Protein AF-0000000066311438 (afdb_homodimer)

InterPro domains:
  IPR000792 Transcription regulator LuxR, C-terminal [PF00196] (149-203)
  IPR000792 Transcription regulator LuxR, C-terminal [PR00038] (149-163)
  IPR000792 Transcription regulator LuxR, C-terminal [PR00038] (163-179)
  IPR000792 Transcription regulator LuxR, C-terminal [PR00038] (179-191)
  IPR000792 Transcription regulator LuxR, C-terminal [PS50043] (142-207)
  IPR000792 Transcription regulator LuxR, C-terminal [SM00421] (146-203)
  IPR000792 Transcription regulator LuxR, C-terminal [cd06170] (149-205)
  IPR001789 Signal transduction response regulator, receiver domain [PF00072] (4-115)
  IPR001789 Signal transduction response regulator, receiver domain [PS50110] (3-119)
  IPR001789 Signal transduction response regulator, receiver domain [SM00448] (2-115)
  IPR011006 CheY-like superfamily [SSF52172] (1-127)
  IPR016032 Signal transduction response regulator, C-terminal effector [SSF46894] (144-209)
  IPR036388 Winged helix-like DNA-binding domain superfamily [G3DSA:1.10.10.10] (147-210)
  IPR039420 Transcriptional regulatory protein WalR-like [PTHR48111] (1-162)

Structure (mmCIF, N/CA/C/O backbone):
data_AF-0000000066311438-model_v1
#
loop_
_entity.id
_entity.type
_entity.pdbx_description
1 polymer 'Probable transcriptional regulator ycf29'
#
loop_
_atom_site.group_PDB
_atom_site.id
_atom_site.type_symbol
_atom_site.label_atom_id
_atom_site.label_alt_id
_atom_site.label_comp_id
_atom_site.label_asym_id
_atom_site.label_entity_id
_atom_site.label_seq_id
_atom_site.pdbx_PDB_ins_code
_atom_site.Cartn_x
_atom_site.Cartn_y
_atom_site.Cartn_z
_atom_site.occupancy
_atom_site.B_iso_or_equiv
_atom_site.auth_seq_id
_atom_site.auth_comp_id
_atom_site.auth_asym_id
_atom_site.auth_atom_id
_atom_site.pdbx_PDB_model_num
ATOM 1 N N . MET A 1 1 ? 8.82 7.562 -14.906 1 88.88 1 MET A N 1
ATOM 2 C CA . MET A 1 1 ? 9.43 6.379 -15.508 1 88.88 1 MET A CA 1
ATOM 3 C C . MET A 1 1 ? 9.625 5.281 -14.469 1 88.88 1 MET A C 1
ATOM 5 O O . MET A 1 1 ? 10.094 5.551 -13.359 1 88.88 1 MET A O 1
ATOM 9 N N . ILE A 1 2 ? 9.203 4 -14.789 1 96.69 2 ILE A N 1
ATOM 10 C CA . ILE A 1 2 ? 9.273 2.896 -13.836 1 96.69 2 ILE A CA 1
ATOM 11 C C . ILE A 1 2 ? 10.562 2.105 -14.062 1 96.69 2 ILE A C 1
ATOM 13 O O . ILE A 1 2 ? 10.836 1.65 -15.18 1 96.69 2 ILE A O 1
ATOM 17 N N . ASN A 1 3 ? 11.383 1.993 -13.062 1 98.31 3 ASN A N 1
ATOM 18 C CA . ASN A 1 3 ? 12.648 1.271 -13.117 1 98.31 3 ASN A CA 1
ATOM 19 C C . ASN A 1 3 ? 12.539 -0.103 -12.461 1 98.31 3 ASN A C 1
ATOM 21 O O . ASN A 1 3 ? 12.195 -0.208 -11.281 1 98.31 3 ASN A O 1
ATOM 25 N N . ILE A 1 4 ? 12.883 -1.1 -13.266 1 98.81 4 ILE A N 1
ATOM 26 C CA . ILE A 1 4 ? 12.828 -2.471 -12.766 1 98.81 4 ILE A CA 1
ATOM 27 C C . ILE A 1 4 ? 14.242 -3.039 -12.68 1 98.81 4 ILE A C 1
ATOM 29 O O . ILE A 1 4 ? 15.047 -2.891 -13.609 1 98.81 4 ILE A O 1
ATOM 33 N N . LEU A 1 5 ? 14.562 -3.592 -11.547 1 98.81 5 LEU A N 1
ATOM 34 C CA . LEU A 1 5 ? 15.828 -4.293 -11.375 1 98.81 5 LEU A CA 1
ATOM 35 C C . LEU A 1 5 ? 15.641 -5.801 -11.508 1 98.81 5 LEU A C 1
ATOM 37 O O . LEU A 1 5 ? 14.797 -6.387 -10.82 1 98.81 5 LEU A O 1
ATOM 41 N N . ILE A 1 6 ? 16.375 -6.398 -12.406 1 98.69 6 ILE A N 1
ATOM 42 C CA . ILE A 1 6 ? 16.359 -7.848 -12.57 1 98.69 6 ILE A CA 1
ATOM 43 C C . ILE A 1 6 ? 17.625 -8.445 -11.945 1 98.69 6 ILE A C 1
ATOM 45 O O . ILE A 1 6 ? 18.734 -8.125 -12.359 1 98.69 6 ILE A O 1
ATOM 49 N N . LEU A 1 7 ? 17.438 -9.219 -10.938 1 97.94 7 LEU A N 1
ATOM 50 C CA . LEU A 1 7 ? 18.516 -9.961 -10.281 1 97.94 7 LEU A CA 1
ATOM 51 C C . LEU A 1 7 ? 18.438 -11.445 -10.609 1 97.94 7 LEU A C 1
ATOM 53 O O . LEU A 1 7 ? 17.578 -12.156 -10.07 1 97.94 7 LEU A O 1
ATOM 57 N N . ASP A 1 8 ? 19.281 -11.938 -11.469 1 97 8 ASP A N 1
ATOM 58 C CA . ASP A 1 8 ? 19.281 -13.305 -11.969 1 97 8 ASP A CA 1
ATOM 59 C C . ASP A 1 8 ? 20.656 -13.672 -12.531 1 97 8 ASP A C 1
ATOM 61 O O . ASP A 1 8 ? 21.297 -12.875 -13.219 1 97 8 ASP A O 1
ATOM 65 N N . THR A 1 9 ? 21.109 -14.883 -12.25 1 95.31 9 THR A N 1
ATOM 66 C CA . THR A 1 9 ? 22.438 -15.289 -12.727 1 95.31 9 THR A CA 1
ATOM 67 C C . THR A 1 9 ? 22.359 -15.727 -14.188 1 95.31 9 THR A C 1
ATOM 69 O O . THR A 1 9 ? 23.391 -15.797 -14.867 1 95.31 9 THR A O 1
ATOM 72 N N . ASP A 1 10 ? 21.172 -16.062 -14.68 1 95.75 10 ASP A N 1
ATOM 73 C CA . ASP A 1 10 ? 21 -16.578 -16.031 1 95.75 10 ASP A CA 1
ATOM 74 C C . ASP A 1 10 ? 20.922 -15.43 -17.047 1 95.75 10 ASP A C 1
ATOM 76 O O . ASP A 1 10 ? 19.953 -14.68 -17.078 1 95.75 10 ASP A O 1
ATOM 80 N N . ILE A 1 11 ? 21.859 -15.391 -17.891 1 96.69 11 ILE A N 1
ATOM 81 C CA . ILE A 1 11 ? 21.969 -14.297 -18.844 1 96.69 11 ILE A CA 1
ATOM 82 C C . ILE A 1 11 ? 20.812 -14.367 -19.844 1 96.69 11 ILE A C 1
ATOM 84 O O . ILE A 1 11 ? 20.328 -13.336 -20.312 1 96.69 11 ILE A O 1
ATOM 88 N N . GLY A 1 12 ? 20.438 -15.547 -20.219 1 97.25 12 GLY A N 1
ATOM 89 C CA . GLY A 1 12 ? 19.297 -15.703 -21.109 1 97.25 12 GLY A CA 1
ATOM 90 C C . GLY A 1 12 ? 18.016 -15.109 -20.578 1 97.25 12 GLY A C 1
ATOM 91 O O . GLY A 1 12 ? 17.297 -14.406 -21.297 1 97.25 12 GLY A O 1
ATOM 92 N N . ILE A 1 13 ? 17.75 -15.367 -19.297 1 97.12 13 ILE A N 1
ATOM 93 C CA . ILE A 1 13 ? 16.562 -14.852 -18.641 1 97.12 13 ILE A CA 1
ATOM 94 C C . ILE A 1 13 ? 16.641 -13.328 -18.547 1 97.12 13 ILE A C 1
ATOM 96 O O . ILE A 1 13 ? 15.688 -12.625 -18.891 1 97.12 13 ILE A O 1
ATOM 100 N N . ARG A 1 14 ? 17.797 -12.805 -18.094 1 98.06 14 ARG A N 1
ATOM 101 C CA . ARG A 1 14 ? 17.984 -11.367 -17.984 1 98.06 14 ARG A CA 1
ATOM 102 C C . ARG A 1 14 ? 17.766 -10.672 -19.328 1 98.06 14 ARG A C 1
ATOM 104 O O . ARG A 1 14 ? 17.031 -9.688 -19.406 1 98.06 14 ARG A O 1
ATOM 111 N N . ASN A 1 15 ? 18.359 -11.219 -20.344 1 97.69 15 ASN A N 1
ATOM 112 C CA . ASN A 1 15 ? 18.25 -10.625 -21.672 1 97.69 15 ASN A CA 1
ATOM 113 C C . ASN A 1 15 ? 16.828 -10.648 -22.203 1 97.69 15 ASN A C 1
ATOM 115 O O . ASN A 1 15 ? 16.344 -9.648 -22.734 1 97.69 15 ASN A O 1
ATOM 119 N N . SER A 1 16 ? 16.219 -11.789 -22.094 1 97.62 16 SER A N 1
ATOM 120 C CA . SER A 1 16 ? 14.852 -11.938 -22.562 1 97.62 16 SER A CA 1
ATOM 121 C C . SER A 1 16 ? 13.914 -10.969 -21.844 1 97.62 16 SER A C 1
ATOM 123 O O . SER A 1 16 ? 13.117 -10.281 -22.484 1 97.62 16 SER A O 1
ATOM 125 N N . LEU A 1 17 ? 14.016 -10.898 -20.531 1 98.38 17 LEU A N 1
ATOM 126 C CA . LEU A 1 17 ? 13.172 -10.008 -19.75 1 98.38 17 LEU A CA 1
ATOM 127 C C . LEU A 1 17 ? 13.461 -8.547 -20.094 1 98.38 17 LEU A C 1
ATOM 129 O O . LEU A 1 17 ? 12.531 -7.75 -20.25 1 98.38 17 LEU A O 1
ATOM 133 N N . LYS A 1 18 ? 14.734 -8.227 -20.141 1 98.31 18 LYS A N 1
ATOM 134 C CA . LYS A 1 18 ? 15.117 -6.855 -20.484 1 98.31 18 LYS A CA 1
ATOM 135 C C . LYS A 1 18 ? 14.539 -6.434 -21.828 1 98.31 18 LYS A C 1
ATOM 137 O O . LYS A 1 18 ? 13.961 -5.348 -21.938 1 98.31 18 LYS A O 1
ATOM 142 N N . LEU A 1 19 ? 14.719 -7.273 -22.797 1 97.75 19 LEU A N 1
ATOM 143 C CA . LEU A 1 19 ? 14.219 -6.98 -24.141 1 97.75 19 LEU A CA 1
ATOM 144 C C . LEU A 1 19 ? 12.719 -6.723 -24.109 1 97.75 19 LEU A C 1
ATOM 146 O O . LEU A 1 19 ? 12.25 -5.691 -24.609 1 97.75 19 LEU A O 1
ATOM 150 N N . TYR A 1 20 ? 11.961 -7.562 -23.531 1 97.88 20 TYR A N 1
ATOM 151 C CA . TYR A 1 20 ? 10.5 -7.473 -23.531 1 97.88 20 TYR A CA 1
ATOM 152 C C . TYR A 1 20 ? 10.023 -6.285 -22.703 1 97.88 20 TYR A C 1
ATOM 154 O O . TYR A 1 20 ? 9.188 -5.5 -23.156 1 97.88 20 TYR A O 1
ATOM 162 N N . LEU A 1 21 ? 10.539 -6.16 -21.469 1 98.31 21 LEU A N 1
ATOM 163 C CA . LEU A 1 21 ? 10.086 -5.129 -20.531 1 98.31 21 LEU A CA 1
ATOM 164 C C . LEU A 1 21 ? 10.422 -3.738 -21.062 1 98.31 21 LEU A C 1
ATOM 166 O O . LEU A 1 21 ? 9.641 -2.801 -20.906 1 98.31 21 LEU A O 1
ATOM 170 N N . THR A 1 22 ? 11.602 -3.611 -21.672 1 97.81 22 THR A N 1
ATOM 171 C CA . THR A 1 22 ? 11.969 -2.326 -22.25 1 97.81 22 THR A CA 1
ATOM 172 C C . THR A 1 22 ? 11.031 -1.972 -23.406 1 97.81 22 THR A C 1
ATOM 174 O O . THR A 1 22 ? 10.641 -0.812 -23.562 1 97.81 22 THR A O 1
ATOM 177 N N . GLU A 1 23 ? 10.672 -2.9 -24.172 1 97.38 23 GLU A N 1
ATOM 178 C CA . GLU A 1 23 ? 9.789 -2.699 -25.312 1 97.38 23 GLU A CA 1
ATOM 179 C C . GLU A 1 23 ? 8.445 -2.137 -24.875 1 97.38 23 GLU A C 1
ATOM 181 O O . GLU A 1 23 ? 7.828 -1.348 -25.594 1 97.38 23 GLU A O 1
ATOM 186 N N . ILE A 1 24 ? 8.008 -2.564 -23.75 1 95.31 24 ILE A N 1
ATOM 187 C CA . ILE A 1 24 ? 6.676 -2.131 -23.344 1 95.31 24 ILE A CA 1
ATOM 188 C C . ILE A 1 24 ? 6.785 -0.907 -22.438 1 95.31 24 ILE A C 1
ATOM 190 O O . ILE A 1 24 ? 5.801 -0.502 -21.812 1 95.31 24 ILE A O 1
ATOM 194 N N . GLY A 1 25 ? 8 -0.373 -22.234 1 96.44 25 GLY A N 1
ATOM 195 C CA . GLY A 1 25 ? 8.094 0.974 -21.688 1 96.44 25 GLY A CA 1
ATOM 196 C C . GLY A 1 25 ? 8.781 1.025 -20.344 1 96.44 25 GLY A C 1
ATOM 197 O O . GLY A 1 25 ? 8.898 2.096 -19.734 1 96.44 25 GLY A O 1
ATOM 198 N N . PHE A 1 26 ? 9.242 -0.042 -19.781 1 97.81 26 PHE A N 1
ATOM 199 C CA . PHE A 1 26 ? 9.977 -0.036 -18.516 1 97.81 26 PHE A CA 1
ATOM 200 C C . PHE A 1 26 ? 11.461 0.223 -18.75 1 97.81 26 PHE A C 1
ATOM 202 O O . PHE A 1 26 ? 11.977 -0.047 -19.828 1 97.81 26 PHE A O 1
ATOM 209 N N . HIS A 1 27 ? 12.055 0.812 -17.828 1 98.12 27 HIS A N 1
ATOM 210 C CA . HIS A 1 27 ? 13.516 0.815 -17.766 1 98.12 27 HIS A CA 1
ATOM 211 C C . HIS A 1 27 ? 14.031 -0.356 -16.938 1 98.12 27 HIS A C 1
ATOM 213 O O . HIS A 1 27 ? 13.453 -0.689 -15.898 1 98.12 27 HIS A O 1
ATOM 219 N N . VAL A 1 28 ? 15.117 -0.939 -17.453 1 98.5 28 VAL A N 1
ATOM 220 C CA . VAL A 1 28 ? 15.539 -2.176 -16.797 1 98.5 28 VAL A CA 1
ATOM 221 C C . VAL A 1 28 ? 17.016 -2.074 -16.406 1 98.5 28 VAL A C 1
ATOM 223 O O . VAL A 1 28 ? 17.844 -1.644 -17.203 1 98.5 28 VAL A O 1
ATOM 226 N N . GLU A 1 29 ? 17.281 -2.316 -15.148 1 98.44 29 GLU A N 1
ATOM 227 C CA . GLU A 1 29 ? 18.641 -2.574 -14.656 1 98.44 29 GLU A CA 1
ATOM 228 C C . GLU A 1 29 ? 18.859 -4.062 -14.414 1 98.44 29 GLU A C 1
ATOM 230 O O . GLU A 1 29 ? 17.922 -4.781 -14.039 1 98.44 29 GLU A O 1
ATOM 235 N N . GLU A 1 30 ? 20.078 -4.477 -14.672 1 98.25 30 GLU A N 1
ATOM 236 C CA . GLU A 1 30 ? 20.391 -5.895 -14.508 1 98.25 30 GLU A CA 1
ATOM 237 C C . GLU A 1 30 ? 21.484 -6.102 -13.453 1 98.25 30 GLU A C 1
ATOM 239 O O . GLU A 1 30 ? 22.406 -5.285 -13.336 1 98.25 30 GLU A O 1
ATOM 244 N N . SER A 1 31 ? 21.312 -7.145 -12.742 1 97.25 31 SER A N 1
ATOM 245 C CA . SER A 1 31 ? 22.344 -7.586 -11.797 1 97.25 31 SER A CA 1
ATOM 246 C C . SER A 1 31 ? 22.5 -9.102 -11.828 1 97.25 31 SER A C 1
ATOM 248 O O . SER A 1 31 ? 21.516 -9.836 -11.961 1 97.25 31 SER A O 1
ATOM 250 N N . THR A 1 32 ? 23.75 -9.555 -11.609 1 95.25 32 THR A N 1
ATOM 251 C CA . THR A 1 32 ? 24.047 -10.984 -11.641 1 95.25 32 THR A CA 1
ATOM 252 C C . THR A 1 32 ? 24.281 -11.516 -10.227 1 95.25 32 THR A C 1
ATOM 254 O O . THR A 1 32 ? 24.438 -12.719 -10.031 1 95.25 32 THR A O 1
ATOM 257 N N . CYS A 1 33 ? 24.359 -10.547 -9.297 1 94.19 33 CYS A N 1
ATOM 258 C CA . CYS A 1 33 ? 24.594 -10.945 -7.914 1 94.19 33 CYS A CA 1
ATOM 259 C C . CYS A 1 33 ? 24.031 -9.914 -6.945 1 94.19 33 CYS A C 1
ATOM 261 O O . CYS A 1 33 ? 23.688 -8.797 -7.348 1 94.19 33 CYS A O 1
ATOM 263 N N . VAL A 1 34 ? 23.938 -10.305 -5.703 1 95.25 34 VAL A N 1
ATOM 264 C CA . VAL A 1 34 ? 23.281 -9.523 -4.664 1 95.25 34 VAL A CA 1
ATOM 265 C C . VAL A 1 34 ? 24.062 -8.227 -4.434 1 95.25 34 VAL A C 1
ATOM 267 O O . VAL A 1 34 ? 23.453 -7.156 -4.289 1 95.25 34 VAL A O 1
ATOM 270 N N . ASP A 1 35 ? 25.359 -8.305 -4.406 1 94.06 35 ASP A N 1
ATOM 271 C CA . ASP A 1 35 ? 26.172 -7.113 -4.184 1 94.06 35 ASP A CA 1
ATOM 272 C C . ASP A 1 35 ? 25.906 -6.055 -5.254 1 94.06 35 ASP A C 1
ATOM 274 O O . ASP A 1 35 ? 25.766 -4.875 -4.938 1 94.06 35 ASP A O 1
ATOM 278 N N . GLN A 1 36 ? 25.875 -6.469 -6.441 1 95.88 36 GLN A N 1
ATOM 279 C CA . GLN A 1 36 ? 25.594 -5.562 -7.547 1 95.88 36 GLN A CA 1
ATOM 280 C C . GLN A 1 36 ? 24.203 -4.957 -7.41 1 95.88 36 GLN A C 1
ATOM 282 O O . GLN A 1 36 ? 23.984 -3.783 -7.715 1 95.88 36 GLN A O 1
ATOM 287 N N . ALA A 1 37 ? 23.234 -5.762 -7.016 1 97.25 37 ALA A N 1
ATOM 288 C CA . ALA A 1 37 ? 21.875 -5.281 -6.809 1 97.25 37 ALA A CA 1
ATOM 289 C C . ALA A 1 37 ? 21.844 -4.16 -5.777 1 97.25 37 ALA A C 1
ATOM 291 O O . ALA A 1 37 ? 21.188 -3.135 -5.988 1 97.25 37 ALA A O 1
ATOM 292 N N . TRP A 1 38 ? 22.547 -4.387 -4.676 1 96.62 38 TRP A N 1
ATOM 293 C CA . TRP A 1 38 ? 22.609 -3.367 -3.637 1 96.62 38 TRP A CA 1
ATOM 294 C C . TRP A 1 38 ? 23.25 -2.086 -4.168 1 96.62 38 TRP A C 1
ATOM 296 O O . TRP A 1 38 ? 22.781 -0.984 -3.855 1 96.62 38 TRP A O 1
ATOM 306 N N . ASP A 1 39 ? 24.297 -2.227 -4.949 1 97.12 39 ASP A N 1
ATOM 307 C CA . ASP A 1 39 ? 24.953 -1.067 -5.543 1 97.12 39 ASP A CA 1
ATOM 308 C C . ASP A 1 39 ? 23.984 -0.27 -6.414 1 97.12 39 ASP A C 1
ATOM 310 O O . ASP A 1 39 ? 23.953 0.961 -6.355 1 97.12 39 ASP A O 1
ATOM 314 N N . ILE A 1 40 ? 23.219 -0.926 -7.188 1 98 40 ILE A N 1
ATOM 315 C CA . ILE A 1 40 ? 22.25 -0.284 -8.078 1 98 40 ILE A CA 1
ATOM 316 C C . ILE A 1 40 ? 21.188 0.438 -7.254 1 98 40 ILE A C 1
ATOM 318 O O . ILE A 1 40 ? 20.828 1.574 -7.559 1 98 40 ILE A O 1
ATOM 322 N N . LEU A 1 41 ? 20.703 -0.225 -6.172 1 97.12 41 LEU A N 1
ATOM 323 C CA . LEU A 1 41 ? 19.672 0.348 -5.309 1 97.12 41 LEU A CA 1
ATOM 324 C C . LEU A 1 41 ? 20.156 1.652 -4.684 1 97.12 41 LEU A C 1
ATOM 326 O O . LEU A 1 41 ? 19.359 2.58 -4.488 1 97.12 41 LEU A O 1
ATOM 330 N N . LYS A 1 42 ? 21.406 1.726 -4.406 1 94.94 42 LYS A N 1
ATOM 331 C CA . LYS A 1 42 ? 21.984 2.91 -3.779 1 94.94 42 LYS A CA 1
ATOM 332 C C . LYS A 1 42 ? 22.125 4.051 -4.785 1 94.94 42 LYS A C 1
ATOM 334 O O . LYS A 1 42 ? 22.062 5.227 -4.41 1 94.94 42 LYS A O 1
ATOM 339 N N . ARG A 1 43 ? 22.25 3.738 -6.039 1 94.19 43 ARG A N 1
ATOM 340 C CA . ARG A 1 43 ? 22.594 4.738 -7.047 1 94.19 43 ARG A CA 1
ATOM 341 C C . ARG A 1 43 ? 21.359 5.168 -7.828 1 94.19 43 ARG A C 1
ATOM 343 O O . ARG A 1 43 ? 21.344 6.238 -8.445 1 94.19 43 ARG A O 1
ATOM 350 N N . LYS A 1 44 ? 20.406 4.328 -7.895 1 94.44 44 LYS A N 1
ATOM 351 C CA . LYS A 1 44 ? 19.25 4.566 -8.75 1 94.44 44 LYS A CA 1
ATOM 352 C C . LYS A 1 44 ? 17.953 4.215 -8.031 1 94.44 44 LYS A C 1
ATOM 354 O O . LYS A 1 44 ? 17.906 3.238 -7.281 1 94.44 44 LYS A O 1
ATOM 359 N N . LYS A 1 45 ? 16.984 5.008 -8.312 1 96.56 45 LYS A N 1
ATOM 360 C CA . LYS A 1 45 ? 15.664 4.66 -7.781 1 96.56 45 LYS A CA 1
ATOM 361 C C . LYS A 1 45 ? 15.078 3.461 -8.516 1 96.56 45 LYS A C 1
ATOM 363 O O . LYS A 1 45 ? 14.867 3.51 -9.734 1 96.56 45 LYS A O 1
ATOM 368 N N . ILE A 1 46 ? 14.812 2.477 -7.832 1 98.38 46 ILE A N 1
ATOM 369 C CA . ILE A 1 46 ? 14.195 1.262 -8.359 1 98.38 46 ILE A CA 1
ATOM 370 C C . ILE A 1 46 ? 12.758 1.149 -7.859 1 98.38 46 ILE A C 1
ATOM 372 O O . ILE A 1 46 ? 12.492 1.367 -6.676 1 98.38 46 ILE A O 1
ATOM 376 N N . ASP A 1 47 ? 11.875 0.769 -8.773 1 98.12 47 ASP A N 1
ATOM 377 C CA . ASP A 1 47 ? 10.461 0.726 -8.414 1 98.12 47 ASP A CA 1
ATOM 378 C C . ASP A 1 47 ? 10 -0.707 -8.156 1 98.12 47 ASP A C 1
ATOM 380 O O . ASP A 1 47 ? 8.977 -0.929 -7.504 1 98.12 47 ASP A O 1
ATOM 384 N N . LEU A 1 48 ? 10.695 -1.657 -8.688 1 98.75 48 LEU A N 1
ATOM 385 C CA . LEU A 1 48 ? 10.344 -3.066 -8.555 1 98.75 48 LEU A CA 1
ATOM 386 C C . LEU A 1 48 ? 11.547 -3.957 -8.844 1 98.75 48 LEU A C 1
ATOM 388 O O . LEU A 1 48 ? 12.336 -3.658 -9.734 1 98.75 48 LEU A O 1
ATOM 392 N N . ILE A 1 49 ? 11.664 -5.035 -8.102 1 98.75 49 ILE A N 1
ATOM 393 C CA . ILE A 1 49 ? 12.742 -5.992 -8.305 1 98.75 49 ILE A CA 1
ATOM 394 C C . ILE A 1 49 ? 12.172 -7.34 -8.734 1 98.75 49 ILE A C 1
ATOM 396 O O . ILE A 1 49 ? 11.203 -7.824 -8.141 1 98.75 49 ILE A O 1
ATOM 400 N N . ILE A 1 50 ? 12.648 -7.914 -9.789 1 98.75 50 ILE A N 1
ATOM 401 C CA . ILE A 1 50 ? 12.461 -9.312 -10.148 1 98.75 50 ILE A CA 1
ATOM 402 C C . ILE A 1 50 ? 13.695 -10.117 -9.766 1 98.75 50 ILE A C 1
ATOM 404 O O . ILE A 1 50 ? 14.797 -9.852 -10.258 1 98.75 50 ILE A O 1
ATOM 408 N N . CYS A 1 51 ? 13.445 -11.094 -8.938 1 97.88 51 CYS A N 1
ATOM 409 C CA . CYS A 1 51 ? 14.594 -11.719 -8.289 1 97.88 51 CYS A CA 1
ATOM 410 C C . CYS A 1 51 ? 14.492 -13.242 -8.359 1 97.88 51 CYS A C 1
ATOM 412 O O . CYS A 1 51 ? 13.461 -13.812 -8.023 1 97.88 51 CYS A O 1
ATOM 414 N N . ASP A 1 52 ? 15.594 -13.898 -8.773 1 96.88 52 ASP A N 1
ATOM 415 C CA . ASP A 1 52 ? 15.695 -15.352 -8.672 1 96.88 52 ASP A CA 1
ATOM 416 C C . ASP A 1 52 ? 16.078 -15.773 -7.254 1 96.88 52 ASP A C 1
ATOM 418 O O . ASP A 1 52 ? 16.797 -15.062 -6.559 1 96.88 52 ASP A O 1
ATOM 422 N N . ILE A 1 53 ? 15.641 -16.922 -6.895 1 93.5 53 ILE A N 1
ATOM 423 C CA . ILE A 1 53 ? 15.953 -17.469 -5.578 1 93.5 53 ILE A CA 1
ATOM 424 C C . ILE A 1 53 ? 17.312 -18.172 -5.617 1 93.5 53 ILE A C 1
ATOM 426 O O . ILE A 1 53 ? 18.125 -18.016 -4.707 1 93.5 53 ILE A O 1
ATOM 430 N N . ILE A 1 54 ? 17.469 -18.922 -6.652 1 91.25 54 ILE A N 1
ATOM 431 C CA . ILE A 1 54 ? 18.656 -19.766 -6.773 1 91.25 54 ILE A CA 1
ATOM 432 C C . ILE A 1 54 ? 19.828 -18.938 -7.301 1 91.25 54 ILE A C 1
ATOM 434 O O . ILE A 1 54 ? 19.875 -18.609 -8.492 1 91.25 54 ILE A O 1
ATOM 438 N N . MET A 1 55 ? 20.719 -18.562 -6.492 1 88.44 55 MET A N 1
ATOM 439 C CA . MET A 1 55 ? 21.938 -17.828 -6.848 1 88.44 55 MET A CA 1
ATOM 440 C C . MET A 1 55 ? 23.094 -18.234 -5.934 1 88.44 55 MET A C 1
ATOM 442 O O . MET A 1 55 ? 22.859 -18.703 -4.812 1 88.44 55 MET A O 1
ATOM 446 N N . PRO A 1 56 ? 24.281 -18.078 -6.473 1 83.44 56 PRO A N 1
ATOM 447 C CA . PRO A 1 56 ? 25.422 -18.375 -5.621 1 83.44 56 PRO A CA 1
ATOM 448 C C . PRO A 1 56 ? 25.484 -17.484 -4.379 1 83.44 56 PRO A C 1
ATOM 450 O O . PRO A 1 56 ? 25.156 -16.297 -4.445 1 83.44 56 PRO A O 1
ATOM 453 N N . GLY A 1 57 ? 25.891 -18.109 -3.176 1 75.56 57 GLY A N 1
ATOM 454 C CA . GLY A 1 57 ? 25.984 -17.359 -1.934 1 75.56 57 GLY A CA 1
ATOM 455 C C . GLY A 1 57 ? 24.688 -17.359 -1.143 1 75.56 57 GLY A C 1
ATOM 456 O O . GLY A 1 57 ? 24.094 -18.406 -0.918 1 75.56 57 GLY A O 1
ATOM 457 N N . MET A 1 58 ? 24.203 -16.188 -0.531 1 67.5 58 MET A N 1
ATOM 458 C CA . MET A 1 58 ? 23.062 -16.094 0.366 1 67.5 58 MET A CA 1
ATOM 459 C C . MET A 1 58 ? 21.75 -16.219 -0.408 1 67.5 58 MET A C 1
ATOM 461 O O . MET A 1 58 ? 20.719 -16.594 0.159 1 67.5 58 MET A O 1
ATOM 465 N N . GLY A 1 59 ? 21.734 -16.188 -1.715 1 85.44 59 GLY A N 1
ATOM 466 C CA . GLY A 1 59 ? 20.625 -16.438 -2.627 1 85.44 59 GLY A CA 1
ATOM 467 C C . GLY A 1 59 ? 19.531 -15.398 -2.543 1 85.44 59 GLY A C 1
ATOM 468 O O . GLY A 1 59 ? 19.703 -14.359 -1.906 1 85.44 59 GLY A O 1
ATOM 469 N N . GLY A 1 60 ? 18.469 -15.531 -3.246 1 91.31 60 GLY A N 1
ATOM 470 C CA . GLY A 1 60 ? 17.375 -14.578 -3.416 1 91.31 60 GLY A CA 1
ATOM 471 C C . GLY A 1 60 ? 16.562 -14.375 -2.154 1 91.31 60 GLY A C 1
ATOM 472 O O . GLY A 1 60 ? 16.109 -13.266 -1.871 1 91.31 60 GLY A O 1
ATOM 473 N N . PHE A 1 61 ? 16.484 -15.406 -1.266 1 92.75 61 PHE A N 1
ATOM 474 C CA . PHE A 1 61 ? 15.719 -15.305 -0.028 1 92.75 61 PHE A CA 1
ATOM 475 C C . PHE A 1 61 ? 16.422 -14.391 0.966 1 92.75 61 PHE A C 1
ATOM 477 O O . PHE A 1 61 ? 15.789 -13.555 1.61 1 92.75 61 PHE A O 1
ATOM 484 N N . ASN A 1 62 ? 17.688 -14.562 1.091 1 93.62 62 ASN A N 1
ATOM 485 C CA . ASN A 1 62 ? 18.453 -13.711 1.99 1 93.62 62 ASN A CA 1
ATOM 486 C C . ASN A 1 62 ? 18.422 -12.25 1.548 1 93.62 62 ASN A C 1
ATOM 488 O O . ASN A 1 62 ? 18.297 -11.352 2.377 1 93.62 62 ASN A O 1
ATOM 492 N N . PHE A 1 63 ? 18.578 -12.086 0.267 1 96.25 63 PHE A N 1
ATOM 493 C CA . PHE A 1 63 ? 18.484 -10.742 -0.292 1 96.25 63 PHE A CA 1
ATOM 494 C C . PHE A 1 63 ? 17.156 -10.094 0.053 1 96.25 63 PHE A C 1
ATOM 496 O O . PHE A 1 63 ? 17.109 -8.969 0.555 1 96.25 63 PHE A O 1
ATOM 503 N N . LEU A 1 64 ? 16.062 -10.828 -0.182 1 96.75 64 LEU A N 1
ATOM 504 C CA . LEU A 1 64 ? 14.711 -10.352 0.122 1 96.75 64 LEU A CA 1
ATOM 505 C C . LEU A 1 64 ? 14.562 -10.047 1.609 1 96.75 64 LEU A C 1
ATOM 507 O O . LEU A 1 64 ? 14.016 -9.008 1.985 1 96.75 64 LEU A O 1
ATOM 511 N N . HIS A 1 65 ? 15.047 -10.945 2.398 1 95.56 65 HIS A N 1
ATOM 512 C CA . HIS A 1 65 ? 14.992 -10.758 3.846 1 95.56 65 HIS A CA 1
ATOM 513 C C . HIS A 1 65 ? 15.688 -9.469 4.266 1 95.56 65 HIS A C 1
ATOM 515 O O . HIS A 1 65 ? 15.148 -8.695 5.055 1 95.56 65 HIS A O 1
ATOM 521 N N . GLN A 1 66 ? 16.859 -9.211 3.762 1 95.06 66 GLN A N 1
ATOM 522 C CA . GLN A 1 66 ? 17.609 -8 4.066 1 95.06 66 GLN A CA 1
ATOM 523 C C . GLN A 1 66 ? 16.891 -6.754 3.574 1 95.06 66 GLN A C 1
ATOM 525 O O . GLN A 1 66 ? 16.891 -5.723 4.25 1 95.06 66 GLN A O 1
ATOM 530 N N . LEU A 1 67 ? 16.297 -6.848 2.41 1 95.75 67 LEU A N 1
ATOM 531 C CA . LEU A 1 67 ? 15.531 -5.738 1.864 1 95.75 67 LEU A CA 1
ATOM 532 C C . LEU A 1 67 ? 14.414 -5.336 2.816 1 95.75 67 LEU A C 1
ATOM 534 O O . LEU A 1 67 ? 14.195 -4.148 3.064 1 95.75 67 LEU A O 1
ATOM 538 N N . ARG A 1 68 ? 13.719 -6.34 3.393 1 95.5 68 ARG A N 1
ATOM 539 C CA . ARG A 1 68 ? 12.555 -6.105 4.242 1 95.5 68 ARG A CA 1
ATOM 540 C C . ARG A 1 68 ? 12.969 -5.527 5.59 1 95.5 68 ARG A C 1
ATOM 542 O O . ARG A 1 68 ? 12.188 -4.82 6.234 1 95.5 68 ARG A O 1
ATOM 549 N N . LEU A 1 69 ? 14.18 -5.781 5.949 1 92.81 69 LEU A N 1
ATOM 550 C CA . LEU A 1 69 ? 14.695 -5.254 7.207 1 92.81 69 LEU A CA 1
ATOM 551 C C . LEU A 1 69 ? 15.195 -3.826 7.031 1 92.81 69 LEU A C 1
ATOM 553 O O . LEU A 1 69 ? 15.422 -3.115 8.016 1 92.81 69 LEU A O 1
ATOM 557 N N . ASN A 1 70 ? 15.367 -3.434 5.801 1 91.69 70 ASN A N 1
ATOM 558 C CA . ASN A 1 70 ? 15.875 -2.1 5.496 1 91.69 70 ASN A CA 1
ATOM 559 C C . ASN A 1 70 ? 14.75 -1.071 5.434 1 91.69 70 ASN A C 1
ATOM 561 O O . ASN A 1 70 ? 13.828 -1.201 4.625 1 91.69 70 ASN A O 1
ATOM 565 N N . THR A 1 71 ? 14.805 -0.009 6.172 1 85.75 71 THR A N 1
ATOM 566 C CA . THR A 1 71 ? 13.734 0.972 6.309 1 85.75 71 THR A CA 1
ATOM 567 C C . THR A 1 71 ? 13.477 1.685 4.98 1 85.75 71 THR A C 1
ATOM 569 O O . THR A 1 71 ? 12.352 2.076 4.688 1 85.75 71 THR A O 1
ATOM 572 N N . ASP A 1 72 ? 14.523 1.823 4.23 1 88.69 72 ASP A N 1
ATOM 573 C CA . ASP A 1 72 ? 14.398 2.551 2.969 1 88.69 72 ASP A CA 1
ATOM 574 C C . ASP A 1 72 ? 13.742 1.684 1.898 1 88.69 72 ASP A C 1
ATOM 576 O O . ASP A 1 72 ? 13.055 2.197 1.011 1 88.69 72 ASP A O 1
ATOM 580 N N . TYR A 1 73 ? 13.898 0.346 2.041 1 94.75 73 TYR A N 1
ATOM 581 C CA . TYR A 1 73 ? 13.5 -0.511 0.93 1 94.75 73 TYR A CA 1
ATOM 582 C C . TYR A 1 73 ? 12.422 -1.501 1.362 1 94.75 73 TYR A C 1
ATOM 584 O O . TYR A 1 73 ? 11.977 -2.33 0.565 1 94.75 73 TYR A O 1
ATOM 592 N N . CYS A 1 74 ? 11.961 -1.457 2.568 1 93.75 74 CYS A N 1
ATOM 593 C CA . CYS A 1 74 ? 11.094 -2.469 3.156 1 93.75 74 CYS A CA 1
ATOM 594 C C . CYS A 1 74 ? 9.781 -2.576 2.385 1 93.75 74 CYS A C 1
ATOM 596 O O . CYS A 1 74 ? 9.117 -3.615 2.42 1 93.75 74 CYS A O 1
ATOM 598 N N . THR A 1 75 ? 9.391 -1.519 1.645 1 94.75 75 THR A N 1
ATOM 599 C CA . THR A 1 75 ? 8.133 -1.55 0.915 1 94.75 75 THR A CA 1
ATOM 600 C C . THR A 1 75 ? 8.375 -1.757 -0.578 1 94.75 75 THR A C 1
ATOM 602 O O . THR A 1 75 ? 7.426 -1.814 -1.364 1 94.75 75 THR A O 1
ATOM 605 N N . LEU A 1 76 ? 9.656 -1.811 -0.966 1 96.94 76 LEU A N 1
ATOM 606 C CA . LEU A 1 76 ? 9.977 -1.981 -2.379 1 96.94 76 LEU A CA 1
ATOM 607 C C . LEU A 1 76 ? 9.398 -3.285 -2.916 1 96.94 76 LEU A C 1
ATOM 609 O O . LEU A 1 76 ? 9.656 -4.359 -2.367 1 96.94 76 LEU A O 1
ATOM 613 N N . PRO A 1 77 ? 8.562 -3.256 -3.975 1 98.06 77 PRO A N 1
ATOM 614 C CA . PRO A 1 77 ? 7.961 -4.465 -4.543 1 98.06 77 PRO A CA 1
ATOM 615 C C . PRO A 1 77 ? 9 -5.465 -5.039 1 98.06 77 PRO A C 1
ATOM 617 O O . PRO A 1 77 ? 9.961 -5.074 -5.707 1 98.06 77 PRO A O 1
ATOM 620 N N . VAL A 1 78 ? 8.812 -6.715 -4.695 1 98.31 78 VAL A N 1
ATOM 621 C CA . VAL A 1 78 ? 9.719 -7.77 -5.133 1 98.31 78 VAL A CA 1
ATOM 622 C C . VAL A 1 78 ? 8.922 -8.953 -5.668 1 98.31 78 VAL A C 1
ATOM 624 O O . VAL A 1 78 ? 8.023 -9.469 -4.992 1 98.31 78 VAL A O 1
ATOM 627 N N . ILE A 1 79 ? 9.172 -9.367 -6.871 1 98.62 79 ILE A N 1
ATOM 628 C CA . ILE A 1 79 ? 8.633 -10.578 -7.477 1 98.62 79 ILE A CA 1
ATOM 629 C C . ILE A 1 79 ? 9.734 -11.641 -7.574 1 98.62 79 ILE A C 1
ATOM 631 O O . ILE A 1 79 ? 10.789 -11.398 -8.156 1 98.62 79 ILE A O 1
ATOM 635 N N . LEU A 1 80 ? 9.5 -12.773 -6.938 1 98.12 80 LEU A N 1
ATOM 636 C CA . LEU A 1 80 ? 10.422 -13.891 -7.09 1 98.12 80 LEU A CA 1
ATOM 637 C C . LEU A 1 80 ? 10.125 -14.672 -8.367 1 98.12 80 LEU A C 1
ATOM 639 O O . LEU A 1 80 ? 8.977 -15.055 -8.609 1 98.12 80 LEU A O 1
ATOM 643 N N . LEU A 1 81 ? 11.062 -14.812 -9.258 1 98 81 LEU A N 1
ATOM 644 C CA . LEU A 1 81 ? 10.984 -15.578 -10.5 1 98 81 LEU A CA 1
ATOM 645 C C . LEU A 1 81 ? 12.039 -16.672 -10.523 1 98 81 LEU A C 1
ATOM 647 O O . LEU A 1 81 ? 13.234 -16.406 -10.672 1 98 81 LEU A O 1
ATOM 651 N N . THR A 1 82 ? 11.633 -17.969 -10.406 1 96.19 82 THR A N 1
ATOM 652 C CA . THR A 1 82 ? 12.602 -19 -10.102 1 96.19 82 THR A CA 1
ATOM 653 C C . THR A 1 82 ? 12.133 -20.359 -10.625 1 96.19 82 THR A C 1
ATOM 655 O O . THR A 1 82 ? 10.945 -20.531 -10.93 1 96.19 82 THR A O 1
ATOM 658 N N . THR A 1 83 ? 13 -21.312 -10.711 1 95.25 83 THR A N 1
ATOM 659 C CA . THR A 1 83 ? 12.695 -22.672 -11.117 1 95.25 83 THR A CA 1
ATOM 660 C C . THR A 1 83 ? 12.172 -23.484 -9.93 1 95.25 83 THR A C 1
ATOM 662 O O . THR A 1 83 ? 11.641 -24.578 -10.109 1 95.25 83 THR A O 1
ATOM 665 N N . ARG A 1 84 ? 12.344 -22.969 -8.758 1 92.94 84 ARG A N 1
ATOM 666 C CA . ARG A 1 84 ? 11.82 -23.641 -7.57 1 92.94 84 ARG A CA 1
ATOM 667 C C . ARG A 1 84 ? 10.297 -23.531 -7.504 1 92.94 84 ARG A C 1
ATOM 669 O O . ARG A 1 84 ? 9.758 -22.516 -7.055 1 92.94 84 ARG A O 1
ATOM 676 N N . GLY A 1 85 ? 9.688 -24.562 -7.824 1 92.12 85 GLY A N 1
ATOM 677 C CA . GLY A 1 85 ? 8.25 -24.469 -7.984 1 92.12 85 GLY A CA 1
ATOM 678 C C . GLY A 1 85 ? 7.473 -25.188 -6.898 1 92.12 85 GLY A C 1
ATOM 679 O O . GLY A 1 85 ? 6.242 -25.219 -6.922 1 92.12 85 GLY A O 1
ATOM 680 N N . LEU A 1 86 ? 8.172 -25.688 -5.918 1 93.88 86 LEU A N 1
ATOM 681 C CA . LEU A 1 86 ? 7.484 -26.438 -4.871 1 93.88 86 LEU A CA 1
ATOM 682 C C . LEU A 1 86 ? 6.695 -25.5 -3.963 1 93.88 86 LEU A C 1
ATOM 684 O O . LEU A 1 86 ? 7.098 -24.359 -3.736 1 93.88 86 LEU A O 1
ATOM 688 N N . THR A 1 87 ? 5.59 -26.047 -3.432 1 95.69 87 THR A N 1
ATOM 689 C CA . THR A 1 87 ? 4.711 -25.281 -2.547 1 95.69 87 THR A CA 1
ATOM 690 C C . THR A 1 87 ? 5.492 -24.734 -1.355 1 95.69 87 THR A C 1
ATOM 692 O O . THR A 1 87 ? 5.301 -23.594 -0.958 1 95.69 87 THR A O 1
ATOM 695 N N . GLN A 1 88 ? 6.387 -25.531 -0.792 1 96.19 88 GLN A N 1
ATOM 696 C CA . GLN A 1 88 ? 7.164 -25.109 0.369 1 96.19 88 GLN A CA 1
ATOM 697 C C . GLN A 1 88 ? 8.031 -23.906 0.044 1 96.19 88 GLN A C 1
ATOM 699 O O . GLN A 1 88 ? 8.219 -23.016 0.888 1 96.19 88 GLN A O 1
ATOM 704 N N . ASP A 1 89 ? 8.578 -23.859 -1.149 1 95 89 ASP A N 1
ATOM 705 C CA . ASP A 1 89 ? 9.375 -22.719 -1.57 1 95 89 ASP A CA 1
ATOM 706 C C . ASP A 1 89 ? 8.523 -21.453 -1.694 1 95 89 ASP A C 1
ATOM 708 O O . ASP A 1 89 ? 8.938 -20.375 -1.29 1 95 89 ASP A O 1
ATOM 712 N N . ARG A 1 90 ? 7.352 -21.656 -2.291 1 96 90 ARG A N 1
ATOM 713 C CA . ARG A 1 90 ? 6.426 -20.531 -2.402 1 96 90 ARG A CA 1
ATOM 714 C C . ARG A 1 90 ? 6.051 -19.984 -1.026 1 96 90 ARG A C 1
ATOM 716 O O . ARG A 1 90 ? 6.02 -18.781 -0.819 1 96 90 ARG A O 1
ATOM 723 N N . ILE A 1 91 ? 5.797 -20.859 -0.081 1 97.06 91 ILE A N 1
ATOM 724 C CA . ILE A 1 91 ? 5.453 -20.5 1.287 1 97.06 91 ILE A CA 1
ATOM 725 C C . ILE A 1 91 ? 6.582 -19.672 1.902 1 97.06 91 ILE A C 1
ATOM 727 O O . ILE A 1 91 ? 6.344 -18.609 2.477 1 97.06 91 ILE A O 1
ATOM 731 N N . ILE A 1 92 ? 7.793 -20.094 1.716 1 95.81 92 ILE A N 1
ATOM 732 C CA . ILE A 1 92 ? 8.953 -19.391 2.248 1 95.81 92 ILE A CA 1
ATOM 733 C C . ILE A 1 92 ? 9.062 -18.016 1.595 1 95.81 92 ILE A C 1
ATOM 735 O O . ILE A 1 92 ? 9.336 -17.016 2.271 1 95.81 92 ILE A O 1
ATOM 739 N N . GLY A 1 93 ? 8.875 -17.953 0.287 1 96.5 93 GLY A N 1
ATOM 740 C CA . GLY A 1 93 ? 8.938 -16.688 -0.436 1 96.5 93 GLY A CA 1
ATOM 741 C C . GLY A 1 93 ? 7.98 -15.648 0.104 1 96.5 93 GLY A C 1
ATOM 742 O O . GLY A 1 93 ? 8.383 -14.516 0.385 1 96.5 93 GLY A O 1
ATOM 743 N N . TYR A 1 94 ? 6.734 -16.062 0.313 1 96.44 94 TYR A N 1
ATOM 744 C CA . TYR A 1 94 ? 5.727 -15.141 0.817 1 96.44 94 TYR A CA 1
ATOM 745 C C . TYR A 1 94 ? 5.996 -14.773 2.273 1 96.44 94 TYR A C 1
ATOM 747 O O . TYR A 1 94 ? 5.828 -13.625 2.676 1 96.44 94 TYR A O 1
ATOM 755 N N . LYS A 1 95 ? 6.43 -15.703 3.074 1 95.75 95 LYS A N 1
ATOM 756 C CA . LYS A 1 95 ? 6.77 -15.438 4.469 1 95.75 95 LYS A CA 1
ATOM 757 C C . LYS A 1 95 ? 7.918 -14.438 4.574 1 95.75 95 LYS A C 1
ATOM 759 O O . LYS A 1 95 ? 7.961 -13.625 5.5 1 95.75 95 LYS A O 1
ATOM 764 N N . THR A 1 96 ? 8.844 -14.555 3.631 1 94.94 96 THR A N 1
ATOM 765 C CA . THR A 1 96 ? 9.992 -13.656 3.635 1 94.94 96 THR A CA 1
ATOM 766 C C . THR A 1 96 ? 9.586 -12.258 3.191 1 94.94 96 THR A C 1
ATOM 768 O O . THR A 1 96 ? 10.273 -11.281 3.508 1 94.94 96 THR A O 1
ATOM 771 N N . GLY A 1 97 ? 8.508 -12.219 2.381 1 96.12 97 GLY A N 1
ATOM 772 C CA . GLY A 1 97 ? 7.965 -10.891 2.125 1 96.12 97 GLY A CA 1
ATOM 773 C C . GLY A 1 97 ? 7.91 -10.547 0.65 1 96.12 97 GLY A C 1
ATOM 774 O O . GLY A 1 97 ? 7.898 -9.367 0.284 1 96.12 97 GLY A O 1
ATOM 775 N N . CYS A 1 98 ? 7.914 -11.5 -0.234 1 97.5 98 C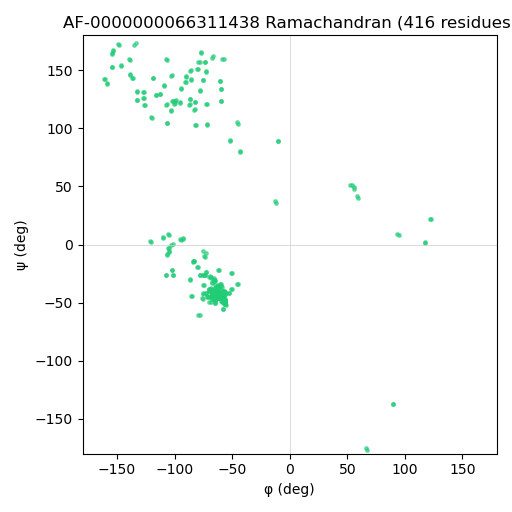YS A N 1
ATOM 776 C CA . CYS A 1 98 ? 7.77 -11.164 -1.646 1 97.5 98 CYS A CA 1
ATOM 777 C C . CYS A 1 98 ? 6.332 -10.766 -1.965 1 97.5 98 CYS A C 1
ATOM 779 O O . CYS A 1 98 ? 5.406 -11.125 -1.238 1 97.5 98 CYS A O 1
ATOM 781 N N . ASP A 1 99 ? 6.168 -10.031 -3.014 1 97.06 99 ASP A N 1
ATOM 782 C CA . ASP A 1 99 ? 4.84 -9.594 -3.436 1 97.06 99 ASP A CA 1
ATOM 783 C C . ASP A 1 99 ? 4.18 -10.641 -4.336 1 97.06 99 ASP A C 1
ATOM 785 O O . ASP A 1 99 ? 2.953 -10.711 -4.414 1 97.06 99 ASP A O 1
ATOM 789 N N . SER A 1 100 ? 4.977 -11.336 -5.035 1 97.69 100 SER A N 1
ATOM 790 C CA . SER A 1 100 ? 4.516 -12.414 -5.895 1 97.69 100 SER A CA 1
ATOM 791 C C . SER A 1 100 ? 5.609 -13.453 -6.109 1 97.69 100 SER A C 1
ATOM 793 O O . SER A 1 100 ? 6.797 -13.156 -5.945 1 97.69 100 SER A O 1
ATOM 795 N N . TYR A 1 101 ? 5.172 -14.617 -6.355 1 97.62 101 TYR A N 1
ATOM 796 C CA . TYR A 1 101 ? 6.039 -15.758 -6.629 1 97.62 101 TYR A CA 1
ATOM 797 C C . TYR A 1 101 ? 5.664 -16.422 -7.945 1 97.62 101 TYR A C 1
ATOM 799 O O . TYR A 1 101 ? 4.535 -16.891 -8.117 1 97.62 101 TYR A O 1
ATOM 807 N N . ILE A 1 102 ? 6.609 -16.469 -8.883 1 97.44 102 ILE A N 1
ATOM 808 C CA . ILE A 1 102 ? 6.352 -17 -10.211 1 97.44 102 ILE A CA 1
ATOM 809 C C . ILE A 1 102 ? 7.387 -18.078 -10.539 1 97.44 102 ILE A C 1
ATOM 811 O O . ILE A 1 102 ? 8.594 -17.844 -10.43 1 97.44 102 ILE A O 1
ATOM 815 N N . SER A 1 103 ? 6.91 -19.203 -11 1 96.19 103 SER A N 1
ATOM 816 C CA . SER A 1 103 ? 7.812 -20.297 -11.352 1 96.19 103 SER A CA 1
ATOM 817 C C . SER A 1 103 ? 8.25 -20.203 -12.812 1 96.19 103 SER A C 1
ATOM 819 O O . SER A 1 103 ? 7.461 -19.812 -13.672 1 96.19 103 SER A O 1
ATOM 821 N N . LYS A 1 104 ? 9.523 -20.594 -13.055 1 95.75 104 LYS A N 1
ATOM 822 C CA . LYS A 1 104 ? 10.023 -20.828 -14.406 1 95.75 104 LYS A CA 1
ATOM 823 C C . LYS A 1 104 ? 9.727 -22.25 -14.867 1 95.75 104 LYS A C 1
ATOM 825 O O . LYS A 1 104 ? 9.867 -23.203 -14.094 1 95.75 104 LYS A O 1
ATOM 830 N N . PRO A 1 105 ? 9.375 -22.516 -16.094 1 96.06 105 PRO A N 1
ATOM 831 C CA . PRO A 1 105 ? 9.094 -21.5 -17.109 1 96.06 105 PRO A CA 1
ATOM 832 C C . PRO A 1 105 ? 7.84 -20.688 -16.797 1 96.06 105 PRO A C 1
ATOM 834 O O . PRO A 1 105 ? 7.035 -21.078 -15.945 1 96.06 105 PRO A O 1
ATOM 837 N N . PHE A 1 106 ? 7.777 -19.562 -17.422 1 95.69 106 PHE A N 1
ATOM 838 C CA . PHE A 1 106 ? 6.672 -18.656 -17.109 1 95.69 106 PHE A CA 1
ATOM 839 C C . PHE A 1 106 ? 6.121 -18.016 -18.375 1 95.69 106 PHE A C 1
ATOM 841 O O . PHE A 1 106 ? 6.746 -18.078 -19.438 1 95.69 106 PHE A O 1
ATOM 848 N N . ASN A 1 107 ? 4.859 -17.531 -18.266 1 96.94 107 ASN A N 1
ATOM 849 C CA . ASN A 1 107 ? 4.227 -16.734 -19.312 1 96.94 107 ASN A CA 1
ATOM 850 C C . ASN A 1 107 ? 4.547 -15.25 -19.172 1 96.94 107 ASN A C 1
ATOM 852 O O . ASN A 1 107 ? 4.219 -14.633 -18.156 1 96.94 107 ASN A O 1
ATOM 856 N N . ILE A 1 108 ? 5.152 -14.703 -20.188 1 97.19 108 ILE A N 1
ATOM 857 C CA . ILE A 1 108 ? 5.664 -13.344 -20.125 1 97.19 108 ILE A CA 1
ATOM 858 C C . ILE A 1 108 ? 4.504 -12.367 -19.938 1 97.19 108 ILE A C 1
ATOM 860 O O . ILE A 1 108 ? 4.641 -11.352 -19.25 1 97.19 108 ILE A O 1
ATOM 864 N N . GLU A 1 109 ? 3.387 -12.594 -20.547 1 97.12 109 GLU A N 1
ATOM 865 C CA . GLU A 1 109 ? 2.223 -11.727 -20.391 1 97.12 109 GLU A CA 1
ATOM 866 C C . GLU A 1 109 ? 1.723 -11.734 -18.953 1 97.12 109 GLU A C 1
ATOM 868 O O . GLU A 1 109 ? 1.348 -10.688 -18.422 1 97.12 109 GLU A O 1
ATOM 873 N N . GLU A 1 110 ? 1.697 -12.906 -18.406 1 97.25 110 GLU A N 1
ATOM 874 C CA . GLU A 1 110 ? 1.284 -13.023 -17.016 1 97.25 110 GLU A CA 1
ATOM 875 C C . GLU A 1 110 ? 2.236 -12.266 -16.094 1 97.25 110 GLU A C 1
ATOM 877 O O . GLU A 1 110 ? 1.797 -11.562 -15.188 1 97.25 110 GLU A O 1
ATOM 882 N N . LEU A 1 111 ? 3.549 -12.445 -16.312 1 98.38 111 LEU A N 1
ATOM 883 C CA . LEU A 1 111 ? 4.531 -11.719 -15.516 1 98.38 111 LEU A CA 1
ATOM 884 C C . LEU A 1 111 ? 4.301 -10.219 -15.609 1 98.38 111 LEU A C 1
ATOM 886 O O . LEU A 1 111 ? 4.324 -9.516 -14.594 1 98.38 111 LEU A O 1
ATOM 890 N N . VAL A 1 112 ? 4.016 -9.742 -16.797 1 98 112 VAL A N 1
ATOM 891 C CA . VAL A 1 112 ? 3.855 -8.312 -17.031 1 98 112 VAL A CA 1
ATOM 892 C C . VAL A 1 112 ? 2.641 -7.793 -16.266 1 98 112 VAL A C 1
ATOM 894 O O . VAL A 1 112 ? 2.709 -6.75 -15.609 1 98 112 VAL A O 1
ATOM 897 N N . VAL A 1 113 ? 1.529 -8.508 -16.328 1 97.69 113 VAL A N 1
ATOM 898 C CA . VAL A 1 113 ? 0.321 -8.039 -15.656 1 97.69 113 VAL A CA 1
ATOM 899 C C . VAL A 1 113 ? 0.52 -8.086 -14.141 1 97.69 113 VAL A C 1
ATOM 901 O O . VAL A 1 113 ? -0.027 -7.254 -13.414 1 97.69 113 VAL A O 1
ATOM 904 N N . ILE A 1 114 ? 1.273 -9.023 -13.648 1 98.25 114 ILE A N 1
ATOM 905 C CA . ILE A 1 114 ? 1.589 -9.102 -12.227 1 98.25 114 ILE A CA 1
ATOM 906 C C . ILE A 1 114 ? 2.449 -7.906 -11.82 1 98.25 114 ILE A C 1
ATOM 908 O O . ILE A 1 114 ? 2.193 -7.262 -10.805 1 98.25 114 ILE A O 1
ATOM 912 N N . ILE A 1 115 ? 3.48 -7.566 -12.648 1 98.38 115 ILE A N 1
ATOM 913 C CA . ILE A 1 115 ? 4.32 -6.398 -12.43 1 98.38 115 ILE A CA 1
ATOM 914 C C . ILE A 1 115 ? 3.453 -5.145 -12.344 1 98.38 115 ILE A C 1
ATOM 916 O O . ILE A 1 115 ? 3.541 -4.383 -11.375 1 98.38 115 ILE A O 1
ATOM 920 N N . GLU A 1 116 ? 2.637 -4.984 -13.312 1 97.44 116 GLU A N 1
ATOM 921 C CA . GLU A 1 116 ? 1.757 -3.822 -13.367 1 97.44 116 GLU A CA 1
ATOM 922 C C . GLU A 1 116 ? 0.815 -3.787 -12.164 1 97.44 116 GLU A C 1
ATOM 924 O O . GLU A 1 116 ? 0.582 -2.727 -11.586 1 97.44 116 GLU A O 1
ATOM 929 N N . GLY A 1 117 ? 0.3 -4.98 -11.867 1 95.94 117 GLY A N 1
ATOM 930 C CA . GLY A 1 117 ? -0.601 -5.074 -10.734 1 95.94 117 GLY A CA 1
ATOM 931 C C . GLY A 1 117 ? 0.039 -4.637 -9.43 1 95.94 117 GLY A C 1
ATOM 932 O O . GLY A 1 117 ? -0.539 -3.844 -8.68 1 95.94 117 GLY A O 1
ATOM 933 N N . VAL A 1 118 ? 1.212 -5.148 -9.172 1 96.69 118 VAL A N 1
ATOM 934 C CA . VAL A 1 118 ? 1.935 -4.848 -7.938 1 96.69 118 VAL A CA 1
ATOM 935 C C . VAL A 1 118 ? 2.244 -3.354 -7.871 1 96.69 118 VAL A C 1
ATOM 937 O O . VAL A 1 118 ? 2.033 -2.713 -6.836 1 96.69 118 VAL A O 1
ATOM 940 N N . LEU A 1 119 ? 2.693 -2.777 -8.961 1 96.25 119 LEU A N 1
ATOM 941 C CA . LEU A 1 119 ? 3.033 -1.359 -9.031 1 96.25 119 LEU A CA 1
ATOM 942 C C . LEU A 1 119 ? 1.791 -0.494 -8.836 1 96.25 119 LEU A C 1
ATOM 944 O O . LEU A 1 119 ? 1.82 0.483 -8.086 1 96.25 119 LEU A O 1
ATOM 948 N N . ASN A 1 120 ? 0.728 -0.866 -9.508 1 93.5 120 ASN A N 1
ATOM 949 C CA . ASN A 1 120 ? -0.516 -0.11 -9.406 1 93.5 120 ASN A CA 1
ATOM 950 C C . ASN A 1 120 ? -1.07 -0.123 -7.984 1 93.5 120 ASN A C 1
ATOM 952 O O . ASN A 1 120 ? -1.548 0.901 -7.492 1 93.5 120 ASN A O 1
ATOM 956 N N . ARG A 1 121 ? -1.037 -1.297 -7.391 1 92.5 121 ARG A N 1
ATOM 957 C CA . ARG A 1 121 ? -1.524 -1.415 -6.02 1 92.5 121 ARG A CA 1
ATOM 958 C C . ARG A 1 121 ? -0.747 -0.499 -5.082 1 92.5 121 ARG A C 1
ATOM 960 O O . ARG A 1 121 ? -1.338 0.185 -4.242 1 92.5 121 ARG A O 1
ATOM 967 N N . HIS A 1 122 ? 0.577 -0.514 -5.203 1 91.31 122 HIS A N 1
ATOM 968 C CA . HIS A 1 122 ? 1.438 0.348 -4.398 1 91.31 122 HIS A CA 1
ATOM 969 C C . HIS A 1 122 ? 1.077 1.817 -4.59 1 91.31 122 HIS A C 1
ATOM 971 O O . HIS A 1 122 ? 0.979 2.568 -3.617 1 91.31 122 HIS A O 1
ATOM 977 N N . THR A 1 123 ? 0.854 2.186 -5.785 1 90.44 123 THR A N 1
ATOM 978 C CA . THR A 1 123 ? 0.53 3.566 -6.129 1 90.44 123 THR A CA 1
ATOM 979 C C . THR A 1 123 ? -0.833 3.957 -5.566 1 90.44 123 THR A C 1
ATOM 981 O O . THR A 1 123 ? -0.984 5.031 -4.984 1 90.44 123 THR A O 1
ATOM 984 N N . LEU A 1 124 ? -1.809 3.123 -5.727 1 89.38 124 LEU A N 1
ATOM 985 C CA . LEU A 1 124 ? -3.17 3.408 -5.281 1 89.38 124 LEU A CA 1
ATOM 986 C C . LEU A 1 124 ? -3.219 3.592 -3.768 1 89.38 124 LEU A C 1
ATOM 988 O O . LEU A 1 124 ? -3.893 4.496 -3.27 1 89.38 124 LEU A O 1
ATOM 992 N N . ILE A 1 125 ? -2.514 2.725 -3.062 1 89.31 125 ILE A N 1
ATOM 993 C CA . ILE A 1 125 ? -2.488 2.807 -1.605 1 89.31 125 ILE A CA 1
ATOM 994 C C . ILE A 1 125 ? -1.864 4.133 -1.175 1 89.31 125 ILE A C 1
ATOM 996 O O . ILE A 1 125 ? -2.389 4.812 -0.29 1 89.31 125 ILE A O 1
ATOM 1000 N N . ARG A 1 126 ? -0.836 4.508 -1.82 1 85.44 126 ARG A N 1
ATOM 1001 C CA . ARG A 1 126 ? -0.165 5.766 -1.523 1 85.44 126 ARG A CA 1
ATOM 1002 C C . ARG A 1 126 ? -1.089 6.953 -1.776 1 85.44 126 ARG A C 1
ATOM 1004 O O . ARG A 1 126 ? -1.204 7.848 -0.936 1 85.44 126 ARG A O 1
ATOM 1011 N N . LEU A 1 127 ? -1.737 6.922 -2.877 1 85.06 127 LEU A N 1
ATOM 1012 C CA . LEU A 1 127 ? -2.607 8.023 -3.268 1 85.06 127 LEU A CA 1
ATOM 1013 C C . LEU A 1 127 ? -3.789 8.148 -2.311 1 85.06 127 LEU A C 1
ATOM 1015 O O . LEU A 1 127 ? -4.176 9.266 -1.938 1 85.06 127 LEU A O 1
ATOM 1019 N N . LYS A 1 128 ? -4.285 7.07 -1.971 1 84 128 LYS A N 1
ATOM 1020 C CA . LYS A 1 128 ? -5.418 7.074 -1.051 1 84 128 LYS A CA 1
ATOM 1021 C C . LYS A 1 128 ? -5.02 7.637 0.311 1 84 128 LYS A C 1
ATOM 1023 O O . LYS A 1 128 ? -5.773 8.398 0.92 1 84 128 LYS A O 1
ATOM 1028 N N . LEU A 1 129 ? -3.902 7.285 0.745 1 80.5 129 LEU A N 1
ATOM 1029 C CA . LEU A 1 129 ? -3.422 7.75 2.041 1 80.5 129 LEU A CA 1
ATOM 1030 C C . LEU A 1 129 ? -3.115 9.242 2.004 1 80.5 129 LEU A C 1
ATOM 1032 O O . LEU A 1 129 ? -3.385 9.961 2.971 1 80.5 129 LEU A O 1
ATOM 1036 N N . GLU A 1 130 ? -2.588 9.641 0.952 1 76.12 130 GLU A N 1
ATOM 1037 C CA . GLU A 1 130 ? -2.297 11.055 0.777 1 76.12 130 GLU A CA 1
ATOM 1038 C C . GLU A 1 130 ? -3.578 11.883 0.75 1 76.12 130 GLU A C 1
ATOM 1040 O O . GLU A 1 130 ? -3.625 12.984 1.303 1 76.12 130 GLU A O 1
ATOM 1045 N N . LYS A 1 131 ? -4.566 11.336 0.083 1 75.12 131 LYS A N 1
ATOM 1046 C CA . LYS A 1 131 ? -5.863 12.008 0.023 1 75.12 131 LYS A CA 1
ATOM 1047 C C . LYS A 1 131 ? -6.516 12.07 1.401 1 75.12 131 LYS A C 1
ATOM 1049 O O . LYS A 1 131 ? -7.09 13.094 1.777 1 75.12 131 LYS A O 1
ATOM 1054 N N . LYS A 1 132 ? -6.434 10.992 2.125 1 73.44 132 LYS A N 1
ATOM 1055 C CA . LYS A 1 132 ? -6.992 10.953 3.475 1 73.44 132 LYS A CA 1
ATOM 1056 C C . LYS A 1 132 ? -6.309 11.969 4.383 1 73.44 132 LYS A C 1
ATOM 1058 O O . LYS A 1 132 ? -6.965 12.617 5.199 1 73.44 132 LYS A O 1
ATOM 1063 N N . GLN A 1 133 ? -5.066 12.023 4.234 1 65 133 GLN A N 1
ATOM 1064 C CA . GLN A 1 133 ? -4.305 12.992 5.016 1 65 133 GLN A CA 1
ATOM 1065 C C . GLN A 1 133 ? -4.695 14.422 4.652 1 65 133 GLN A C 1
ATOM 1067 O O . GLN A 1 133 ? -4.832 15.273 5.527 1 65 133 GLN A O 1
ATOM 1072 N N . LYS A 1 1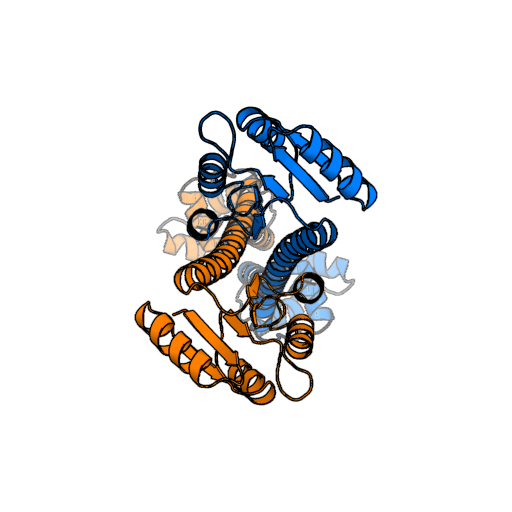34 ? -4.867 14.547 3.359 1 60.47 134 LYS A N 1
ATOM 1073 C CA . LYS A 1 134 ? -5.297 15.867 2.902 1 60.47 134 LYS A CA 1
ATOM 1074 C C . LYS A 1 134 ? -6.703 16.188 3.402 1 60.47 134 LYS A C 1
ATOM 1076 O O . LYS A 1 134 ? -6.969 17.312 3.834 1 60.47 134 LYS A O 1
ATOM 1081 N N . ASN A 1 135 ? -7.582 15.102 3.273 1 58.66 135 ASN A N 1
ATOM 1082 C CA . ASN A 1 135 ? -8.945 15.289 3.75 1 58.66 135 ASN A CA 1
ATOM 1083 C C . ASN A 1 135 ? -8.992 15.5 5.262 1 58.66 135 ASN A C 1
ATOM 1085 O O . ASN A 1 135 ? -9.781 16.312 5.754 1 58.66 135 ASN A O 1
ATOM 1089 N N . SER A 1 136 ? -8.273 14.5 5.891 1 53.91 136 SER A N 1
ATOM 1090 C CA . SER A 1 136 ? -8.188 14.688 7.336 1 53.91 136 SER A CA 1
ATOM 1091 C C . SER A 1 136 ? -7.676 16.078 7.68 1 53.91 136 SER A C 1
ATOM 1093 O O . SER A 1 136 ? -8.172 16.719 8.617 1 53.91 136 SER A O 1
ATOM 1095 N N . PHE A 1 137 ? -6.719 16.328 6.852 1 45.12 137 PHE A N 1
ATOM 1096 C CA . PHE A 1 137 ? -6.242 17.688 7.004 1 45.12 137 PHE A CA 1
ATOM 1097 C C . PHE A 1 137 ? -7.352 18.688 6.695 1 45.12 137 PHE A C 1
ATOM 1099 O O . PHE A 1 137 ? -7.504 19.688 7.398 1 45.12 137 PHE A O 1
ATOM 1106 N N . LEU A 1 138 ? -8.109 18.172 5.699 1 44.53 138 LEU A N 1
ATOM 1107 C CA . LEU A 1 138 ? -9.234 19.031 5.32 1 44.53 138 LEU A CA 1
ATOM 1108 C C . LEU A 1 138 ? -10.352 18.938 6.352 1 44.53 138 LEU A C 1
ATOM 1110 O O . LEU A 1 138 ? -11.031 19.938 6.629 1 44.53 138 LEU A O 1
ATOM 1114 N N . LEU A 1 139 ? -10.703 17.547 6.773 1 43.53 139 LEU A N 1
ATOM 1115 C CA . LEU A 1 139 ? -11.703 17.359 7.812 1 43.53 139 LEU A CA 1
ATOM 1116 C C . LEU A 1 139 ? -11.297 18.078 9.094 1 43.53 139 LEU A C 1
ATOM 1118 O O . LEU A 1 139 ? -12.141 18.672 9.781 1 43.53 139 LEU A O 1
ATOM 1122 N N . ILE A 1 140 ? -10.086 17.672 9.484 1 38.94 140 ILE A N 1
ATOM 1123 C CA . ILE A 1 140 ? -9.625 18.531 10.562 1 38.94 140 ILE A CA 1
ATOM 1124 C C . ILE A 1 140 ? -9.906 20 10.195 1 38.94 140 ILE A C 1
ATOM 1126 O O . ILE A 1 140 ? -10.328 20.781 11.047 1 38.94 140 ILE A O 1
ATOM 1130 N N . LYS A 1 141 ? -9.781 20.156 8.906 1 39.09 141 LYS A N 1
ATOM 1131 C CA . LYS A 1 141 ? -10.242 21.453 8.422 1 39.09 141 LYS A CA 1
ATOM 1132 C C . LYS A 1 141 ? -11.766 21.562 8.508 1 39.09 141 LYS A C 1
ATOM 1134 O O . LYS A 1 141 ? -12.297 22.609 8.859 1 39.09 141 LYS A O 1
ATOM 1139 N N . SER A 1 142 ? -12.422 20.359 8.141 1 37.81 142 SER A N 1
ATOM 1140 C CA . SER A 1 142 ? -13.875 20.406 8.047 1 37.81 142 SER A CA 1
ATOM 1141 C C . SER A 1 142 ? -14.516 20.312 9.43 1 37.81 142 SER A C 1
ATOM 1143 O O . SER A 1 142 ? -15.609 20.844 9.648 1 37.81 142 SER A O 1
ATOM 1145 N N . ASN A 1 143 ? -14.234 19.172 10.117 1 39.66 143 ASN A N 1
ATOM 1146 C CA . ASN A 1 143 ? -14.938 19.219 11.398 1 39.66 143 ASN A CA 1
ATOM 1147 C C . ASN A 1 143 ? -14.68 20.547 12.117 1 39.66 143 ASN A C 1
ATOM 1149 O O . ASN A 1 143 ? -15.008 20.688 13.305 1 39.66 143 ASN A O 1
ATOM 1153 N N . ASN A 1 144 ? -13.641 21.109 11.805 1 40.47 144 ASN A N 1
ATOM 1154 C CA . ASN A 1 144 ? -13.758 22.516 12.18 1 40.47 144 ASN A CA 1
ATOM 1155 C C . ASN A 1 144 ? -15.102 23.094 11.758 1 40.47 144 ASN A C 1
ATOM 1157 O O . ASN A 1 144 ? -15.602 22.797 10.672 1 40.47 144 ASN A O 1
ATOM 1161 N N . LEU A 1 145 ? -16.016 23.328 12.531 1 43 145 LEU A N 1
ATOM 1162 C CA . LEU A 1 145 ? -17.172 24.188 12.438 1 43 145 LEU A CA 1
ATOM 1163 C C . LEU A 1 145 ? -17.078 25.109 11.227 1 43 145 LEU A C 1
ATOM 1165 O O . LEU A 1 145 ? -16.047 25.75 11.008 1 43 145 LEU A O 1
ATOM 1169 N N . LYS A 1 146 ? -17.547 24.719 10.062 1 50.97 146 LYS A N 1
ATOM 1170 C CA . LYS A 1 146 ? -17.891 25.484 8.867 1 50.97 146 LYS A CA 1
ATOM 1171 C C . LYS A 1 146 ? -17.953 26.969 9.164 1 50.97 146 LYS A C 1
ATOM 1173 O O . LYS A 1 146 ? -18.984 27.484 9.602 1 50.97 146 LYS A O 1
ATOM 1178 N N . ILE A 1 147 ? -17.125 27.391 9.938 1 56.66 147 ILE A N 1
ATOM 1179 C CA . ILE A 1 147 ? -17.203 28.844 10.008 1 56.66 147 ILE A CA 1
ATOM 1180 C C . ILE A 1 147 ? -17.359 29.422 8.602 1 56.66 147 ILE A C 1
ATOM 1182 O O . ILE A 1 147 ? -16.516 29.172 7.727 1 56.66 147 ILE A O 1
ATOM 1186 N N . ASN A 1 148 ? -18.516 29.344 8.25 1 70.5 148 ASN A N 1
ATOM 1187 C CA . ASN A 1 148 ? -18.828 30.031 6.996 1 70.5 148 ASN A CA 1
ATOM 1188 C C . ASN A 1 148 ? -18.344 31.484 7.016 1 70.5 148 ASN A C 1
ATOM 1190 O O . ASN A 1 148 ? -18.969 32.344 7.633 1 70.5 148 ASN A O 1
ATOM 1194 N N . PHE A 1 149 ? -17.094 31.484 6.543 1 77.56 149 PHE A N 1
ATOM 1195 C CA . PHE A 1 149 ? -16.656 32.875 6.387 1 77.56 149 PHE A CA 1
ATOM 1196 C C . PHE A 1 149 ? -17.25 33.469 5.121 1 77.56 149 PHE A C 1
ATOM 1198 O O . PHE A 1 149 ? -17.344 32.812 4.094 1 77.56 149 PHE A O 1
ATOM 1205 N N . THR A 1 150 ? -17.812 34.688 5.227 1 84.75 150 THR A N 1
ATOM 1206 C CA . THR A 1 150 ? -18.094 35.406 4.008 1 84.75 150 THR A CA 1
ATOM 1207 C C . THR A 1 150 ? -16.828 35.625 3.184 1 84.75 150 THR A C 1
ATOM 1209 O O . THR A 1 150 ? -15.719 35.5 3.703 1 84.75 150 THR A O 1
ATOM 1212 N N . PRO A 1 151 ? -16.984 35.875 1.928 1 87.19 151 PRO A N 1
ATOM 1213 C CA . PRO A 1 151 ? -15.805 36.125 1.104 1 87.19 151 PRO A CA 1
ATOM 1214 C C . PRO A 1 151 ? -14.867 37.156 1.71 1 87.19 151 PRO A C 1
ATOM 1216 O O . PRO A 1 151 ? -13.648 37 1.684 1 87.19 151 PRO A O 1
ATOM 1219 N N . ARG A 1 152 ? -15.383 38.094 2.264 1 89.88 152 ARG A N 1
ATOM 1220 C CA . ARG A 1 152 ? -14.562 39.156 2.846 1 89.88 152 ARG A CA 1
ATOM 1221 C C . ARG A 1 152 ? -13.867 38.688 4.117 1 89.88 152 ARG A C 1
ATOM 1223 O O . ARG A 1 152 ? -12.695 38.969 4.344 1 89.88 152 ARG A O 1
ATOM 1230 N N . GLU A 1 153 ? -14.594 37.969 4.914 1 91.69 153 GLU A N 1
ATOM 1231 C CA . GLU A 1 153 ? -13.992 37.375 6.109 1 91.69 153 GLU A CA 1
ATOM 1232 C C . GLU A 1 153 ? -12.805 36.5 5.75 1 91.69 153 GLU A C 1
ATOM 1234 O O . GLU A 1 153 ? -11.773 36.531 6.426 1 91.69 153 GLU A O 1
ATOM 1239 N N . GLN A 1 154 ? -13.047 35.812 4.707 1 89.88 154 GLN A N 1
ATOM 1240 C CA . GLN A 1 154 ? -12 34.906 4.238 1 89.88 154 GLN A CA 1
A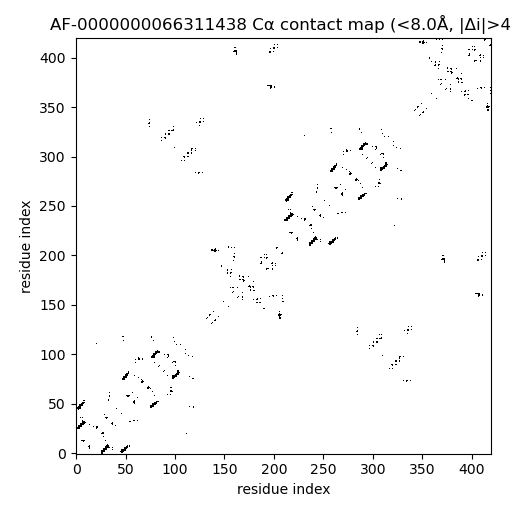TOM 1241 C C . GLN A 1 154 ? -10.766 35.688 3.789 1 89.88 154 GLN A C 1
ATOM 1243 O O . GLN A 1 154 ? -9.641 35.281 4.09 1 89.88 154 GLN A O 1
ATOM 1248 N N . SER A 1 155 ? -11.016 36.719 3.045 1 92.12 155 SER A N 1
ATOM 1249 C CA . SER A 1 155 ? -9.914 37.562 2.582 1 92.12 155 SER A CA 1
ATOM 1250 C C . SER A 1 155 ? -9.117 38.125 3.754 1 92.12 155 SER A C 1
ATOM 1252 O O . SER A 1 155 ? -7.883 38.094 3.734 1 92.12 155 SER A O 1
ATOM 1254 N N . VAL A 1 156 ? -9.805 38.531 4.73 1 94.25 156 VAL A N 1
ATOM 1255 C CA . VAL A 1 156 ? -9.156 39.125 5.902 1 94.25 156 VAL A CA 1
ATOM 1256 C C . VAL A 1 156 ? -8.383 38.031 6.652 1 94.25 156 VAL A C 1
ATOM 1258 O O . VAL A 1 156 ? -7.23 38.25 7.047 1 94.25 156 VAL A O 1
ATOM 1261 N N . LEU A 1 157 ? -9.023 36.906 6.797 1 92.62 157 LEU A N 1
ATOM 1262 C CA . LEU A 1 157 ? -8.391 35.781 7.492 1 92.62 157 LEU A CA 1
ATOM 1263 C C . LEU A 1 157 ? -7.074 35.406 6.824 1 92.62 157 LEU A C 1
ATOM 1265 O O . LEU A 1 157 ? -6.062 35.219 7.5 1 92.62 157 LEU A O 1
ATOM 1269 N N . ASN A 1 158 ? -7.148 35.312 5.492 1 90.38 158 ASN A N 1
ATOM 1270 C CA . ASN A 1 158 ? -5.953 34.938 4.742 1 90.38 158 ASN A CA 1
ATOM 1271 C C . ASN A 1 158 ? -4.797 35.875 5.016 1 90.38 158 ASN A C 1
ATOM 1273 O O . ASN A 1 158 ? -3.654 35.438 5.184 1 90.38 158 ASN A O 1
ATOM 1277 N N . LEU A 1 159 ? -5.133 37.094 5.059 1 91.06 159 LEU A N 1
ATOM 1278 C CA . LEU A 1 159 ? -4.105 38.094 5.238 1 91.06 159 LEU A CA 1
ATOM 1279 C C . LEU A 1 159 ? -3.611 38.125 6.68 1 91.06 159 LEU A C 1
ATOM 1281 O O . LEU A 1 159 ? -2.432 38.375 6.934 1 91.06 159 LEU A O 1
ATOM 1285 N N . VAL A 1 160 ? -4.496 37.875 7.668 1 92.69 160 VAL A N 1
ATOM 1286 C CA . VAL A 1 160 ? -4.098 37.781 9.07 1 92.69 160 VAL A CA 1
ATOM 1287 C C . VAL A 1 160 ? -3.082 36.656 9.234 1 92.69 160 VAL A C 1
ATOM 1289 O O . VAL A 1 160 ? -2.057 36.812 9.898 1 92.69 160 VAL A O 1
ATOM 1292 N N . VAL A 1 161 ? -3.391 35.594 8.625 1 89.5 161 VAL A N 1
ATOM 1293 C CA . VAL A 1 161 ? -2.543 34.406 8.742 1 89.5 161 VAL A CA 1
ATOM 1294 C C . VAL A 1 161 ? -1.182 34.688 8.109 1 89.5 161 VAL A C 1
ATOM 1296 O O . VAL A 1 161 ? -0.165 34.156 8.547 1 89.5 161 VAL A O 1
ATOM 1299 N N . GLU A 1 162 ? -1.196 35.5 7.148 1 86.62 162 GLU A N 1
ATOM 1300 C CA . GLU A 1 162 ? 0.057 35.906 6.508 1 86.62 162 GLU A CA 1
ATOM 1301 C C . GLU A 1 162 ? 0.854 36.844 7.391 1 86.62 162 GLU A C 1
ATOM 1303 O O . GLU A 1 162 ? 1.978 37.25 7.051 1 86.62 162 GLU A O 1
ATOM 1308 N N . GLY A 1 163 ? 0.277 37.281 8.5 1 87.44 163 GLY A N 1
ATOM 1309 C CA . GLY A 1 163 ? 0.99 38.094 9.469 1 87.44 163 GLY A CA 1
ATOM 1310 C C . GLY A 1 163 ? 0.786 39.562 9.266 1 87.44 163 GLY A C 1
ATOM 1311 O O . GLY A 1 163 ? 1.478 40.406 9.875 1 87.44 163 GLY A O 1
ATOM 1312 N N . LEU A 1 164 ? -0.081 39.938 8.406 1 91.12 164 LEU A N 1
ATOM 1313 C CA . LEU A 1 164 ? -0.274 41.375 8.125 1 91.12 164 LEU A CA 1
ATOM 1314 C C . LEU A 1 164 ? -1.036 42.031 9.266 1 91.12 164 LEU A C 1
ATOM 1316 O O . LEU A 1 164 ? -1.973 41.469 9.82 1 91.12 164 LEU A O 1
ATOM 1320 N N . LEU A 1 165 ? -0.646 43.281 9.602 1 92.62 165 LEU A N 1
ATOM 1321 C CA . LEU A 1 165 ? -1.335 44.094 10.586 1 92.62 165 LEU A CA 1
ATOM 1322 C C . LEU A 1 165 ? -2.613 44.688 10 1 92.62 165 LEU A C 1
ATOM 1324 O O . LEU A 1 165 ? -2.768 44.75 8.773 1 92.62 165 LEU A O 1
ATOM 1328 N N . ASN A 1 166 ? -3.479 45.188 10.93 1 93.88 166 ASN A N 1
ATOM 1329 C CA . ASN A 1 166 ? -4.758 45.719 10.477 1 93.88 166 ASN A CA 1
ATOM 1330 C C . ASN A 1 166 ? -4.57 46.844 9.445 1 93.88 166 ASN A C 1
AT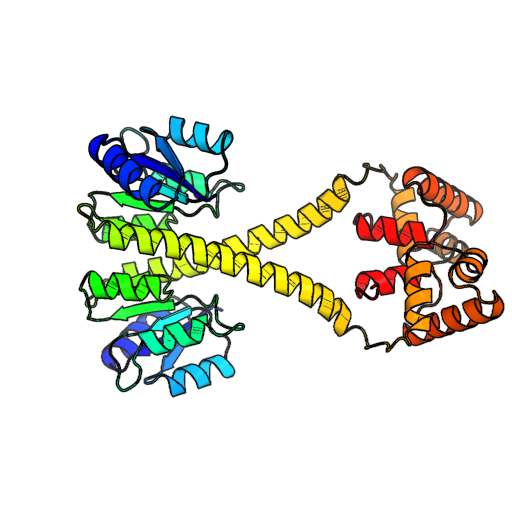OM 1332 O O . ASN A 1 166 ? -5.297 46.906 8.453 1 93.88 166 ASN A O 1
ATOM 1336 N N . LYS A 1 167 ? -3.586 47.656 9.703 1 95.31 167 LYS A N 1
ATOM 1337 C CA . LYS A 1 167 ? -3.326 48.781 8.789 1 95.31 167 LYS A CA 1
ATOM 1338 C C . LYS A 1 167 ? -2.918 48.281 7.41 1 95.31 167 LYS A C 1
ATOM 1340 O O . LYS A 1 167 ? -3.352 48.812 6.395 1 95.31 167 LYS A O 1
ATOM 1345 N N . GLN A 1 168 ? -2.121 47.281 7.312 1 94.94 168 GLN A N 1
ATOM 1346 C CA . GLN A 1 168 ? -1.657 46.688 6.062 1 94.94 168 GLN A CA 1
ATOM 1347 C C . GLN A 1 168 ? -2.793 45.969 5.34 1 94.94 168 GLN A C 1
ATOM 1349 O O . GLN A 1 168 ? -2.906 46.062 4.113 1 94.94 168 GLN A O 1
ATOM 1354 N N . ILE A 1 169 ? -3.584 45.312 6.105 1 95.38 169 ILE A N 1
ATOM 1355 C CA . ILE A 1 169 ? -4.719 44.594 5.539 1 95.38 169 ILE A CA 1
ATOM 1356 C C . ILE A 1 169 ? -5.699 45.594 4.918 1 95.38 169 ILE A C 1
ATOM 1358 O O . ILE A 1 169 ? -6.207 45.375 3.816 1 95.38 169 ILE A O 1
ATOM 1362 N N . ALA A 1 170 ? -5.91 46.719 5.613 1 95.81 170 ALA A N 1
ATOM 1363 C CA . ALA A 1 170 ? -6.781 47.781 5.109 1 95.81 170 ALA A CA 1
ATOM 1364 C C . ALA A 1 170 ? -6.293 48.281 3.756 1 95.81 170 ALA A C 1
ATOM 1366 O O . ALA A 1 170 ? -7.086 48.438 2.822 1 95.81 170 ALA A O 1
ATOM 1367 N N . ALA A 1 171 ? -5.047 48.469 3.66 1 95.12 171 ALA A N 1
ATOM 1368 C CA . ALA A 1 171 ? -4.438 48.969 2.424 1 95.12 171 ALA A CA 1
ATOM 1369 C C . ALA A 1 171 ? -4.57 47.906 1.31 1 95.12 171 ALA A C 1
ATOM 1371 O O . ALA A 1 171 ? -4.902 48.25 0.172 1 95.12 171 ALA A O 1
ATOM 1372 N N . ASN A 1 172 ? -4.336 46.688 1.661 1 92.25 172 ASN A N 1
ATOM 1373 C CA . ASN A 1 172 ? -4.355 45.594 0.695 1 92.25 172 ASN A CA 1
ATOM 1374 C C . ASN A 1 172 ? -5.742 45.375 0.094 1 92.25 172 ASN A C 1
ATOM 1376 O O . ASN A 1 172 ? -5.875 45.094 -1.094 1 92.25 172 ASN A O 1
ATOM 1380 N N . LEU A 1 173 ? -6.703 45.594 0.901 1 93.69 173 LEU A N 1
ATOM 1381 C CA . LEU A 1 173 ? -8.07 45.281 0.475 1 93.69 173 LEU A CA 1
ATOM 1382 C C . LEU A 1 173 ? -8.805 46.562 0.1 1 93.69 173 LEU A C 1
ATOM 1384 O O . LEU A 1 173 ? -9.977 46.531 -0.268 1 93.69 173 LEU A O 1
ATOM 1388 N N . ASN A 1 174 ? -8.102 47.688 0.225 1 94.56 174 ASN A N 1
ATOM 1389 C CA . ASN A 1 174 ? -8.656 49 -0.094 1 94.56 174 ASN A CA 1
ATOM 1390 C C . ASN A 1 174 ? -9.938 49.281 0.694 1 94.56 174 ASN A C 1
ATOM 1392 O O . ASN A 1 174 ? -10.961 49.625 0.117 1 94.56 174 ASN A O 1
ATOM 1396 N N . ILE A 1 175 ? -9.883 49.031 1.993 1 94.81 175 ILE A N 1
ATOM 1397 C CA . ILE A 1 175 ? -10.961 49.344 2.932 1 94.81 175 ILE A CA 1
ATOM 1398 C C . ILE A 1 175 ? -10.391 50.031 4.168 1 94.81 175 ILE A C 1
ATOM 1400 O O . ILE A 1 175 ? -9.18 50.156 4.312 1 94.81 175 ILE A O 1
ATOM 1404 N N . SER A 1 176 ? -11.25 50.5 5.043 1 95.25 176 SER A N 1
ATOM 1405 C CA . SER A 1 176 ? -10.789 51.219 6.234 1 95.25 176 SER A CA 1
ATOM 1406 C C . SER A 1 176 ? -10.312 50.25 7.309 1 95.25 176 SER A C 1
ATOM 1408 O O . SER A 1 176 ? -10.727 49.094 7.336 1 95.25 176 SER A O 1
ATOM 1410 N N . ILE A 1 177 ? -9.484 50.812 8.148 1 96.06 177 ILE A N 1
ATOM 1411 C CA . ILE A 1 177 ? -8.953 50.031 9.266 1 96.06 177 ILE A CA 1
ATOM 1412 C C . ILE A 1 177 ? -10.094 49.594 10.164 1 96.06 177 ILE A C 1
ATOM 1414 O O . ILE A 1 177 ? -10.07 48.469 10.703 1 96.06 177 ILE A O 1
ATOM 1418 N N . ARG A 1 178 ? -11.047 50.438 10.297 1 95.56 178 ARG A N 1
ATOM 1419 C CA . ARG A 1 178 ? -12.203 50.125 11.141 1 95.56 178 ARG A CA 1
ATOM 1420 C C . ARG A 1 178 ? -12.945 48.906 10.641 1 95.56 178 ARG A C 1
ATOM 1422 O O . ARG A 1 178 ? -13.375 48.062 11.438 1 95.56 178 ARG A O 1
ATOM 1429 N N . ILE A 1 179 ? -13.125 48.781 9.406 1 94.88 179 ILE A N 1
ATOM 1430 C CA . ILE A 1 179 ? -13.812 47.656 8.789 1 94.88 179 ILE A CA 1
ATOM 1431 C C . ILE A 1 179 ? -13 46.375 9.016 1 94.88 179 ILE A C 1
ATOM 1433 O O . ILE A 1 179 ? -13.555 45.312 9.328 1 94.88 179 ILE A O 1
ATOM 1437 N N . VAL A 1 180 ? -11.68 46.469 8.82 1 95.81 180 VAL A N 1
ATOM 1438 C CA . VAL A 1 180 ? -10.805 45.312 9.062 1 95.81 180 VAL A CA 1
ATOM 1439 C C . VAL A 1 180 ? -10.984 44.812 10.5 1 95.81 180 VAL A C 1
ATOM 1441 O O . VAL A 1 180 ? -11.109 43.625 10.742 1 95.81 180 VAL A O 1
ATOM 1444 N N . GLU A 1 181 ? -10.945 45.719 11.43 1 96.25 181 GLU A N 1
ATOM 1445 C CA . GLU A 1 181 ? -11.094 45.375 12.844 1 96.25 181 GLU A CA 1
ATOM 1446 C C . GLU A 1 181 ? -12.414 44.656 13.102 1 96.25 181 GLU A C 1
ATOM 1448 O O . GLU A 1 181 ? -12.461 43.719 13.883 1 96.25 181 GLU A O 1
ATOM 1453 N N . LYS A 1 182 ? -13.398 45.094 12.477 1 95.38 182 LYS A N 1
ATOM 1454 C CA . LYS A 1 182 ? -14.695 44.438 12.594 1 95.38 182 LYS A CA 1
ATOM 1455 C C . LYS A 1 182 ? -14.625 43 12.117 1 95.38 182 LYS A C 1
ATOM 1457 O O . LYS A 1 182 ? -15.148 42.094 12.773 1 95.38 182 LYS A O 1
ATOM 1462 N N . TYR A 1 183 ? -14.023 42.812 11.047 1 94.81 183 TYR A N 1
ATOM 1463 C CA . TYR A 1 183 ? -13.922 41.469 10.492 1 94.81 183 TYR A CA 1
ATOM 1464 C C . TYR A 1 183 ? -13.047 40.594 11.367 1 94.81 183 TYR A C 1
ATOM 1466 O O . TYR A 1 183 ? -13.352 39.406 11.562 1 94.81 183 TYR A O 1
ATOM 1474 N N . VAL A 1 184 ? -11.961 41.125 11.812 1 95.25 184 VAL A N 1
ATOM 1475 C CA . VAL A 1 184 ? -11.094 40.375 12.711 1 95.25 184 VAL A CA 1
ATOM 1476 C C . VAL A 1 184 ? -11.883 39.938 13.938 1 95.25 184 VAL A C 1
ATOM 1478 O O . VAL A 1 184 ? -11.781 38.812 14.375 1 95.25 184 VAL A O 1
ATOM 1481 N N . SER A 1 185 ? -12.633 40.812 14.484 1 94.88 185 SER A N 1
ATOM 1482 C CA . SER A 1 185 ? -13.492 40.531 15.625 1 94.88 185 SER A CA 1
ATOM 1483 C C . SER A 1 185 ? -14.461 39.406 15.305 1 94.88 185 SER A C 1
ATOM 1485 O O . SER A 1 185 ? -14.656 38.469 16.125 1 94.88 185 SER A O 1
ATOM 1487 N N . ARG A 1 186 ? -15.062 39.469 14.188 1 93.19 186 ARG A N 1
ATOM 1488 C CA . ARG A 1 186 ? -15.984 38.438 13.758 1 93.19 186 ARG A CA 1
ATOM 1489 C C . ARG A 1 186 ? -15.266 37.094 13.648 1 93.19 186 ARG A C 1
ATOM 1491 O O . ARG A 1 186 ? -15.828 36.031 13.992 1 93.19 186 ARG A O 1
ATOM 1498 N N . LEU A 1 187 ? -14.117 37.188 13.094 1 92.69 187 LEU A N 1
ATOM 1499 C CA . LEU A 1 187 ? -13.312 35.969 12.969 1 92.69 187 LEU A CA 1
ATOM 1500 C C . LEU A 1 187 ? -13.031 35.344 14.336 1 92.69 187 LEU A C 1
ATOM 1502 O O . LEU A 1 187 ? -13.094 34.125 14.5 1 92.69 187 LEU A O 1
ATOM 1506 N N . PHE A 1 188 ? -12.711 36.25 15.336 1 91.69 188 PHE A N 1
ATOM 1507 C CA . PHE A 1 188 ? -12.492 35.781 16.703 1 91.69 188 PHE A CA 1
ATOM 1508 C C . PHE A 1 188 ? -13.727 35.062 17.219 1 91.69 188 PHE A C 1
ATOM 1510 O O . PHE A 1 188 ? -13.617 33.969 17.766 1 91.69 188 PHE A O 1
ATOM 1517 N N . ILE A 1 189 ? -14.781 35.562 16.969 1 90.56 189 ILE A N 1
ATOM 1518 C CA . ILE A 1 189 ? -16.031 35.031 17.469 1 90.56 189 ILE A CA 1
ATOM 1519 C C . ILE A 1 189 ? -16.344 33.719 16.766 1 90.56 189 ILE A C 1
ATOM 1521 O O . ILE A 1 189 ? -16.609 32.688 17.438 1 90.56 189 ILE A O 1
ATOM 1525 N N . LYS A 1 190 ? -16.188 33.688 15.547 1 86.75 190 LYS A N 1
ATOM 1526 C CA . LYS A 1 190 ? -16.547 32.5 14.766 1 86.75 190 LYS A CA 1
ATOM 1527 C C . LYS A 1 190 ? -15.617 31.344 15.07 1 86.75 190 LYS A C 1
ATOM 1529 O O . LYS A 1 190 ? -16.016 30.188 14.992 1 86.75 190 LYS A O 1
ATOM 1534 N N . THR A 1 191 ? -14.492 31.688 15.422 1 87.25 191 THR A N 1
ATOM 1535 C CA . THR A 1 191 ? -13.5 30.641 15.641 1 87.25 191 THR A CA 1
ATOM 1536 C C . THR A 1 191 ? -13.273 30.406 17.125 1 87.25 191 THR A C 1
ATOM 1538 O O . THR A 1 191 ? -12.477 29.562 17.516 1 87.25 191 THR A O 1
ATOM 1541 N N . LYS A 1 192 ? -13.875 31.234 17.984 1 88.12 192 LYS A N 1
ATOM 1542 C CA . LYS A 1 192 ? -13.742 31.172 19.438 1 88.12 192 LYS A CA 1
ATOM 1543 C C . LYS A 1 192 ? -12.281 31.344 19.859 1 88.12 192 LYS A C 1
ATOM 1545 O O . LYS A 1 192 ? -11.773 30.562 20.672 1 88.12 192 LYS A O 1
ATOM 1550 N N . THR A 1 193 ? -11.672 32.219 19.172 1 90.12 193 THR A N 1
ATOM 1551 C CA . THR A 1 193 ? -10.297 32.594 19.516 1 90.12 193 THR A CA 1
ATOM 1552 C C . THR A 1 193 ? -10.242 33.969 20.156 1 90.12 193 THR A C 1
ATOM 1554 O O . THR A 1 193 ? -11.156 34.781 19.984 1 90.12 193 THR A O 1
ATOM 1557 N N . ARG A 1 194 ? -9.188 34.094 20.812 1 88.25 194 ARG A N 1
ATOM 1558 C CA . ARG A 1 194 ? -9.18 35.312 21.641 1 88.25 194 ARG A CA 1
ATOM 1559 C C . ARG A 1 194 ? -8.242 36.375 21.078 1 88.25 194 ARG A C 1
ATOM 1561 O O . ARG A 1 194 ? -8.32 37.531 21.453 1 88.25 194 ARG A O 1
ATOM 1568 N N . ASN A 1 195 ? -7.258 35.938 20.359 1 87.62 195 ASN A N 1
ATOM 1569 C CA . ASN A 1 195 ? -6.246 36.812 19.797 1 87.62 195 ASN A CA 1
ATOM 1570 C C . ASN A 1 195 ? -5.707 36.281 18.469 1 87.62 195 ASN A C 1
ATOM 1572 O O . ASN A 1 195 ? -6.098 35.219 18.016 1 87.62 195 ASN A O 1
ATOM 1576 N N . ARG A 1 196 ? -4.934 37.125 17.859 1 88.19 196 ARG A N 1
ATOM 1577 C CA . ARG A 1 196 ? -4.422 36.812 16.531 1 88.19 196 ARG A CA 1
ATOM 1578 C C . ARG A 1 196 ? -3.627 35.531 16.516 1 88.19 196 ARG A C 1
ATOM 1580 O O . ARG A 1 196 ? -3.709 34.75 15.57 1 88.19 19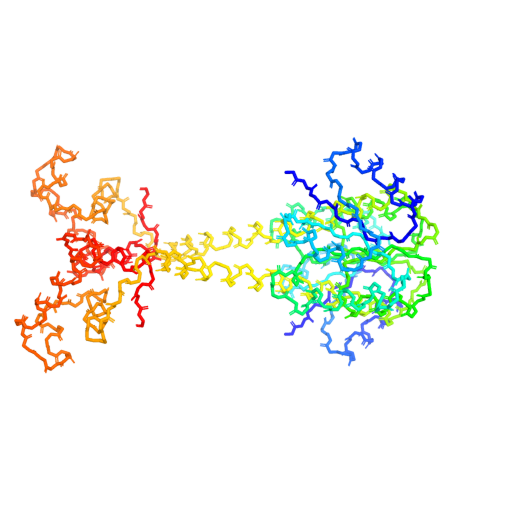6 ARG A O 1
ATOM 1587 N N . ALA A 1 197 ? -2.822 35.344 17.562 1 85.12 197 ALA A N 1
ATOM 1588 C CA . ALA A 1 197 ? -2.02 34.125 17.641 1 85.12 197 ALA A CA 1
ATOM 1589 C C . ALA A 1 197 ? -2.904 32.875 17.641 1 85.12 197 ALA A C 1
ATOM 1591 O O . ALA A 1 197 ? -2.652 31.938 16.891 1 85.12 197 ALA A O 1
ATOM 1592 N N . GLU A 1 198 ? -3.924 32.969 18.438 1 86.88 198 GLU A N 1
ATOM 1593 C CA . GLU A 1 198 ? -4.859 31.828 18.516 1 86.88 198 GLU A CA 1
ATOM 1594 C C . GLU A 1 198 ? -5.602 31.656 17.188 1 86.88 198 GLU A C 1
ATOM 1596 O O . GLU A 1 198 ? -5.871 30.516 16.781 1 86.88 198 GLU A O 1
ATOM 1601 N N . LEU A 1 199 ? -5.938 32.781 16.625 1 88.69 199 LEU A N 1
ATOM 1602 C CA . LEU A 1 199 ? -6.66 32.719 15.352 1 88.69 199 LEU A CA 1
ATOM 1603 C C . LEU A 1 199 ? -5.816 32.062 14.281 1 88.69 199 LEU A C 1
ATOM 1605 O O . LEU A 1 199 ? -6.316 31.203 13.531 1 88.69 199 LEU A O 1
ATOM 1609 N N . VAL A 1 200 ? -4.559 32.438 14.156 1 88.19 200 VAL A N 1
ATOM 1610 C CA . VAL A 1 200 ? -3.658 31.875 13.156 1 88.19 200 VAL A CA 1
ATOM 1611 C C . VAL A 1 200 ? -3.492 30.375 13.406 1 88.19 200 VAL A C 1
ATOM 1613 O O . VAL A 1 200 ? -3.576 29.562 12.477 1 88.19 200 VAL A O 1
ATOM 1616 N N . LYS A 1 201 ? -3.271 30.016 14.656 1 84.75 201 LYS A N 1
ATOM 1617 C CA . LYS A 1 201 ? -3.154 28.609 15.016 1 84.75 201 LYS A CA 1
ATOM 1618 C C . LYS A 1 201 ? -4.395 27.828 14.586 1 84.75 201 LYS A C 1
ATOM 1620 O O . LYS A 1 201 ? -4.285 26.797 13.938 1 84.75 201 LYS A O 1
ATOM 1625 N N . TYR A 1 202 ? -5.492 28.391 14.992 1 82.38 202 TYR A N 1
ATOM 1626 C CA . TYR A 1 202 ? -6.766 27.75 14.672 1 82.38 202 TYR A CA 1
ATOM 1627 C C . TYR A 1 202 ? -6.938 27.594 13.164 1 82.38 202 TYR A C 1
ATOM 1629 O O . TYR A 1 202 ? -7.336 26.531 12.68 1 82.38 202 TYR A O 1
ATOM 1637 N N . ALA A 1 203 ? -6.703 28.703 12.422 1 82.75 203 ALA A N 1
ATOM 1638 C CA . ALA A 1 203 ? -6.875 28.719 10.977 1 82.75 203 ALA A CA 1
ATOM 1639 C C . ALA A 1 203 ? -5.984 27.672 10.312 1 82.75 203 ALA A C 1
ATOM 1641 O O . ALA A 1 203 ? -6.422 26.969 9.391 1 82.75 203 ALA A O 1
ATOM 1642 N N . LEU A 1 204 ? -4.789 27.516 10.781 1 77.25 204 LEU A N 1
ATOM 1643 C CA . LEU A 1 204 ? -3.836 26.578 10.188 1 77.25 204 LEU A CA 1
ATOM 1644 C C . LEU A 1 204 ? -4.184 25.141 10.555 1 77.25 204 LEU A C 1
ATOM 1646 O O . LEU A 1 204 ? -4.113 24.25 9.711 1 77.25 204 LEU A O 1
ATOM 1650 N N . GLU A 1 205 ? -4.539 25 11.789 1 73.31 205 GLU A N 1
ATOM 1651 C CA . GLU A 1 205 ? -4.875 23.656 12.273 1 73.31 205 GLU A CA 1
ATOM 1652 C C . GLU A 1 205 ? -6.133 23.125 11.586 1 73.31 205 GLU A C 1
ATOM 1654 O O . GLU A 1 205 ? -6.285 21.922 11.414 1 73.31 205 GLU A O 1
ATOM 1659 N N . ASN A 1 206 ? -6.91 24.141 11.281 1 74.38 206 ASN A N 1
ATOM 1660 C CA . ASN A 1 206 ? -8.188 23.734 10.711 1 74.38 206 ASN A CA 1
ATOM 1661 C C . ASN A 1 206 ? -8.234 23.984 9.203 1 74.38 206 ASN A C 1
ATOM 1663 O O . ASN A 1 206 ? -9.297 23.922 8.594 1 74.38 206 ASN A O 1
ATOM 1667 N N . ASN A 1 207 ? -7.062 24.344 8.648 1 74.19 207 ASN A N 1
ATOM 1668 C CA . ASN A 1 207 ? -6.887 24.547 7.211 1 74.19 207 ASN A CA 1
ATOM 1669 C C . ASN A 1 207 ? -7.92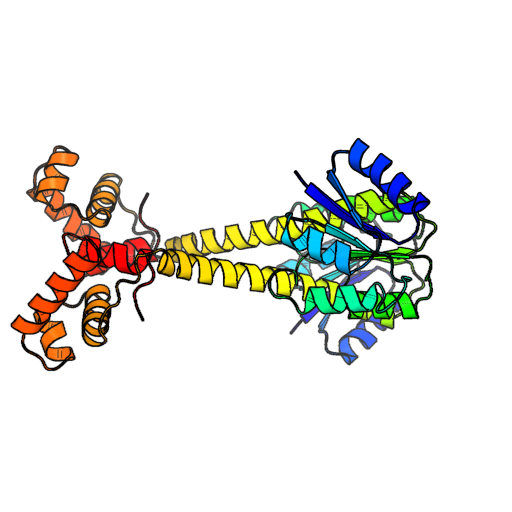2 25.516 6.648 1 74.19 207 ASN A C 1
ATOM 1671 O O . ASN A 1 207 ? -8.586 25.219 5.656 1 74.19 207 ASN A O 1
ATOM 1675 N N . LEU A 1 208 ? -7.992 26.609 7.301 1 74.5 208 LEU A N 1
ATOM 1676 C CA . LEU A 1 208 ? -9.031 27.578 6.961 1 74.5 208 LEU A CA 1
ATOM 1677 C C . LEU A 1 208 ? -8.508 28.594 5.949 1 74.5 208 LEU A C 1
ATOM 1679 O O . LEU A 1 208 ? -9.234 29.516 5.562 1 74.5 208 LEU A O 1
ATOM 1683 N N . ILE A 1 209 ? -7.316 28.406 5.488 1 75 209 ILE A N 1
ATOM 1684 C CA . ILE A 1 209 ? -6.73 29.391 4.582 1 75 209 ILE A CA 1
ATOM 1685 C C . ILE A 1 209 ? -6.977 28.969 3.135 1 75 209 ILE A C 1
ATOM 1687 O O . ILE A 1 209 ? -6.961 27.766 2.822 1 75 209 ILE A O 1
ATOM 1691 N N . THR A 1 210 ? -7.367 29.781 2.307 1 69.25 210 THR A N 1
ATOM 1692 C CA . THR A 1 210 ? -7.594 29.516 0.891 1 69.25 210 THR A CA 1
ATOM 1693 C C . THR A 1 210 ? -6.578 30.266 0.03 1 69.25 210 THR A C 1
ATOM 1695 O O . THR A 1 210 ? -6.039 31.281 0.448 1 69.25 210 THR A O 1
ATOM 1698 N N . MET B 1 1 ? -8.133 -6.297 15.156 1 89.25 1 MET B N 1
ATOM 1699 C CA . MET B 1 1 ? -8.703 -7.551 14.664 1 89.25 1 MET B CA 1
ATOM 1700 C C . MET B 1 1 ? -8.875 -7.508 13.148 1 89.25 1 MET B C 1
ATOM 1702 O O . MET B 1 1 ? -9.359 -6.516 12.602 1 89.25 1 MET B O 1
ATOM 1706 N N . ILE B 1 2 ? -8.406 -8.578 12.406 1 96.69 2 ILE B N 1
ATOM 1707 C CA . ILE B 1 2 ? -8.453 -8.609 10.953 1 96.69 2 ILE B CA 1
ATOM 1708 C C . ILE B 1 2 ? -9.703 -9.352 10.492 1 96.69 2 ILE B C 1
ATOM 1710 O O . ILE B 1 2 ? -9.938 -10.492 10.883 1 96.69 2 ILE B O 1
ATOM 1714 N N . ASN B 1 3 ? -10.539 -8.719 9.719 1 98.31 3 ASN B N 1
ATOM 1715 C CA . ASN B 1 3 ? -11.773 -9.281 9.188 1 98.31 3 ASN B CA 1
ATOM 1716 C C . ASN B 1 3 ? -11.625 -9.695 7.73 1 98.31 3 ASN B C 1
ATOM 1718 O O . ASN B 1 3 ? -11.305 -8.875 6.875 1 98.31 3 ASN B O 1
ATOM 1722 N N . ILE B 1 4 ? -11.914 -10.969 7.516 1 98.81 4 ILE B N 1
ATOM 1723 C CA . ILE B 1 4 ? -11.82 -11.508 6.164 1 98.81 4 ILE B CA 1
ATOM 1724 C C . ILE B 1 4 ? -13.219 -11.867 5.652 1 98.81 4 ILE B C 1
ATOM 1726 O O . ILE B 1 4 ? -14 -12.492 6.367 1 98.81 4 ILE B O 1
ATOM 1730 N N . LEU B 1 5 ? -13.531 -11.406 4.484 1 98.81 5 LEU B N 1
ATOM 1731 C CA . LEU B 1 5 ? -14.773 -11.789 3.82 1 98.81 5 LEU B CA 1
ATOM 1732 C C . LEU B 1 5 ? -14.523 -12.875 2.783 1 98.81 5 LEU B C 1
ATOM 1734 O O . LEU B 1 5 ? -13.672 -12.719 1.905 1 98.81 5 LEU B O 1
ATOM 1738 N N . ILE B 1 6 ? -15.219 -13.977 2.934 1 98.69 6 ILE B N 1
ATOM 1739 C CA . ILE B 1 6 ? -15.156 -15.062 1.96 1 98.69 6 ILE B CA 1
ATOM 1740 C C . ILE B 1 6 ? -16.406 -15.039 1.078 1 98.69 6 ILE B C 1
ATOM 1742 O O . ILE B 1 6 ? -17.516 -15.172 1.572 1 98.69 6 ILE B O 1
ATOM 1746 N N . LEU B 1 7 ? -16.219 -14.789 -0.181 1 98 7 LEU B N 1
ATOM 1747 C CA . LEU B 1 7 ? -17.266 -14.828 -1.185 1 98 7 LEU B CA 1
ATOM 1748 C C . LEU B 1 7 ? -17.125 -16.062 -2.074 1 98 7 LEU B C 1
ATOM 1750 O O . LEU B 1 7 ? -16.266 -16.094 -2.951 1 98 7 LEU B O 1
ATOM 1754 N N . ASP B 1 8 ? -17.938 -17.047 -1.879 1 97.06 8 ASP B N 1
ATOM 1755 C CA . ASP B 1 8 ? -17.891 -18.328 -2.572 1 97.06 8 ASP B CA 1
ATOM 1756 C C . ASP B 1 8 ? -19.234 -19.047 -2.502 1 97.06 8 ASP B C 1
ATOM 1758 O O . ASP B 1 8 ? -19.891 -19.047 -1.455 1 97.06 8 ASP B O 1
ATOM 1762 N N . THR B 1 9 ? -19.656 -19.641 -3.604 1 95.19 9 THR B N 1
ATOM 1763 C CA . THR B 1 9 ? -20.938 -20.328 -3.611 1 95.19 9 THR B CA 1
ATOM 1764 C C . THR B 1 9 ? -20.828 -21.703 -2.973 1 95.19 9 THR B C 1
ATOM 1766 O O . THR B 1 9 ? -21.844 -22.297 -2.58 1 95.19 9 THR B O 1
ATOM 1769 N N . ASP B 1 10 ? -19.641 -22.266 -2.869 1 95.81 10 ASP B N 1
ATOM 1770 C CA . ASP B 1 10 ? -19.422 -23.609 -2.34 1 95.81 10 ASP B CA 1
ATOM 1771 C C . ASP B 1 10 ? -19.391 -23.594 -0.814 1 95.81 10 ASP B C 1
ATOM 1773 O O . ASP B 1 10 ? -18.438 -23.078 -0.216 1 95.81 10 ASP B O 1
ATOM 1777 N N . ILE B 1 11 ? -20.297 -24.234 -0.232 1 96.69 11 ILE B N 1
ATOM 1778 C CA . ILE B 1 11 ? -20.438 -24.234 1.221 1 96.69 11 ILE B CA 1
ATOM 1779 C C . ILE B 1 11 ? -19.25 -24.969 1.852 1 96.69 11 ILE B C 1
ATOM 1781 O O . ILE B 1 11 ? -18.797 -24.625 2.943 1 96.69 11 ILE B O 1
ATOM 1785 N N . GLY B 1 12 ? -18.828 -26.031 1.221 1 97.31 12 GLY B N 1
ATOM 1786 C CA . GLY B 1 12 ? -17.672 -26.766 1.725 1 97.31 12 GLY B CA 1
ATOM 1787 C C . GLY B 1 12 ? -16.422 -25.922 1.826 1 97.31 12 GLY B C 1
ATOM 1788 O O . GLY B 1 12 ? -15.719 -25.969 2.838 1 97.31 12 GLY B O 1
ATOM 1789 N N . ILE B 1 13 ? -16.172 -25.125 0.778 1 97.12 13 ILE B N 1
ATOM 1790 C CA . ILE B 1 13 ? -15.016 -24.25 0.744 1 97.12 13 ILE B CA 1
ATOM 1791 C C . ILE B 1 13 ? -15.156 -23.172 1.822 1 97.12 13 ILE B C 1
ATOM 1793 O O . ILE B 1 13 ? -14.219 -22.922 2.586 1 97.12 13 ILE B O 1
ATOM 1797 N N . ARG B 1 14 ? -16.328 -22.531 1.894 1 98.12 14 ARG B N 1
ATOM 1798 C CA . ARG B 1 14 ? -16.562 -21.5 2.889 1 98.12 14 ARG B CA 1
ATOM 1799 C C . ARG B 1 14 ? -16.359 -22.031 4.301 1 98.12 14 ARG B C 1
ATOM 1801 O O . ARG B 1 14 ? -15.648 -21.422 5.105 1 98.12 14 ARG B O 1
ATOM 1808 N N . ASN B 1 15 ? -16.906 -23.172 4.566 1 97.75 15 ASN B N 1
ATOM 1809 C CA . ASN B 1 15 ? -16.812 -23.766 5.895 1 97.75 15 ASN B CA 1
ATOM 1810 C C . ASN B 1 15 ? -15.375 -24.125 6.25 1 97.75 15 ASN B C 1
ATOM 1812 O O . ASN B 1 15 ? -14.922 -23.844 7.363 1 97.75 15 ASN B O 1
ATOM 1816 N N . SER B 1 16 ? -14.734 -24.781 5.344 1 97.69 16 SER B N 1
ATOM 1817 C CA . SER B 1 16 ? -13.344 -25.188 5.57 1 97.69 16 SER B CA 1
ATOM 1818 C C . SER B 1 16 ? -12.453 -23.984 5.832 1 97.69 16 SER B C 1
ATOM 1820 O O . SER B 1 16 ? -11.672 -23.969 6.781 1 97.69 16 SER B O 1
ATOM 1822 N N . LEU B 1 17 ? -12.57 -22.953 5.008 1 98.38 17 LEU B N 1
ATOM 1823 C CA . LEU B 1 17 ? -11.773 -21.734 5.164 1 98.38 17 LEU B CA 1
ATOM 1824 C C . LEU B 1 17 ? -12.109 -21.031 6.473 1 98.38 17 LEU B C 1
ATOM 1826 O O . LEU B 1 17 ? -11.211 -20.594 7.195 1 98.38 17 LEU B O 1
ATOM 1830 N N . LYS B 1 18 ? -13.406 -20.906 6.727 1 98.31 18 LYS B N 1
ATOM 1831 C CA . LYS B 1 18 ? -13.836 -20.266 7.961 1 98.31 18 LYS B CA 1
ATOM 1832 C C . LYS B 1 18 ? -13.25 -20.969 9.18 1 98.31 18 LYS B C 1
ATOM 1834 O O . LYS B 1 18 ? -12.703 -20.312 10.078 1 98.31 18 LYS B O 1
ATOM 1839 N N . LEU B 1 19 ? -13.383 -22.25 9.219 1 97.81 19 LEU B N 1
ATOM 1840 C CA . LEU B 1 19 ? -12.875 -23.031 10.336 1 97.81 19 LEU B CA 1
ATOM 1841 C C . LEU B 1 19 ? -11.383 -22.797 10.539 1 97.81 19 LEU B C 1
ATOM 1843 O O . LEU B 1 19 ? -10.953 -22.469 11.641 1 97.81 19 LEU B O 1
ATOM 1847 N N . TYR B 1 20 ? -10.602 -22.891 9.516 1 97.94 20 TYR B N 1
ATOM 1848 C CA . TYR B 1 20 ? -9.148 -22.797 9.617 1 97.94 20 TYR B CA 1
ATOM 1849 C C . TYR B 1 20 ? -8.727 -21.375 9.961 1 97.94 20 TYR B C 1
ATOM 1851 O O . TYR B 1 20 ? -7.914 -21.156 10.867 1 97.94 20 TYR B O 1
ATOM 1859 N N . LEU B 1 21 ? -9.266 -20.375 9.219 1 98.38 21 LEU B N 1
ATOM 1860 C CA . LEU B 1 21 ? -8.859 -18.984 9.383 1 98.38 21 LEU B CA 1
ATOM 1861 C C . LEU B 1 21 ? -9.242 -18.453 10.766 1 98.38 21 LEU B C 1
ATOM 1863 O O . LEU B 1 21 ? -8.492 -17.688 11.367 1 98.38 21 LEU B O 1
ATOM 1867 N N . THR B 1 22 ? -10.414 -18.875 11.242 1 97.88 22 THR B N 1
ATOM 1868 C CA . THR B 1 22 ? -10.812 -18.469 12.586 1 97.88 22 THR B CA 1
ATOM 1869 C C . THR B 1 22 ? -9.875 -19.062 13.625 1 97.88 22 THR B C 1
ATOM 1871 O O . THR B 1 22 ? -9.523 -18.391 14.602 1 97.88 22 THR B O 1
ATOM 1874 N N . GLU B 1 23 ? -9.477 -20.234 13.453 1 97.44 23 GLU B N 1
ATOM 1875 C CA . GLU B 1 23 ? -8.578 -20.922 14.375 1 97.44 23 GLU B CA 1
ATOM 1876 C C . GLU B 1 23 ? -7.262 -20.172 14.531 1 97.44 23 GLU B C 1
ATOM 1878 O O . GLU B 1 23 ? -6.664 -20.172 15.609 1 97.44 23 GLU B O 1
ATOM 1883 N N . ILE B 1 24 ? -6.828 -19.609 13.461 1 95.31 24 ILE B N 1
ATOM 1884 C CA . ILE B 1 24 ? -5.516 -18.969 13.539 1 95.31 24 ILE B CA 1
ATOM 1885 C C . ILE B 1 24 ? -5.684 -17.484 13.852 1 95.31 24 ILE B C 1
ATOM 1887 O O . ILE B 1 24 ? -4.727 -16.703 13.758 1 95.31 24 ILE B O 1
ATOM 1891 N N . GLY B 1 25 ? -6.918 -17.016 14.086 1 96.44 25 GLY B N 1
ATOM 1892 C CA . GLY B 1 25 ? -7.07 -15.719 14.734 1 96.44 25 GLY B CA 1
ATOM 1893 C C . GLY B 1 25 ? -7.777 -14.695 13.867 1 96.44 25 GLY B C 1
ATOM 1894 O O . GLY B 1 25 ? -7.945 -13.539 14.266 1 96.44 25 GLY B O 1
ATOM 1895 N N . PHE B 1 26 ? -8.219 -15 12.688 1 97.81 26 PHE B N 1
ATOM 1896 C CA . PHE B 1 26 ? -8.969 -14.078 11.836 1 97.81 26 PHE B CA 1
ATOM 1897 C C . PHE B 1 26 ? -10.461 -14.141 12.164 1 97.81 26 PHE B C 1
ATOM 1899 O O . PHE B 1 26 ? -10.945 -15.148 12.672 1 97.81 26 PHE B O 1
ATOM 1906 N N . HIS B 1 27 ? -11.094 -13.094 11.992 1 98.12 27 HIS B N 1
ATOM 1907 C CA . HIS B 1 27 ? -12.555 -13.094 11.922 1 98.12 27 HIS B CA 1
ATOM 1908 C C . HIS B 1 27 ? -13.039 -13.273 10.492 1 98.12 27 HIS B C 1
ATOM 1910 O O . HIS B 1 27 ? -12.469 -12.688 9.562 1 98.12 27 HIS B O 1
ATOM 1916 N N . VAL B 1 28 ? -14.094 -14.07 10.383 1 98.5 28 VAL B N 1
ATOM 1917 C CA . VAL B 1 28 ? -14.484 -14.422 9.023 1 98.5 28 VAL B CA 1
ATOM 1918 C C . VAL B 1 28 ? -15.961 -14.117 8.812 1 98.5 28 VAL B C 1
ATOM 1920 O O . VAL B 1 28 ? -16.797 -14.453 9.656 1 98.5 28 VAL B O 1
ATOM 1923 N N . GLU B 1 29 ? -16.25 -13.352 7.781 1 98.44 29 GLU B N 1
ATOM 1924 C CA . GLU B 1 29 ? -17.594 -13.203 7.238 1 98.44 29 GLU B CA 1
ATOM 1925 C C . GLU B 1 29 ? -17.766 -14.016 5.957 1 98.44 29 GLU B C 1
ATOM 1927 O O . GLU B 1 29 ? -16.812 -14.18 5.188 1 98.44 29 GLU B O 1
ATOM 1932 N N . GLU B 1 30 ? -18.969 -14.523 5.809 1 98.31 30 GLU B N 1
ATOM 1933 C CA . GLU B 1 30 ? -19.234 -15.352 4.633 1 98.31 30 GLU B CA 1
ATOM 1934 C C . GLU B 1 30 ? -20.328 -14.742 3.762 1 98.31 30 GLU B C 1
ATOM 1936 O O . GLU B 1 30 ? -21.281 -14.156 4.273 1 98.31 30 GLU B O 1
ATOM 1941 N N . SER B 1 31 ? -20.125 -14.898 2.512 1 97.25 31 SER B N 1
ATOM 1942 C CA . SER B 1 31 ? -21.141 -14.523 1.536 1 97.25 31 SER B CA 1
ATOM 1943 C C . SER B 1 31 ? -21.25 -15.555 0.419 1 97.25 31 SER B C 1
ATOM 1945 O O . SER B 1 31 ? -20.234 -16.109 -0.022 1 97.25 31 SER B O 1
ATOM 1947 N N . THR B 1 32 ? -22.5 -15.75 -0.083 1 95.25 32 THR B N 1
ATOM 1948 C CA . THR B 1 32 ? -22.734 -16.719 -1.139 1 95.25 32 THR B CA 1
ATOM 1949 C C . THR B 1 32 ? -22.984 -16.031 -2.475 1 95.25 32 THR B C 1
ATOM 1951 O O . THR B 1 32 ? -23.078 -16.688 -3.514 1 95.25 32 THR B O 1
ATOM 1954 N N . CYS B 1 33 ? -23.109 -14.695 -2.373 1 94.19 33 CYS B N 1
ATOM 1955 C CA . CYS B 1 33 ? -23.344 -13.938 -3.596 1 94.19 33 CYS B CA 1
ATOM 1956 C C . CYS B 1 33 ? -22.828 -12.508 -3.455 1 94.19 33 CYS B C 1
ATOM 1958 O O . CYS B 1 33 ? -22.531 -12.055 -2.35 1 94.19 33 CYS B O 1
ATOM 1960 N N . VAL B 1 34 ? -22.75 -11.836 -4.574 1 95.31 34 VAL B N 1
ATOM 1961 C CA . VAL B 1 34 ? -22.141 -10.508 -4.664 1 95.31 34 VAL B CA 1
ATOM 1962 C C . VAL B 1 34 ? -22.969 -9.508 -3.857 1 95.31 34 VAL B C 1
ATOM 1964 O O . VAL B 1 34 ? -22.406 -8.664 -3.146 1 95.31 34 VAL B O 1
ATOM 1967 N N . ASP B 1 35 ? -24.266 -9.586 -3.961 1 94.06 35 ASP B N 1
ATOM 1968 C CA . ASP B 1 35 ? -25.125 -8.664 -3.234 1 94.06 35 ASP B CA 1
ATOM 1969 C C . ASP B 1 35 ? -24.891 -8.75 -1.729 1 94.06 35 ASP B C 1
ATOM 1971 O O . ASP B 1 35 ? -24.797 -7.73 -1.049 1 94.06 35 ASP B O 1
ATOM 1975 N N . GLN B 1 36 ? -24.812 -9.922 -1.252 1 95.94 36 GLN B N 1
ATOM 1976 C CA . GLN B 1 36 ? -24.531 -10.133 0.165 1 95.94 36 GLN B CA 1
ATOM 1977 C C . GLN B 1 36 ? -23.172 -9.578 0.549 1 95.94 36 GLN B C 1
ATOM 1979 O O . GLN B 1 36 ? -23 -9.016 1.635 1 95.94 36 GLN B O 1
ATOM 1984 N N . ALA B 1 37 ? -22.203 -9.781 -0.289 1 97.31 37 ALA B N 1
ATOM 1985 C CA . ALA B 1 37 ? -20.859 -9.258 -0.046 1 97.31 37 ALA B CA 1
ATOM 1986 C C . ALA B 1 37 ? -20.875 -7.742 0.108 1 97.31 37 ALA B C 1
ATOM 1988 O O . ALA B 1 37 ? -20.266 -7.195 1.024 1 97.31 37 ALA B O 1
ATOM 1989 N N . TRP B 1 38 ? -21.594 -7.09 -0.803 1 96.69 38 TRP B N 1
ATOM 1990 C CA . TRP B 1 38 ? -21.719 -5.641 -0.732 1 96.69 38 TRP B CA 1
ATOM 1991 C C . TRP B 1 38 ? -22.391 -5.211 0.569 1 96.69 38 TRP B C 1
ATOM 1993 O O . TRP B 1 38 ? -21.984 -4.227 1.19 1 96.69 38 TRP B O 1
ATOM 2003 N N . ASP B 1 39 ? -23.406 -5.926 0.958 1 97.19 39 ASP B N 1
ATOM 2004 C CA . ASP B 1 39 ? -24.109 -5.625 2.207 1 97.19 39 ASP B CA 1
ATOM 2005 C C . ASP B 1 39 ? -23.156 -5.715 3.398 1 97.19 39 ASP B C 1
ATOM 2007 O O . ASP B 1 39 ? -23.172 -4.855 4.281 1 97.19 39 ASP B O 1
ATOM 2011 N N . ILE B 1 40 ? -22.344 -6.703 3.432 1 98.06 40 ILE B N 1
ATOM 2012 C CA . ILE B 1 40 ? -21.391 -6.906 4.52 1 98.06 40 ILE B CA 1
ATOM 2013 C C . ILE B 1 40 ? -20.375 -5.77 4.531 1 98.06 40 ILE B C 1
ATOM 2015 O O . ILE B 1 40 ? -20.047 -5.23 5.59 1 98.06 40 ILE B O 1
ATOM 2019 N N . LEU B 1 41 ? -19.875 -5.387 3.33 1 97.19 41 LEU B N 1
ATOM 2020 C CA . LEU B 1 41 ? -18.875 -4.324 3.203 1 97.19 41 LEU B CA 1
ATOM 2021 C C . LEU B 1 41 ? -19.422 -3.01 3.754 1 97.19 41 LEU B C 1
ATOM 2023 O O . LEU B 1 41 ? -18.672 -2.219 4.332 1 97.19 41 LEU B O 1
ATOM 2027 N N . LYS B 1 42 ? -20.688 -2.795 3.598 1 94.94 42 LYS B N 1
ATOM 2028 C CA . LYS B 1 42 ? -21.312 -1.562 4.059 1 94.94 42 LYS B CA 1
ATOM 2029 C C . LYS B 1 42 ? -21.484 -1.561 5.574 1 94.94 42 LYS B C 1
ATOM 2031 O O . LYS B 1 42 ? -21.469 -0.501 6.207 1 94.94 42 LYS B O 1
ATOM 2036 N N . ARG B 1 43 ? -21.578 -2.705 6.164 1 94.19 43 ARG B N 1
ATOM 2037 C CA . ARG B 1 43 ? -21.938 -2.809 7.574 1 94.19 43 ARG B CA 1
ATOM 2038 C C . ARG B 1 43 ? -20.719 -3.059 8.438 1 94.19 43 ARG B C 1
ATOM 2040 O O . ARG B 1 43 ? -20.734 -2.814 9.648 1 94.19 43 ARG B O 1
ATOM 2047 N N . LYS B 1 44 ? -19.734 -3.631 7.871 1 94.38 44 LYS B N 1
ATOM 2048 C CA . LYS B 1 44 ? -18.578 -4.066 8.641 1 94.38 44 LYS B CA 1
ATOM 2049 C C . LYS B 1 44 ? -17.281 -3.717 7.922 1 94.38 44 LYS B C 1
ATOM 2051 O O . LYS B 1 44 ? -17.203 -3.799 6.691 1 94.38 44 LYS B O 1
ATOM 2056 N N . LYS B 1 45 ? -16.328 -3.369 8.719 1 96.56 45 LYS B N 1
ATOM 2057 C CA . LYS B 1 45 ? -15.008 -3.154 8.125 1 96.56 45 LYS B CA 1
ATOM 2058 C C . LYS B 1 45 ? -14.359 -4.48 7.727 1 96.56 45 LYS B C 1
ATOM 2060 O O . LYS B 1 45 ? -14.148 -5.352 8.57 1 96.56 45 LYS B O 1
ATOM 2065 N N . ILE B 1 46 ? -14.07 -4.609 6.535 1 98.38 46 ILE B N 1
ATOM 2066 C CA . ILE B 1 46 ? -13.406 -5.789 5.988 1 98.38 46 ILE B CA 1
ATOM 2067 C C . ILE B 1 46 ? -11.969 -5.434 5.594 1 98.38 46 ILE B C 1
ATOM 2069 O O . ILE B 1 46 ? -11.727 -4.395 4.973 1 98.38 46 ILE B O 1
ATOM 2073 N N . ASP B 1 47 ? -11.062 -6.336 5.941 1 98.12 47 ASP B N 1
ATOM 2074 C CA . ASP B 1 47 ? -9.648 -6.047 5.699 1 98.12 47 ASP B CA 1
ATOM 2075 C C . ASP B 1 47 ? -9.141 -6.789 4.465 1 98.12 47 ASP B C 1
ATOM 2077 O O . ASP B 1 47 ? -8.117 -6.414 3.887 1 98.12 47 ASP B O 1
ATOM 2081 N N . LEU B 1 48 ? -9.797 -7.84 4.09 1 98.75 48 LEU B N 1
ATOM 2082 C CA . LEU B 1 48 ? -9.391 -8.656 2.951 1 98.75 48 LEU B CA 1
ATOM 2083 C C . LEU B 1 48 ? -10.555 -9.516 2.459 1 98.75 48 LEU B C 1
ATOM 2085 O O . LEU B 1 48 ? -11.344 -10.016 3.262 1 98.75 48 LEU B O 1
ATOM 2089 N N . ILE B 1 49 ? -10.641 -9.68 1.155 1 98.75 49 ILE B N 1
ATOM 2090 C CA . ILE B 1 49 ? -11.68 -10.508 0.558 1 98.75 49 ILE B CA 1
ATOM 2091 C C . ILE B 1 49 ? -11.047 -11.703 -0.152 1 98.75 49 ILE B C 1
ATOM 2093 O O . ILE B 1 49 ? -10.07 -11.547 -0.89 1 98.75 49 ILE B O 1
ATOM 2097 N N . ILE B 1 50 ? -11.492 -12.891 0.119 1 98.75 50 ILE B N 1
ATOM 2098 C CA . ILE B 1 50 ? -11.242 -14.086 -0.686 1 98.75 50 ILE B CA 1
ATOM 2099 C C . ILE B 1 50 ? -12.461 -14.383 -1.56 1 98.75 50 ILE B C 1
ATOM 2101 O O . ILE B 1 50 ? -13.555 -14.609 -1.048 1 98.75 50 ILE B O 1
ATOM 2105 N N . CYS B 1 51 ? -12.188 -14.391 -2.85 1 97.88 51 CYS B N 1
ATOM 2106 C CA . CYS B 1 51 ? -13.32 -14.367 -3.764 1 97.88 51 CYS B CA 1
ATOM 2107 C C . CYS B 1 51 ? -13.164 -15.422 -4.852 1 97.88 51 CYS B C 1
ATOM 2109 O O . CYS B 1 51 ? -12.109 -15.516 -5.484 1 97.88 51 CYS B O 1
ATOM 2111 N N . ASP B 1 52 ? -14.219 -16.219 -5.082 1 96.94 52 ASP B N 1
ATOM 2112 C CA . ASP B 1 52 ? -14.266 -17.109 -6.238 1 96.94 52 ASP B CA 1
ATOM 2113 C C . ASP B 1 52 ? -14.656 -16.344 -7.5 1 96.94 52 ASP B C 1
ATOM 2115 O O . ASP B 1 52 ? -15.414 -15.375 -7.438 1 96.94 52 ASP B O 1
ATOM 2119 N N . ILE B 1 53 ? -14.195 -16.812 -8.586 1 93.62 53 ILE B N 1
ATOM 2120 C CA . ILE B 1 53 ? -14.508 -16.203 -9.875 1 93.62 53 ILE B CA 1
ATOM 2121 C C . ILE B 1 53 ? -15.836 -16.766 -10.398 1 93.62 53 ILE B C 1
ATOM 2123 O O . ILE B 1 53 ? -16.672 -16.016 -10.891 1 93.62 53 ILE B O 1
ATOM 2127 N N . ILE B 1 54 ? -15.945 -18.047 -10.273 1 91.38 54 ILE B N 1
ATOM 2128 C CA . ILE B 1 54 ? -17.094 -18.75 -10.836 1 91.38 54 ILE B CA 1
ATOM 2129 C C . ILE B 1 54 ? -18.281 -18.625 -9.883 1 91.38 54 ILE B C 1
ATOM 2131 O O . ILE B 1 54 ? -18.328 -19.297 -8.852 1 91.38 54 ILE B O 1
ATOM 2135 N N . MET B 1 55 ? -19.203 -17.812 -10.156 1 88.44 55 MET B N 1
ATOM 2136 C CA . MET B 1 55 ? -20.438 -17.641 -9.414 1 88.44 55 MET B CA 1
ATOM 2137 C C . MET B 1 55 ? -21.594 -17.266 -10.344 1 88.44 55 MET B C 1
ATOM 2139 O O . MET B 1 55 ? -21.359 -16.75 -11.438 1 88.44 55 MET B O 1
ATOM 2143 N N . PRO B 1 56 ? -22.781 -17.609 -9.883 1 83.56 56 PRO B N 1
ATOM 2144 C CA . PRO B 1 56 ? -23.922 -17.219 -10.695 1 83.56 56 PRO B CA 1
ATOM 2145 C C . PRO B 1 56 ? -24.031 -15.703 -10.867 1 83.56 56 PRO B C 1
ATOM 2147 O O . PRO B 1 56 ? -23.75 -14.953 -9.938 1 83.56 56 PRO B O 1
ATOM 2150 N N . GLY B 1 57 ? -24.422 -15.242 -12.156 1 75.19 57 GLY B N 1
ATOM 2151 C CA . GLY B 1 57 ? -24.562 -13.82 -12.43 1 75.19 57 GLY B CA 1
ATOM 2152 C C . GLY B 1 57 ? -23.281 -13.172 -12.922 1 75.19 57 GLY B C 1
ATOM 2153 O O . GLY B 1 57 ? -22.641 -13.688 -13.836 1 75.19 57 GLY B O 1
ATOM 2154 N N . MET B 1 58 ? -22.844 -11.898 -12.453 1 67.19 58 MET B N 1
ATOM 2155 C CA . MET B 1 58 ? -21.719 -11.125 -12.945 1 67.19 58 MET B CA 1
ATOM 2156 C C . MET B 1 58 ? -20.391 -11.734 -12.492 1 67.19 58 MET B C 1
ATOM 2158 O O . MET B 1 58 ? -19.359 -11.508 -13.109 1 67.19 58 MET B O 1
ATOM 2162 N N . GLY B 1 59 ? -20.391 -12.703 -11.578 1 85.5 59 GLY B N 1
ATOM 2163 C CA . GLY B 1 59 ? -19.266 -13.516 -11.125 1 85.5 59 GLY B CA 1
ATOM 2164 C C . GLY B 1 59 ? -18.219 -12.719 -10.391 1 85.5 59 GLY B C 1
ATOM 2165 O O . GLY B 1 59 ? -18.453 -11.562 -10.016 1 85.5 59 GLY B O 1
ATOM 2166 N N . GLY B 1 60 ? -17.109 -13.281 -10.016 1 91.44 60 GLY B N 1
ATOM 2167 C CA . GLY B 1 60 ? -16.062 -12.734 -9.18 1 91.44 60 GLY B CA 1
ATOM 2168 C C . GLY B 1 60 ? -15.273 -11.625 -9.852 1 91.44 60 GLY B C 1
ATOM 2169 O O . GLY B 1 60 ? -14.867 -10.656 -9.203 1 91.44 60 GLY B O 1
ATOM 2170 N N . PHE B 1 61 ? -15.172 -11.641 -11.203 1 93 61 PHE B N 1
ATOM 2171 C CA . PHE B 1 61 ? -14.438 -10.609 -11.938 1 93 61 PHE B CA 1
ATOM 2172 C C . PHE B 1 61 ? -15.195 -9.289 -11.922 1 93 61 PHE B C 1
ATOM 2174 O O . PHE B 1 61 ? -14.602 -8.227 -11.711 1 93 61 PHE B O 1
ATOM 2181 N N . ASN B 1 62 ? -16.453 -9.352 -12.164 1 93.88 62 ASN B N 1
ATOM 2182 C CA . ASN B 1 62 ? -17.281 -8.141 -12.141 1 93.88 62 ASN B CA 1
ATOM 2183 C C . ASN B 1 62 ? -17.297 -7.508 -10.75 1 93.88 62 ASN B C 1
ATOM 2185 O O . ASN B 1 62 ? -17.203 -6.285 -10.625 1 93.88 62 ASN B O 1
ATOM 2189 N N . PHE B 1 63 ? -17.422 -8.359 -9.773 1 96.25 63 PHE B N 1
ATOM 2190 C CA . PHE B 1 63 ? -17.391 -7.883 -8.398 1 96.25 63 PHE B CA 1
ATOM 2191 C C . PHE B 1 63 ? -16.078 -7.145 -8.125 1 96.25 63 PHE B C 1
ATOM 2193 O O . PHE B 1 63 ? -16.094 -6.023 -7.613 1 96.25 63 PHE B O 1
ATOM 2200 N N . LEU B 1 64 ? -14.945 -7.77 -8.5 1 96.88 64 LEU B N 1
ATOM 2201 C CA . LEU B 1 64 ? -13.625 -7.172 -8.328 1 96.88 64 LEU B CA 1
ATOM 2202 C C . LEU B 1 64 ? -13.523 -5.855 -9.086 1 96.88 64 LEU B C 1
ATOM 2204 O O . LEU B 1 64 ? -13.016 -4.863 -8.547 1 96.88 64 LEU B O 1
ATOM 2208 N N . HIS B 1 65 ? -13.977 -5.871 -10.281 1 95.69 65 HIS B N 1
ATOM 2209 C CA . HIS B 1 65 ? -13.953 -4.664 -11.102 1 95.69 65 HIS B CA 1
ATOM 2210 C C . HIS B 1 65 ? -14.703 -3.521 -10.43 1 95.69 65 HIS B C 1
ATOM 2212 O O . HIS B 1 65 ? -14.203 -2.396 -10.359 1 95.69 65 HIS B O 1
ATOM 2218 N N . GLN B 1 66 ? -15.883 -3.77 -9.922 1 95.19 66 GLN B N 1
ATOM 2219 C CA . GLN B 1 66 ? -16.688 -2.771 -9.234 1 95.19 66 GLN B CA 1
ATOM 2220 C C . GLN B 1 66 ? -16 -2.283 -7.961 1 95.19 66 GLN B C 1
ATOM 2222 O O . GLN B 1 66 ? -16.047 -1.093 -7.641 1 95.19 66 GLN B O 1
ATOM 2227 N N . LEU B 1 67 ? -15.391 -3.197 -7.246 1 95.94 67 LEU B N 1
ATOM 2228 C CA . LEU B 1 67 ? -14.648 -2.84 -6.043 1 95.94 67 LEU B CA 1
ATOM 2229 C C . LEU B 1 67 ? -13.562 -1.819 -6.355 1 95.94 67 LEU B C 1
ATOM 2231 O O . LEU B 1 67 ? -13.398 -0.837 -5.629 1 95.94 67 LEU B O 1
ATOM 2235 N N . ARG B 1 68 ? -12.844 -2.041 -7.48 1 95.69 68 ARG B N 1
ATOM 2236 C CA . ARG B 1 68 ? -11.703 -1.207 -7.848 1 95.69 68 ARG B CA 1
ATOM 2237 C C . ARG B 1 68 ? -12.164 0.168 -8.32 1 95.69 68 ARG B C 1
ATOM 2239 O O . ARG B 1 68 ? -11.422 1.147 -8.211 1 95.69 68 ARG B O 1
ATOM 2246 N N . LEU B 1 69 ? -13.375 0.234 -8.773 1 93.19 69 LEU B N 1
ATOM 2247 C CA . LEU B 1 69 ? -13.93 1.507 -9.219 1 93.19 69 LEU B CA 1
ATOM 2248 C C . LEU B 1 69 ? -14.484 2.303 -8.047 1 93.19 69 LEU B C 1
ATOM 2250 O O . LEU B 1 69 ? -14.75 3.502 -8.172 1 93.19 69 LEU B O 1
ATOM 2254 N N . ASN B 1 70 ? -14.641 1.639 -6.938 1 92 70 ASN B N 1
ATOM 2255 C CA . ASN B 1 70 ? -15.188 2.275 -5.746 1 92 70 ASN B CA 1
ATOM 2256 C C . ASN B 1 70 ? -14.102 2.953 -4.914 1 92 70 ASN B C 1
ATOM 2258 O O . ASN B 1 70 ? -13.164 2.297 -4.465 1 92 70 ASN B O 1
ATOM 2262 N N . THR B 1 71 ? -14.219 4.203 -4.609 1 86.38 71 THR B N 1
ATOM 2263 C CA . THR B 1 71 ? -13.188 4.992 -3.947 1 86.38 71 THR B CA 1
ATOM 2264 C C . THR B 1 71 ? -12.938 4.484 -2.529 1 86.38 71 THR B C 1
ATOM 2266 O O . THR B 1 71 ? -11.82 4.566 -2.021 1 86.38 71 THR B O 1
ATOM 2269 N N . ASP B 1 72 ? -13.969 3.973 -1.949 1 89.06 72 ASP B N 1
ATOM 2270 C CA . ASP B 1 72 ? -13.852 3.516 -0.568 1 89.06 72 ASP B CA 1
ATOM 2271 C C . ASP B 1 72 ? -13.148 2.164 -0.494 1 89.06 72 ASP B C 1
ATOM 2273 O O . ASP B 1 72 ? -12.469 1.866 0.491 1 89.06 72 ASP B O 1
ATOM 2277 N N . TYR B 1 73 ? -13.25 1.381 -1.593 1 94.88 73 TYR B N 1
ATOM 2278 C CA . TYR B 1 73 ? -12.805 -0.003 -1.493 1 94.88 73 TYR B CA 1
ATOM 2279 C C . TYR B 1 73 ? -11.703 -0.293 -2.506 1 94.88 73 TYR B C 1
ATOM 2281 O O . TYR B 1 73 ? -11.211 -1.422 -2.594 1 94.88 73 TYR B O 1
ATOM 2289 N N . CYS B 1 74 ? -11.258 0.665 -3.25 1 93.94 74 CYS B N 1
ATOM 2290 C CA . CYS B 1 74 ? -10.367 0.471 -4.383 1 93.94 74 CYS B CA 1
ATOM 2291 C C . CYS B 1 74 ? -9.039 -0.128 -3.932 1 93.94 74 CYS B C 1
ATOM 2293 O O . CYS B 1 74 ? -8.336 -0.758 -4.723 1 93.94 74 CYS B O 1
ATOM 2295 N N . THR B 1 75 ? -8.672 0.015 -2.654 1 94.81 75 THR B N 1
ATOM 2296 C CA . THR B 1 75 ? -7.398 -0.505 -2.176 1 94.81 75 THR B CA 1
ATOM 2297 C C . THR B 1 75 ? -7.605 -1.767 -1.343 1 94.81 75 THR B C 1
ATOM 2299 O O . THR B 1 75 ? -6.645 -2.361 -0.856 1 94.81 75 THR B O 1
ATOM 2302 N N . LEU B 1 76 ? -8.883 -2.135 -1.144 1 97 76 LEU B N 1
ATOM 2303 C CA . LEU B 1 76 ? -9.172 -3.314 -0.337 1 97 76 LEU B CA 1
ATOM 2304 C C . LEU B 1 76 ? -8.531 -4.559 -0.943 1 97 76 LEU B C 1
ATOM 2306 O O . LEU B 1 76 ? -8.75 -4.867 -2.115 1 97 76 LEU B O 1
ATOM 2310 N N . PRO B 1 77 ? -7.68 -5.301 -0.193 1 98.06 77 PRO B N 1
ATOM 2311 C CA . PRO B 1 77 ? -7.027 -6.504 -0.71 1 98.06 77 PRO B CA 1
ATOM 2312 C C . PRO B 1 77 ? -8.023 -7.578 -1.146 1 98.06 77 PRO B C 1
ATOM 2314 O O . PRO B 1 77 ? -8.992 -7.855 -0.429 1 98.06 77 PRO B O 1
ATOM 2317 N N . VAL B 1 78 ? -7.785 -8.141 -2.311 1 98.38 78 VAL B N 1
ATOM 2318 C CA . VAL B 1 78 ? -8.648 -9.203 -2.822 1 98.38 78 VAL B CA 1
ATOM 2319 C C . VAL B 1 78 ? -7.797 -10.359 -3.338 1 98.38 78 VAL B C 1
ATOM 2321 O O . VAL B 1 78 ? -6.895 -10.156 -4.156 1 98.38 78 VAL B O 1
ATOM 2324 N N . ILE B 1 79 ? -8.016 -11.547 -2.85 1 98.62 79 ILE B N 1
ATOM 2325 C CA . ILE B 1 79 ? -7.426 -12.781 -3.344 1 98.62 79 ILE B CA 1
ATOM 2326 C C . ILE B 1 79 ? -8.484 -13.602 -4.09 1 98.62 79 ILE B C 1
ATOM 2328 O O . ILE B 1 79 ? -9.539 -13.906 -3.535 1 98.62 79 ILE B O 1
ATOM 2332 N N . LEU B 1 80 ? -8.219 -13.859 -5.359 1 98.19 80 LEU B N 1
ATOM 2333 C CA . LEU B 1 80 ? -9.102 -14.75 -6.105 1 98.19 80 LEU B CA 1
ATOM 2334 C C . LEU B 1 80 ? -8.75 -16.219 -5.832 1 98.19 80 LEU B C 1
ATOM 2336 O O . LEU B 1 80 ? -7.586 -16.609 -5.934 1 98.19 80 LEU B O 1
ATOM 2340 N N . LEU B 1 81 ? -9.664 -17 -5.363 1 98 81 LEU B N 1
ATOM 2341 C CA . LEU B 1 81 ? -9.547 -18.438 -5.102 1 98 81 LEU B CA 1
ATOM 2342 C C . LEU B 1 81 ? -10.555 -19.234 -5.93 1 98 81 LEU B C 1
ATOM 2344 O O . LEU B 1 81 ? -11.75 -19.203 -5.641 1 98 81 LEU B O 1
ATOM 2348 N N . THR B 1 82 ? -10.094 -19.984 -6.957 1 96.25 82 THR B N 1
ATOM 2349 C CA . THR B 1 82 ? -11.031 -20.484 -7.953 1 96.25 82 THR B CA 1
ATOM 2350 C C . THR B 1 82 ? -10.492 -21.75 -8.609 1 96.25 82 THR B C 1
ATOM 2352 O O . THR B 1 82 ? -9.305 -22.047 -8.523 1 96.25 82 THR B O 1
ATOM 2355 N N . THR B 1 83 ? -11.328 -22.484 -9.281 1 95.25 83 THR B N 1
ATOM 2356 C CA . THR B 1 83 ? -10.961 -23.672 -10.031 1 95.25 83 THR B CA 1
ATOM 2357 C C . THR B 1 83 ? -10.43 -23.312 -11.414 1 95.25 83 THR B C 1
ATOM 2359 O O . THR B 1 83 ? -9.852 -24.141 -12.102 1 95.25 83 THR B O 1
ATOM 2362 N N . ARG B 1 84 ? -10.648 -22.094 -11.805 1 92.94 84 ARG B N 1
ATOM 2363 C CA . ARG B 1 84 ? -10.133 -21.625 -13.086 1 92.94 84 ARG B CA 1
ATOM 2364 C C . ARG B 1 84 ? -8.617 -21.453 -13.031 1 92.94 84 ARG B C 1
ATOM 2366 O O . ARG B 1 84 ? -8.117 -20.422 -12.578 1 92.94 84 ARG B O 1
ATOM 2373 N N . GLY B 1 85 ? -7.961 -22.359 -13.578 1 92.06 85 GLY B N 1
ATOM 2374 C CA . GLY B 1 85 ? -6.52 -22.359 -13.375 1 92.06 85 GLY B CA 1
ATOM 2375 C C . GLY B 1 85 ? -5.742 -22 -14.625 1 92.06 85 GLY B C 1
ATOM 2376 O O . GLY B 1 85 ? -4.508 -21.984 -14.609 1 92.06 85 GLY B O 1
ATOM 2377 N N . LEU B 1 86 ? -6.426 -21.625 -15.664 1 93.94 86 LEU B N 1
ATOM 2378 C CA . LEU B 1 86 ? -5.734 -21.312 -16.906 1 93.94 86 LEU B CA 1
ATOM 2379 C C . LEU B 1 86 ? -4.992 -19.984 -16.812 1 93.94 86 LEU B C 1
ATOM 2381 O O . LEU B 1 86 ? -5.441 -19.078 -16.109 1 93.94 86 LEU B O 1
ATOM 2385 N N . THR B 1 87 ? -3.883 -19.922 -17.547 1 95.75 87 THR B N 1
ATOM 2386 C CA . THR B 1 87 ? -3.051 -18.719 -17.562 1 95.75 87 THR B CA 1
ATOM 2387 C C . THR B 1 87 ? -3.871 -17.5 -17.953 1 95.75 87 THR B C 1
ATOM 2389 O O . THR B 1 87 ? -3.727 -16.422 -17.344 1 95.75 87 THR B O 1
ATOM 2392 N N . GLN B 1 88 ? -4.742 -17.625 -18.938 1 96.25 88 GLN B N 1
ATOM 2393 C CA . GLN B 1 88 ? -5.555 -16.5 -19.406 1 96.25 88 GLN B CA 1
ATOM 2394 C C . GLN B 1 88 ? -6.461 -15.977 -18.297 1 96.25 88 GLN B C 1
ATOM 2396 O O . GLN B 1 88 ? -6.691 -14.773 -18.203 1 96.25 88 GLN B O 1
ATOM 2401 N N . ASP B 1 89 ? -6.992 -16.859 -17.469 1 95 89 ASP B N 1
ATOM 2402 C CA . ASP B 1 89 ? -7.828 -16.438 -16.359 1 95 89 ASP B CA 1
ATOM 2403 C C . ASP B 1 89 ? -7.012 -15.672 -15.32 1 95 89 ASP B C 1
ATOM 2405 O O . ASP B 1 89 ? -7.48 -14.664 -14.781 1 95 89 ASP B O 1
ATOM 2409 N N . ARG B 1 90 ? -5.824 -16.203 -15.047 1 96 90 ARG B N 1
ATOM 2410 C CA . ARG B 1 90 ? -4.934 -15.508 -14.117 1 96 90 ARG B CA 1
ATOM 2411 C C . ARG B 1 90 ? -4.605 -14.102 -14.625 1 96 90 ARG B C 1
ATOM 2413 O O . ARG B 1 90 ? -4.621 -13.141 -13.859 1 96 90 ARG B O 1
ATOM 2420 N N . ILE B 1 91 ? -4.336 -13.969 -15.906 1 97.12 91 ILE B N 1
ATOM 2421 C CA . ILE B 1 91 ? -4.027 -12.688 -16.531 1 97.12 91 ILE B CA 1
ATOM 2422 C C . ILE B 1 91 ? -5.195 -11.727 -16.344 1 97.12 91 ILE B C 1
ATOM 2424 O O . ILE B 1 91 ? -5.004 -10.578 -15.93 1 97.12 91 ILE B O 1
ATOM 2428 N N . ILE B 1 92 ? -6.387 -12.195 -16.562 1 95.88 92 ILE B N 1
ATOM 2429 C CA . ILE B 1 92 ? -7.582 -11.375 -16.406 1 95.88 92 ILE B CA 1
ATOM 2430 C C . ILE B 1 92 ? -7.73 -10.953 -14.945 1 95.88 92 ILE B C 1
ATOM 2432 O O . ILE B 1 92 ? -8.039 -9.797 -14.656 1 95.88 92 ILE B O 1
ATOM 2436 N N . GLY B 1 93 ? -7.523 -11.867 -14.023 1 96.56 93 GLY B N 1
ATOM 2437 C CA . GLY B 1 93 ? -7.617 -11.578 -12.602 1 96.56 93 GLY B CA 1
ATOM 2438 C C . GLY B 1 93 ? -6.707 -10.445 -12.164 1 96.56 93 GLY B C 1
ATOM 2439 O O . GLY B 1 93 ? -7.156 -9.492 -11.516 1 96.56 93 GLY B O 1
ATOM 2440 N N . TYR B 1 94 ? -5.449 -10.523 -12.586 1 96.5 94 TYR B N 1
ATOM 2441 C CA . TYR B 1 94 ? -4.484 -9.492 -12.219 1 96.5 94 TYR B CA 1
ATOM 2442 C C . TYR B 1 94 ? -4.793 -8.172 -12.922 1 96.5 94 TYR B C 1
ATOM 2444 O O . TYR B 1 94 ? -4.672 -7.102 -12.328 1 96.5 94 TYR B O 1
ATOM 2452 N N . LYS B 1 95 ? -5.203 -8.211 -14.156 1 95.81 95 LYS B N 1
ATOM 2453 C CA . LYS B 1 95 ? -5.574 -7.004 -14.883 1 95.81 95 LYS B CA 1
ATOM 2454 C C . LYS B 1 95 ? -6.762 -6.305 -14.227 1 95.81 95 LYS B C 1
ATOM 2456 O O . LYS B 1 95 ? -6.852 -5.078 -14.242 1 95.81 95 LYS B O 1
ATOM 2461 N N . THR B 1 96 ? -7.664 -7.121 -13.703 1 95.06 96 THR B N 1
ATOM 2462 C CA . THR B 1 96 ? -8.852 -6.57 -13.055 1 95.06 96 THR B CA 1
ATOM 2463 C C . THR B 1 96 ? -8.492 -5.957 -11.703 1 95.06 96 THR B C 1
ATOM 2465 O O . THR B 1 96 ? -9.219 -5.102 -11.195 1 95.06 96 THR B O 1
ATOM 2468 N N . GLY B 1 97 ? -7.391 -6.488 -11.125 1 96.12 97 GLY B N 1
ATOM 2469 C CA . GLY B 1 97 ? -6.891 -5.781 -9.953 1 96.12 97 GLY B CA 1
ATOM 2470 C C . GLY B 1 97 ? -6.828 -6.652 -8.711 1 96.12 97 GLY B C 1
ATOM 2471 O O . GLY B 1 97 ? -6.859 -6.145 -7.59 1 96.12 97 GLY B O 1
ATOM 2472 N N . CYS B 1 98 ? -6.781 -7.949 -8.836 1 97.5 98 CYS B N 1
ATOM 2473 C CA . CYS B 1 98 ? -6.625 -8.773 -7.645 1 97.5 98 CYS B CA 1
ATOM 2474 C C . CYS B 1 98 ? -5.203 -8.695 -7.105 1 97.5 98 CYS B C 1
ATOM 2476 O O . CYS B 1 98 ? -4.273 -8.352 -7.844 1 97.5 98 CYS B O 1
ATOM 2478 N N . ASP B 1 99 ? -5.047 -8.984 -5.859 1 97.12 99 ASP B N 1
ATOM 2479 C CA . ASP B 1 99 ? -3.729 -8.961 -5.23 1 97.12 99 ASP B CA 1
ATOM 2480 C C . ASP B 1 99 ? -3.018 -10.305 -5.402 1 97.12 99 ASP B C 1
ATOM 2482 O O . ASP B 1 99 ? -1.787 -10.367 -5.383 1 97.12 99 ASP B O 1
ATOM 2486 N N . SER B 1 100 ? -3.779 -11.312 -5.477 1 97.69 100 SER B N 1
ATOM 2487 C CA . SER B 1 100 ? -3.262 -12.664 -5.707 1 97.69 100 SER B CA 1
ATOM 2488 C C . SER B 1 100 ? -4.312 -13.555 -6.355 1 97.69 100 SER B C 1
ATOM 2490 O O . SER B 1 100 ? -5.512 -13.281 -6.262 1 97.69 100 SER B O 1
ATOM 2492 N N . TYR B 1 101 ? -3.828 -14.5 -7.051 1 97.62 101 TYR B N 1
ATOM 2493 C CA . TYR B 1 101 ? -4.648 -15.492 -7.738 1 97.62 101 TYR B CA 1
ATOM 2494 C C . TYR B 1 101 ? -4.227 -16.906 -7.352 1 97.62 101 TYR B C 1
ATOM 2496 O O . TYR B 1 101 ? -3.078 -17.297 -7.57 1 97.62 101 TYR B O 1
ATOM 2504 N N . ILE B 1 102 ? -5.16 -17.672 -6.777 1 97.44 102 ILE B N 1
ATOM 2505 C CA . ILE B 1 102 ? -4.859 -19 -6.293 1 97.44 102 ILE B CA 1
ATOM 2506 C C . ILE B 1 102 ? -5.852 -20 -6.891 1 97.44 102 ILE B C 1
ATOM 2508 O O . ILE B 1 102 ? -7.066 -19.812 -6.805 1 97.44 102 ILE B O 1
ATOM 2512 N N . SER B 1 103 ? -5.32 -21.078 -7.422 1 96.25 103 SER B N 1
ATOM 2513 C CA . SER B 1 103 ? -6.176 -22.094 -8.023 1 96.25 103 SER B CA 1
ATOM 2514 C C . SER B 1 103 ? -6.59 -23.141 -6.992 1 96.25 103 SER B C 1
ATOM 2516 O O . SER B 1 103 ? -5.805 -23.5 -6.105 1 96.25 103 SER B O 1
ATOM 2518 N N . LYS B 1 104 ? -7.844 -23.641 -7.137 1 95.81 104 LYS B N 1
ATOM 2519 C CA . LYS B 1 104 ? -8.312 -24.828 -6.422 1 95.81 104 LYS B CA 1
ATOM 2520 C C . LYS B 1 104 ? -7.953 -26.094 -7.176 1 95.81 104 LYS B C 1
ATOM 2522 O O . LYS B 1 104 ? -8.07 -26.156 -8.398 1 95.81 104 LYS B O 1
ATOM 2527 N N . PRO B 1 105 ? -7.578 -27.172 -6.539 1 96.12 105 PRO B N 1
ATOM 2528 C CA . PRO B 1 105 ? -7.32 -27.234 -5.102 1 96.12 105 PRO B CA 1
ATOM 2529 C C . PRO B 1 105 ? -6.105 -26.422 -4.68 1 96.12 105 PRO B C 1
ATOM 2531 O O . PRO B 1 105 ? -5.301 -26.016 -5.523 1 96.12 105 PRO B O 1
ATOM 2534 N N . PHE B 1 106 ? -6.066 -26.156 -3.42 1 95.75 106 PHE B N 1
ATOM 2535 C CA . PHE B 1 106 ? -5.004 -25.281 -2.934 1 95.75 106 PHE B CA 1
ATOM 2536 C C . PHE B 1 106 ? -4.457 -25.781 -1.604 1 95.75 106 PHE B C 1
ATOM 2538 O O . PHE B 1 106 ? -5.062 -26.641 -0.963 1 95.75 106 PHE B O 1
ATOM 2545 N N . ASN B 1 107 ? -3.209 -25.312 -1.306 1 96.94 107 ASN B N 1
ATOM 2546 C CA . ASN B 1 107 ? -2.592 -25.547 -0.006 1 96.94 107 ASN B CA 1
ATOM 2547 C C . ASN B 1 107 ? -2.967 -24.469 1.002 1 96.94 107 ASN B C 1
ATOM 2549 O O . ASN B 1 107 ? -2.678 -23.297 0.79 1 96.94 107 ASN B O 1
ATOM 2553 N N . ILE B 1 108 ? -3.578 -24.891 2.068 1 97.19 108 ILE B N 1
ATOM 2554 C CA . ILE B 1 108 ? -4.141 -23.953 3.035 1 97.19 108 ILE B CA 1
ATOM 2555 C C . ILE B 1 108 ? -3.023 -23.125 3.664 1 97.19 108 ILE B C 1
ATOM 2557 O O . ILE B 1 108 ? -3.207 -21.953 3.951 1 97.19 108 ILE B O 1
ATOM 2561 N N . GLU B 1 109 ? -1.887 -23.688 3.914 1 97.12 109 GLU B N 1
ATOM 2562 C CA . GLU B 1 109 ? -0.759 -22.953 4.477 1 97.12 109 GLU B CA 1
ATOM 2563 C C . GLU B 1 109 ? -0.283 -21.859 3.521 1 97.12 109 GLU B C 1
ATOM 2565 O O . GLU B 1 109 ? 0.045 -20.75 3.951 1 97.12 109 GLU B O 1
ATOM 2570 N N . GLU B 1 110 ? -0.227 -22.234 2.287 1 97.31 110 GLU B N 1
ATOM 2571 C CA . GLU B 1 110 ? 0.167 -21.266 1.278 1 97.31 110 GLU B CA 1
ATOM 2572 C C . GLU B 1 110 ? -0.826 -20.109 1.214 1 97.31 110 GLU B C 1
ATOM 2574 O O . GLU B 1 110 ? -0.427 -18.938 1.14 1 97.31 110 GLU B O 1
ATOM 2579 N N . LEU B 1 111 ? -2.121 -20.438 1.206 1 98.38 111 LEU B N 1
ATOM 2580 C CA . LEU B 1 111 ? -3.141 -19.391 1.202 1 98.38 111 LEU B CA 1
ATOM 2581 C C . LEU B 1 111 ? -2.963 -18.453 2.391 1 98.38 111 LEU B C 1
ATOM 2583 O O . LEU B 1 111 ? -3.031 -17.234 2.236 1 98.38 111 LEU B O 1
ATOM 2587 N N . VAL B 1 112 ? -2.672 -19.016 3.533 1 98.06 112 VAL B N 1
ATOM 2588 C CA . VAL B 1 112 ? -2.562 -18.234 4.762 1 98.06 112 VAL B CA 1
ATOM 2589 C C . VAL B 1 112 ? -1.38 -17.266 4.66 1 98.06 112 VAL B C 1
ATOM 2591 O O . VAL B 1 112 ? -1.497 -16.094 5.004 1 98.06 112 VAL B O 1
ATOM 2594 N N . VAL B 1 113 ? -0.242 -17.75 4.18 1 97.75 113 VAL B N 1
ATOM 2595 C CA . VAL B 1 113 ? 0.936 -16.891 4.105 1 97.75 113 VAL B CA 1
ATOM 2596 C C . VAL B 1 113 ? 0.711 -15.797 3.064 1 97.75 113 VAL B C 1
ATOM 2598 O O . VAL B 1 113 ? 1.215 -14.68 3.209 1 97.75 113 VAL B O 1
ATOM 2601 N N . ILE B 1 114 ? -0.017 -16.078 2.031 1 98.25 114 ILE B N 1
ATOM 2602 C CA . ILE B 1 114 ? -0.355 -15.078 1.023 1 98.25 114 ILE B CA 1
ATOM 2603 C C . ILE B 1 114 ? -1.267 -14.016 1.636 1 98.25 114 ILE B C 1
ATOM 2605 O O . ILE B 1 114 ? -1.052 -12.82 1.44 1 98.25 114 ILE B O 1
ATOM 2609 N N . ILE B 1 115 ? -2.293 -14.453 2.428 1 98.38 115 ILE B N 1
ATOM 2610 C CA . ILE B 1 115 ? -3.18 -13.539 3.141 1 98.38 115 ILE B CA 1
ATOM 2611 C C . ILE B 1 115 ? -2.357 -12.609 4.035 1 98.38 115 ILE B C 1
ATOM 2613 O O . ILE B 1 115 ? -2.49 -11.391 3.963 1 98.38 115 ILE B O 1
ATOM 2617 N N . GLU B 1 116 ? -1.529 -13.203 4.809 1 97.38 116 GLU B N 1
ATOM 2618 C CA . GLU B 1 116 ? -0.691 -12.438 5.727 1 97.38 116 GLU B CA 1
ATOM 2619 C C . GLU B 1 116 ? 0.228 -11.484 4.969 1 97.38 116 GLU B C 1
ATOM 2621 O O . GLU B 1 116 ? 0.412 -10.336 5.383 1 97.38 116 GLU B O 1
ATOM 2626 N N . GLY B 1 117 ? 0.783 -12.031 3.893 1 96 117 GLY B N 1
ATOM 2627 C CA . GLY B 1 117 ? 1.665 -11.203 3.082 1 96 117 GLY B CA 1
ATOM 2628 C C . GLY B 1 117 ? 0.987 -9.961 2.535 1 96 117 GLY B C 1
ATOM 2629 O O . GLY B 1 117 ? 1.521 -8.859 2.645 1 96 117 GLY B O 1
ATOM 2630 N N . VAL B 1 118 ? -0.173 -10.148 1.959 1 96.69 118 VAL B N 1
ATOM 2631 C CA . VAL B 1 118 ? -0.928 -9.055 1.358 1 96.69 118 VAL B CA 1
ATOM 2632 C C . VAL B 1 118 ? -1.292 -8.031 2.43 1 96.69 118 VAL B C 1
ATOM 2634 O O . VAL B 1 118 ? -1.122 -6.824 2.227 1 96.69 118 VAL B O 1
ATOM 2637 N N . LEU B 1 119 ? -1.74 -8.484 3.576 1 96.25 119 LEU B N 1
ATOM 2638 C CA . LEU B 1 119 ? -2.127 -7.605 4.68 1 96.25 119 LEU B CA 1
ATOM 2639 C C . LEU B 1 119 ? -0.921 -6.848 5.219 1 96.25 119 LEU B C 1
ATOM 2641 O O . LEU B 1 119 ? -0.998 -5.641 5.457 1 96.25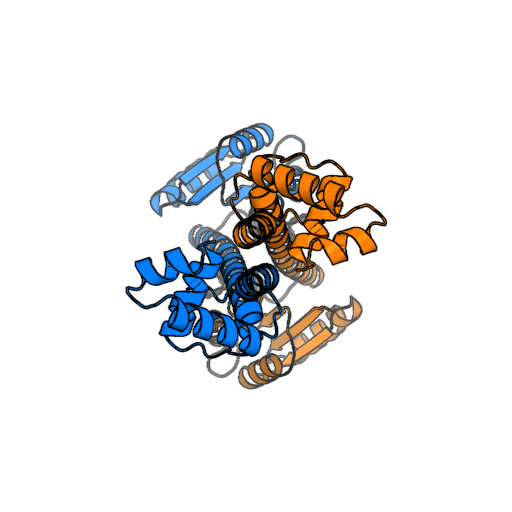 119 LEU B O 1
ATOM 2645 N N . ASN B 1 120 ? 0.165 -7.555 5.395 1 93.56 120 ASN B N 1
ATOM 2646 C CA . ASN B 1 120 ? 1.38 -6.934 5.914 1 93.56 120 ASN B CA 1
ATOM 2647 C C . ASN B 1 120 ? 1.906 -5.855 4.977 1 93.56 120 ASN B C 1
ATOM 2649 O O . ASN B 1 120 ? 2.35 -4.797 5.426 1 93.56 120 ASN B O 1
ATOM 2653 N N . ARG B 1 121 ? 1.888 -6.176 3.701 1 92.56 121 ARG B N 1
ATOM 2654 C CA . ARG B 1 121 ? 2.352 -5.207 2.713 1 92.56 121 ARG B CA 1
ATOM 2655 C C . ARG B 1 121 ? 1.535 -3.92 2.781 1 92.56 121 ARG B C 1
ATOM 2657 O O . ARG B 1 121 ? 2.092 -2.822 2.746 1 92.56 121 ARG B O 1
ATOM 2664 N N . HIS B 1 122 ? 0.219 -4.047 2.852 1 91.19 122 HIS B N 1
ATOM 2665 C CA . HIS B 1 122 ? -0.673 -2.9 2.975 1 91.19 122 HIS B CA 1
ATOM 2666 C C . HIS B 1 122 ? -0.34 -2.076 4.215 1 91.19 122 HIS B C 1
ATOM 2668 O O . HIS B 1 122 ? -0.28 -0.846 4.148 1 91.19 122 HIS B O 1
ATOM 2674 N N . THR B 1 123 ? -0.1 -2.744 5.262 1 90.44 123 THR B N 1
ATOM 2675 C CA . THR B 1 123 ? 0.202 -2.094 6.531 1 90.44 123 THR B CA 1
ATOM 2676 C C . THR B 1 123 ? 1.542 -1.365 6.465 1 90.44 123 THR B C 1
ATOM 2678 O O . THR B 1 123 ? 1.655 -0.219 6.902 1 90.44 123 THR B O 1
ATOM 2681 N N . LEU B 1 124 ? 2.539 -1.999 5.926 1 89.31 124 LEU B N 1
ATOM 2682 C CA . LEU B 1 124 ? 3.879 -1.428 5.848 1 89.31 124 LEU B CA 1
ATOM 2683 C C . LEU B 1 124 ? 3.881 -0.158 5.004 1 89.31 124 LEU B C 1
ATOM 2685 O O . LEU B 1 124 ? 4.523 0.831 5.363 1 89.31 124 LEU B O 1
ATOM 2689 N N . ILE B 1 125 ? 3.17 -0.201 3.885 1 89.44 125 ILE B N 1
ATOM 2690 C CA . ILE B 1 125 ? 3.096 0.959 3.004 1 89.44 125 ILE B CA 1
ATOM 2691 C C . ILE B 1 125 ? 2.434 2.123 3.738 1 89.44 125 ILE B C 1
ATOM 2693 O O . ILE B 1 125 ? 2.912 3.258 3.672 1 89.44 125 ILE B O 1
ATOM 2697 N N . ARG B 1 126 ? 1.422 1.834 4.465 1 85.31 126 ARG B N 1
ATOM 2698 C CA . ARG B 1 126 ? 0.72 2.85 5.242 1 85.31 126 ARG B CA 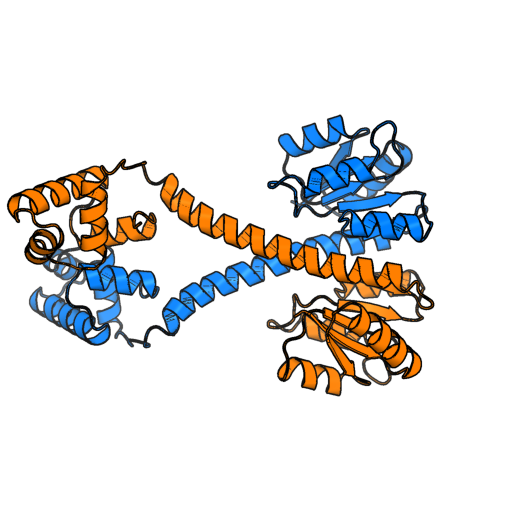1
ATOM 2699 C C . ARG B 1 126 ? 1.635 3.459 6.301 1 85.31 126 ARG B C 1
ATOM 2701 O O . ARG B 1 126 ? 1.708 4.684 6.434 1 85.31 126 ARG B O 1
ATOM 2708 N N . LEU B 1 127 ? 2.318 2.623 6.984 1 85 127 LEU B N 1
ATOM 2709 C CA . LEU B 1 127 ? 3.184 3.072 8.07 1 85 127 LEU B CA 1
ATOM 2710 C C . LEU B 1 127 ? 4.332 3.92 7.531 1 85 127 LEU B C 1
ATOM 2712 O O . LEU B 1 127 ? 4.695 4.934 8.133 1 85 127 LEU B O 1
ATOM 2716 N N . LYS B 1 128 ? 4.832 3.502 6.477 1 83.94 128 LYS B N 1
ATOM 2717 C CA . LYS B 1 128 ? 5.938 4.246 5.875 1 83.94 128 LYS B CA 1
ATOM 2718 C C . LYS B 1 128 ? 5.484 5.637 5.43 1 83.94 128 LYS B C 1
ATOM 2720 O O . LYS B 1 128 ? 6.211 6.613 5.605 1 83.94 128 LYS B O 1
ATOM 2725 N N . LEU B 1 129 ? 4.363 5.711 4.898 1 80.75 129 LEU B N 1
ATOM 2726 C CA . LEU B 1 129 ? 3.834 6.988 4.438 1 80.75 129 LEU B CA 1
ATOM 2727 C C . LEU B 1 129 ? 3.523 7.906 5.613 1 80.75 129 LEU B C 1
ATOM 2729 O O . LEU B 1 129 ? 3.76 9.117 5.539 1 80.75 129 LEU B O 1
ATOM 2733 N N . GLU B 1 130 ? 3.008 7.344 6.59 1 75.94 130 GLU B N 1
ATOM 2734 C CA . GLU B 1 130 ? 2.715 8.117 7.793 1 75.94 130 GLU B CA 1
ATOM 2735 C C . GLU B 1 130 ? 3.99 8.672 8.422 1 75.94 130 GLU B C 1
ATOM 2737 O O . GLU B 1 130 ? 4.008 9.805 8.906 1 75.94 130 GLU B O 1
ATOM 2742 N N . LYS B 1 131 ? 5.004 7.828 8.406 1 74.88 131 LYS B N 1
ATOM 2743 C CA . LYS B 1 131 ? 6.293 8.258 8.945 1 74.88 131 LYS B CA 1
ATOM 2744 C C . LYS B 1 131 ? 6.902 9.367 8.094 1 74.88 131 LYS B C 1
ATOM 2746 O O . LYS B 1 131 ? 7.449 10.336 8.625 1 74.88 131 LYS B O 1
ATOM 2751 N N . LYS B 1 132 ? 6.805 9.211 6.801 1 73.62 132 LYS B N 1
ATOM 2752 C CA . LYS B 1 132 ? 7.316 10.227 5.891 1 73.62 132 LYS B CA 1
ATOM 2753 C C . LYS B 1 132 ? 6.594 11.555 6.09 1 73.62 132 LYS B C 1
ATOM 2755 O O . LYS B 1 132 ? 7.215 12.625 6.055 1 73.62 132 LYS B O 1
ATOM 2760 N N . GLN B 1 133 ? 5.355 11.445 6.238 1 64.88 133 GLN B N 1
ATOM 2761 C CA . GLN B 1 133 ? 4.559 12.648 6.484 1 64.88 133 GLN B CA 1
ATOM 2762 C C . GLN B 1 133 ? 4.949 13.305 7.805 1 64.88 133 GLN B C 1
ATOM 2764 O O . GLN B 1 133 ? 5.051 14.531 7.887 1 64.88 133 GLN B O 1
ATOM 2769 N N . LYS B 1 134 ? 5.152 12.414 8.727 1 60.72 134 LYS B N 1
ATOM 2770 C CA . LYS B 1 134 ? 5.578 12.93 10.031 1 60.72 134 LYS B CA 1
ATOM 2771 C C . LYS B 1 134 ? 6.965 13.562 9.938 1 60.72 134 LYS B C 1
ATOM 2773 O O . LYS B 1 134 ? 7.203 14.625 10.516 1 60.72 134 LYS B O 1
ATOM 2778 N N . ASN B 1 135 ? 7.863 12.789 9.188 1 59 135 ASN B N 1
ATOM 2779 C CA . ASN B 1 135 ? 9.211 13.32 9.008 1 59 135 ASN B CA 1
ATOM 2780 C C . ASN B 1 135 ? 9.203 14.609 8.195 1 59 135 ASN B C 1
ATOM 2782 O O . ASN B 1 135 ? 9.961 15.531 8.484 1 59 135 ASN B O 1
ATOM 2786 N N . SER B 1 136 ? 8.484 14.43 7.047 1 54.28 136 SER B N 1
ATOM 2787 C CA . SER B 1 136 ? 8.344 15.648 6.254 1 54.28 136 SER B CA 1
ATOM 2788 C C . SER B 1 136 ? 7.805 16.797 7.098 1 54.28 136 SER B C 1
ATOM 2790 O O . SER B 1 136 ? 8.258 17.938 6.969 1 54.28 136 SER B O 1
ATOM 2792 N N . PHE B 1 137 ? 6.883 16.281 7.82 1 45.56 137 PHE B N 1
ATOM 2793 C CA . PHE B 1 137 ? 6.375 17.266 8.773 1 45.56 137 PHE B CA 1
ATOM 2794 C C . PHE B 1 137 ? 7.48 17.719 9.719 1 45.56 137 PHE B C 1
ATOM 2796 O O . PHE B 1 137 ? 7.594 18.906 10.023 1 45.56 137 PHE B O 1
ATOM 2803 N N . LEU B 1 138 ? 8.281 16.672 9.977 1 44.62 138 LEU B N 1
ATOM 2804 C CA . LEU B 1 138 ? 9.398 16.969 10.859 1 44.62 138 LEU B CA 1
ATOM 2805 C C . LEU B 1 138 ? 10.484 17.75 10.117 1 44.62 138 LEU B C 1
ATOM 2807 O O . LEU B 1 138 ? 11.133 18.625 10.688 1 44.62 138 LEU B O 1
ATOM 2811 N N . LEU B 1 139 ? 10.82 17.188 8.812 1 44.28 139 LEU B N 1
ATOM 2812 C CA . LEU B 1 139 ? 11.789 17.906 7.988 1 44.28 139 LEU B CA 1
ATOM 2813 C C . LEU B 1 139 ? 11.328 19.328 7.715 1 44.28 139 LEU B C 1
ATOM 2815 O O . LEU B 1 139 ? 12.133 20.266 7.711 1 44.28 139 LEU B O 1
ATOM 2819 N N . ILE B 1 140 ? 10.117 19.312 7.156 1 39 140 ILE B N 1
ATOM 2820 C CA . ILE B 1 140 ? 9.602 20.672 7.117 1 39 140 ILE B CA 1
ATOM 2821 C C . ILE B 1 140 ? 9.844 21.344 8.461 1 39 140 ILE B C 1
ATOM 2823 O O . ILE B 1 140 ? 10.219 22.531 8.516 1 39 140 ILE B O 1
ATOM 2827 N N . LYS B 1 141 ? 9.75 20.484 9.43 1 39.47 141 LYS B N 1
ATOM 2828 C CA . LYS B 1 141 ? 10.188 20.969 10.734 1 39.47 141 LYS B CA 1
ATOM 2829 C C . LYS B 1 141 ? 11.703 21.188 10.758 1 39.47 141 LYS B C 1
ATOM 2831 O O . LYS B 1 141 ? 12.188 22.156 11.336 1 39.47 141 LYS B O 1
ATOM 2836 N N . SER B 1 142 ? 12.414 20.156 10.086 1 38 142 SER B N 1
ATOM 2837 C CA . SER B 1 142 ? 13.867 20.188 10.18 1 38 142 SER B CA 1
ATOM 2838 C C . SER B 1 142 ? 14.453 21.234 9.219 1 38 142 SER B C 1
ATOM 2840 O O . SER B 1 142 ? 15.516 21.797 9.484 1 38 142 SER B O 1
ATOM 2842 N N . ASN B 1 143 ? 14.172 21.016 7.906 1 39.69 143 ASN B N 1
ATOM 2843 C CA . ASN B 1 143 ? 14.805 22.078 7.133 1 39.69 143 ASN B CA 1
ATOM 2844 C C . ASN B 1 143 ? 14.445 23.453 7.676 1 39.69 143 ASN B C 1
ATOM 2846 O O . ASN B 1 143 ? 14.711 24.469 7.027 1 39.69 143 ASN B O 1
ATOM 2850 N N . ASN B 1 144 ? 13.391 23.516 8.297 1 40.84 144 ASN B N 1
ATOM 2851 C CA . ASN B 1 144 ? 13.391 24.703 9.133 1 40.84 144 ASN B CA 1
ATOM 2852 C C . ASN B 1 144 ? 14.719 24.875 9.875 1 40.84 144 ASN B C 1
ATOM 2854 O O . ASN B 1 144 ? 15.281 23.891 10.359 1 40.84 144 ASN B O 1
ATOM 2858 N N . LEU B 1 145 ? 15.578 25.672 9.555 1 43 145 LEU B N 1
ATOM 2859 C CA . LEU B 1 145 ? 16.672 26.25 10.305 1 43 145 LEU B CA 1
ATOM 2860 C C . LEU B 1 145 ? 16.562 25.938 11.789 1 43 145 LEU B C 1
ATOM 2862 O O . LEU B 1 145 ? 15.492 26.125 12.383 1 43 145 LEU B O 1
ATOM 2866 N N . LYS B 1 146 ? 17.094 24.859 12.289 1 51.03 146 LYS B N 1
ATOM 2867 C CA . LYS B 1 146 ? 17.438 24.453 13.648 1 51.03 146 LYS B CA 1
ATOM 2868 C C . LYS B 1 146 ? 17.359 25.641 14.602 1 51.03 146 LYS B C 1
ATOM 2870 O O . LYS B 1 146 ? 18.344 26.391 14.75 1 51.03 146 LYS B O 1
ATOM 2875 N N . ILE B 1 147 ? 16.484 26.438 14.383 1 56.69 147 ILE B N 1
ATOM 2876 C CA . ILE B 1 147 ? 16.453 27.438 15.453 1 56.69 147 ILE B CA 1
ATOM 2877 C C . ILE B 1 147 ? 16.609 26.75 16.797 1 56.69 147 ILE B C 1
ATOM 2879 O O . ILE B 1 147 ? 15.812 25.875 17.156 1 56.69 147 ILE B O 1
ATOM 2883 N N . ASN B 1 148 ? 17.781 26.484 17.016 1 70.31 148 ASN B N 1
ATOM 2884 C CA . ASN B 1 148 ? 18.078 25.984 18.359 1 70.31 148 ASN B CA 1
ATOM 2885 C C . ASN B 1 148 ? 17.516 26.906 19.438 1 70.31 148 ASN B C 1
ATOM 2887 O O . ASN B 1 148 ? 18.078 27.969 19.703 1 70.31 148 ASN B O 1
ATOM 2891 N N . PHE B 1 149 ? 16.266 26.484 19.703 1 77.69 149 PHE B N 1
ATOM 2892 C CA . PHE B 1 149 ? 15.766 27.234 20.844 1 77.69 149 PHE B CA 1
ATOM 2893 C C . PHE B 1 149 ? 16.344 26.703 22.141 1 77.69 149 PHE B C 1
ATOM 2895 O O . PHE B 1 149 ? 16.516 25.484 22.297 1 77.69 149 PHE B O 1
ATOM 2902 N N . THR B 1 150 ? 16.844 27.578 23.016 1 84.81 150 THR B N 1
ATOM 2903 C CA . THR B 1 150 ? 17.109 27.141 24.375 1 84.81 150 THR B CA 1
ATOM 2904 C C . THR B 1 150 ? 15.859 26.578 25.031 1 84.81 150 THR B C 1
ATOM 2906 O O . THR B 1 150 ? 14.742 26.844 24.578 1 84.81 150 THR B O 1
ATOM 2909 N N . PRO B 1 151 ? 16.047 25.797 26.047 1 87.31 151 PRO B N 1
ATOM 2910 C CA . PRO B 1 151 ? 14.867 25.266 26.734 1 87.31 151 PRO B CA 1
ATOM 2911 C C . PRO B 1 151 ? 13.859 26.359 27.109 1 87.31 151 PRO B C 1
ATOM 2913 O O . PRO B 1 151 ? 12.656 26.156 26.969 1 87.31 151 PRO B O 1
ATOM 2916 N N . ARG B 1 152 ? 14.32 27.406 27.484 1 89.94 152 ARG B N 1
ATOM 2917 C CA . ARG B 1 152 ? 13.422 28.484 27.891 1 89.94 152 ARG B CA 1
ATOM 2918 C C . ARG B 1 152 ? 12.727 29.109 26.688 1 89.94 152 ARG B C 1
ATOM 2920 O O . ARG B 1 152 ? 11.531 29.406 26.734 1 89.94 152 ARG B O 1
ATOM 2927 N N . GLU B 1 153 ? 13.477 29.297 25.656 1 91.75 153 GLU B N 1
ATOM 2928 C CA . GLU B 1 153 ? 12.867 29.797 24.422 1 91.75 153 GLU B CA 1
ATOM 2929 C C . GLU B 1 153 ? 11.742 28.891 23.953 1 91.75 153 GLU B C 1
ATOM 2931 O O . GLU B 1 153 ? 10.695 29.359 23.516 1 91.75 153 GLU B O 1
ATOM 2936 N N . GLN B 1 154 ? 12.055 27.672 24.109 1 89.81 154 GLN B N 1
ATOM 2937 C CA . GLN B 1 154 ? 11.07 26.672 23.703 1 89.81 154 GLN B CA 1
ATOM 2938 C C . GLN B 1 154 ? 9.805 26.766 24.547 1 89.81 154 GLN B C 1
ATOM 2940 O O . GLN B 1 154 ? 8.688 26.672 24.031 1 89.81 154 GLN B O 1
ATOM 2945 N N . SER B 1 155 ? 10.016 26.875 25.828 1 92.19 155 SER B N 1
ATOM 2946 C CA . SER B 1 155 ? 8.883 27 26.734 1 92.19 155 SER B CA 1
ATOM 2947 C C . SER B 1 155 ? 8.023 28.203 26.375 1 92.19 155 SER B C 1
ATOM 2949 O O . SER B 1 155 ? 6.793 28.125 26.359 1 92.19 155 SER B O 1
ATOM 2951 N N . VAL B 1 156 ? 8.656 29.25 26.078 1 94.31 156 VAL B N 1
ATOM 2952 C CA . VAL B 1 156 ? 7.953 30.484 25.75 1 94.31 156 VAL B CA 1
ATOM 2953 C C . VAL B 1 156 ? 7.219 30.312 24.422 1 94.31 156 VAL B C 1
ATOM 2955 O O . VAL B 1 156 ? 6.051 30.688 24.297 1 94.31 156 VAL B O 1
ATOM 2958 N N . LEU B 1 157 ? 7.926 29.75 23.484 1 92.62 157 LEU B N 1
ATOM 2959 C CA . LEU B 1 157 ? 7.336 29.516 22.172 1 92.62 157 LEU B CA 1
ATOM 2960 C C . LEU B 1 157 ? 6.059 28.688 22.281 1 92.62 157 LEU B C 1
ATOM 2962 O O . LEU B 1 157 ? 5.043 29.031 21.672 1 92.62 157 LEU B O 1
ATOM 2966 N N . ASN B 1 158 ? 6.168 27.609 23.062 1 90.31 158 ASN B N 1
ATOM 2967 C CA . ASN B 1 158 ? 5.012 26.734 23.234 1 90.31 158 ASN B CA 1
ATOM 2968 C C . ASN B 1 158 ? 3.801 27.5 23.75 1 90.31 158 ASN B C 1
ATOM 2970 O O . ASN B 1 158 ? 2.68 27.281 23.281 1 90.31 158 ASN B O 1
ATOM 2974 N N . LEU B 1 159 ? 4.062 28.328 24.656 1 91 159 LEU B N 1
ATOM 2975 C CA . LEU B 1 159 ? 2.977 29.062 25.281 1 91 159 LEU B CA 1
ATOM 2976 C C . LEU B 1 159 ? 2.447 30.156 24.359 1 91 159 LEU B C 1
ATOM 2978 O O . LEU B 1 159 ? 1.25 30.438 24.359 1 91 159 LEU B O 1
ATOM 2982 N N . VAL B 1 160 ? 3.32 30.797 23.547 1 92.75 160 VAL B N 1
ATOM 2983 C CA . VAL B 1 160 ? 2.896 31.766 22.547 1 92.75 160 VAL B CA 1
ATOM 2984 C C . VAL B 1 160 ? 1.938 31.109 21.562 1 92.75 160 VAL B C 1
ATOM 2986 O O . VAL B 1 160 ? 0.888 31.672 21.234 1 92.75 160 VAL B O 1
ATOM 2989 N N . VAL B 1 161 ? 2.328 29.984 21.156 1 89.56 161 VAL B N 1
ATOM 2990 C CA . VAL B 1 161 ? 1.541 29.266 20.156 1 89.56 161 VAL B CA 1
ATOM 2991 C C . VAL B 1 161 ? 0.184 28.875 20.75 1 89.56 161 VAL B C 1
ATOM 2993 O O . VAL B 1 161 ? -0.813 28.812 20.016 1 89.56 161 VAL B O 1
ATOM 2996 N N . GLU B 1 162 ? 0.171 28.688 22 1 86.44 162 GLU B N 1
ATOM 2997 C CA . GLU B 1 162 ? -1.084 28.391 22.672 1 86.44 162 GLU B CA 1
ATOM 2998 C C . GLU B 1 162 ? -1.953 29.625 22.812 1 86.44 162 GLU B C 1
ATOM 3000 O O . GLU B 1 162 ? -3.088 29.562 23.281 1 86.44 162 GLU B O 1
ATOM 3005 N N . GLY B 1 163 ? -1.424 30.766 22.422 1 87.38 163 GLY B N 1
ATOM 3006 C CA . GLY B 1 163 ? -2.205 32 22.391 1 87.38 163 GLY B CA 1
ATOM 3007 C C . GLY B 1 163 ? -2.072 32.812 23.672 1 87.38 163 GLY B C 1
ATOM 3008 O O . GLY B 1 163 ? -2.822 33.781 23.875 1 87.38 163 GLY B O 1
ATOM 3009 N N . LEU B 1 164 ? -1.207 32.469 24.531 1 91.06 164 LEU B N 1
ATOM 3010 C CA . LEU B 1 164 ? -1.082 33.188 25.797 1 91.06 164 LEU B CA 1
ATOM 3011 C C . LEU B 1 164 ? -0.386 34.531 25.578 1 91.06 164 LEU B C 1
ATOM 3013 O O . LEU B 1 164 ? 0.565 34.625 24.812 1 91.06 164 LEU B O 1
ATOM 3017 N N . LEU B 1 165 ? -0.844 35.562 26.297 1 92.62 165 LEU B N 1
ATOM 3018 C CA . LEU B 1 165 ? -0.225 36.875 26.297 1 92.62 165 LEU B CA 1
ATOM 3019 C C . LEU B 1 165 ? 1.035 36.875 27.156 1 92.62 165 LEU B C 1
ATOM 3021 O O . LEU B 1 165 ? 1.217 36 28 1 92.62 165 LEU B O 1
ATOM 3025 N N . ASN B 1 166 ? 1.844 37.969 26.969 1 93.88 166 ASN B N 1
ATOM 3026 C CA . ASN B 1 166 ? 3.105 38.031 27.688 1 93.88 166 ASN B CA 1
ATOM 3027 C C . ASN B 1 166 ? 2.883 37.938 29.203 1 93.88 166 ASN B C 1
ATOM 3029 O O . ASN B 1 166 ? 3.633 37.281 29.906 1 93.88 166 ASN B O 1
ATOM 3033 N N . LYS B 1 167 ? 1.861 38.625 29.641 1 95.38 167 LYS B N 1
ATOM 3034 C CA . LYS B 1 167 ? 1.567 38.625 31.062 1 95.38 167 LYS B CA 1
ATOM 3035 C C . LYS B 1 167 ? 1.219 37.25 31.578 1 95.38 167 LYS B C 1
ATOM 3037 O O . LYS B 1 167 ? 1.648 36.844 32.656 1 95.38 167 LYS B O 1
ATOM 3042 N N . GLN B 1 168 ? 0.477 36.469 30.859 1 94.94 168 GLN B N 1
ATOM 3043 C CA . GLN B 1 168 ? 0.073 35.125 31.203 1 94.94 168 GLN B CA 1
ATOM 3044 C C . GLN B 1 168 ? 1.262 34.156 31.156 1 94.94 168 GLN B C 1
ATOM 3046 O O . GLN B 1 168 ? 1.397 33.312 32.031 1 94.94 168 GLN B O 1
ATOM 3051 N N . ILE B 1 169 ? 2.064 34.375 30.203 1 95.31 169 ILE B N 1
ATOM 3052 C CA . ILE B 1 169 ? 3.248 33.531 30.047 1 95.31 169 ILE B CA 1
ATOM 3053 C C . ILE B 1 169 ? 4.191 33.75 31.219 1 95.31 169 ILE B C 1
ATOM 3055 O O . ILE B 1 169 ? 4.738 32.812 31.781 1 95.31 169 ILE B O 1
ATOM 3059 N N . ALA B 1 170 ? 4.32 35.031 31.641 1 95.88 170 ALA B N 1
ATOM 3060 C CA . ALA B 1 170 ? 5.145 35.375 32.781 1 95.88 170 ALA B CA 1
ATOM 3061 C C . ALA B 1 170 ? 4.664 34.656 34.031 1 95.88 170 ALA B C 1
ATOM 3063 O O . ALA B 1 170 ? 5.469 34.062 34.781 1 95.88 170 ALA B O 1
ATOM 3064 N N . ALA B 1 171 ? 3.414 34.625 34.219 1 95.12 171 ALA B N 1
ATOM 3065 C CA . ALA B 1 171 ? 2.811 33.969 35.375 1 95.12 171 ALA B CA 1
ATOM 3066 C C . ALA B 1 171 ? 3.025 32.438 35.312 1 95.12 171 ALA B C 1
ATOM 3068 O O . ALA B 1 171 ? 3.363 31.828 36.312 1 95.12 171 ALA B O 1
ATOM 3069 N N . ASN B 1 172 ? 2.848 31.906 34.125 1 92.19 172 ASN B N 1
ATOM 3070 C CA . ASN B 1 172 ? 2.947 30.469 33.906 1 92.19 172 ASN B CA 1
ATOM 3071 C C . ASN B 1 172 ? 4.359 29.953 34.188 1 92.19 172 ASN B C 1
ATOM 3073 O O . ASN B 1 172 ? 4.531 28.859 34.719 1 92.19 172 ASN B O 1
ATOM 3077 N N . LEU B 1 173 ? 5.285 30.75 33.844 1 93.75 173 LEU B N 1
ATOM 3078 C CA . LEU B 1 173 ? 6.672 30.312 33.938 1 93.75 173 LEU B CA 1
ATOM 3079 C C . LEU B 1 173 ? 7.348 30.891 35.188 1 93.75 173 LEU B C 1
ATOM 3081 O O . LEU B 1 173 ? 8.531 30.641 35.406 1 93.75 173 LEU B O 1
ATOM 3085 N N . ASN B 1 174 ? 6.582 31.656 35.938 1 94.5 174 ASN B N 1
ATOM 3086 C CA . ASN B 1 174 ? 7.074 32.281 37.156 1 94.5 174 ASN B CA 1
ATOM 3087 C C . ASN B 1 174 ? 8.32 33.125 36.875 1 94.5 174 ASN B C 1
ATOM 3089 O O . ASN B 1 174 ? 9.336 32.969 37.562 1 94.5 174 ASN B O 1
ATOM 3093 N N . ILE B 1 175 ? 8.234 33.969 35.875 1 94.81 175 ILE B N 1
ATOM 3094 C CA . ILE B 1 175 ? 9.273 34.938 35.5 1 94.81 175 ILE B CA 1
ATOM 3095 C C . ILE B 1 175 ? 8.641 36.281 35.219 1 94.81 175 ILE B C 1
ATOM 3097 O O . ILE B 1 175 ? 7.414 36.406 35.188 1 94.81 175 ILE B O 1
ATOM 3101 N N . SER B 1 176 ? 9.445 37.312 35.031 1 95.25 176 SER B N 1
ATOM 3102 C CA . SER B 1 176 ? 8.93 38.656 34.781 1 95.25 176 SER B CA 1
ATOM 3103 C C . SER B 1 176 ? 8.469 38.812 33.344 1 95.25 176 SER B C 1
ATOM 3105 O O . SER B 1 176 ? 8.953 38.125 32.469 1 95.25 176 SER B O 1
ATOM 3107 N N . ILE B 1 177 ? 7.598 39.781 33.219 1 96 177 ILE B N 1
ATOM 3108 C CA . ILE B 1 177 ? 7.082 40.094 31.875 1 96 177 ILE B CA 1
ATOM 3109 C C . ILE B 1 177 ? 8.227 40.562 30.984 1 96 177 ILE B C 1
ATOM 3111 O O . ILE B 1 177 ? 8.242 40.25 29.781 1 96 177 ILE B O 1
ATOM 3115 N N . ARG B 1 178 ? 9.133 41.25 31.547 1 95.62 178 ARG B N 1
ATOM 3116 C CA . ARG B 1 178 ? 10.273 41.781 30.812 1 95.62 178 ARG B CA 1
ATOM 3117 C C . ARG B 1 178 ? 11.102 40.625 30.219 1 95.62 178 ARG B C 1
ATOM 3119 O O . ARG B 1 178 ? 11.555 40.719 29.078 1 95.62 178 ARG B O 1
ATOM 3126 N N . ILE B 1 179 ? 11.305 39.625 30.938 1 94.81 179 ILE B N 1
ATOM 3127 C CA . ILE B 1 179 ? 12.062 38.469 30.484 1 94.81 179 ILE B CA 1
ATOM 3128 C C . ILE B 1 179 ? 11.32 37.75 29.359 1 94.81 179 ILE B C 1
ATOM 3130 O O . ILE B 1 179 ? 11.93 37.344 28.359 1 94.81 179 ILE B O 1
ATOM 3134 N N . VAL B 1 180 ? 10.008 37.594 29.516 1 95.81 180 VAL B N 1
ATOM 3135 C CA . VAL B 1 180 ? 9.188 37 28.469 1 95.81 180 VAL B CA 1
ATOM 3136 C C . VAL B 1 180 ? 9.367 37.781 27.156 1 95.81 180 VAL B C 1
ATOM 3138 O O . VAL B 1 180 ? 9.547 37.188 26.094 1 95.81 180 VAL B O 1
ATOM 3141 N N . GLU B 1 181 ? 9.258 39.062 27.234 1 96.25 181 GLU B N 1
ATOM 3142 C CA . GLU B 1 181 ? 9.391 39.938 26.062 1 96.25 181 GLU B CA 1
ATOM 3143 C C . GLU B 1 181 ? 10.734 39.719 25.375 1 96.25 181 GLU B C 1
ATOM 3145 O O . GLU B 1 181 ? 10.812 39.719 24.156 1 96.25 181 GLU B O 1
ATOM 3150 N N . LYS B 1 182 ? 11.719 39.594 26.156 1 95.44 182 LYS B N 1
ATOM 3151 C CA . LYS B 1 182 ? 13.047 39.312 25.609 1 95.44 182 LYS B CA 1
ATOM 3152 C C . LYS B 1 182 ? 13.07 38.031 24.812 1 95.44 182 LYS B C 1
ATOM 3154 O O . LYS B 1 182 ? 13.617 37.969 23.719 1 95.44 182 LYS B O 1
ATOM 3159 N N . TYR B 1 183 ? 12.492 37.062 25.359 1 94.88 183 TYR B N 1
ATOM 3160 C CA . TYR B 1 183 ? 12.469 35.75 24.688 1 94.88 183 TYR B CA 1
ATOM 3161 C C . TYR B 1 183 ? 11.625 35.812 23.422 1 94.88 183 TYR B C 1
ATOM 3163 O O . TYR B 1 183 ? 11.992 35.219 22.406 1 94.88 183 TYR B O 1
ATOM 3171 N N . VAL B 1 184 ? 10.508 36.438 23.531 1 95.38 184 VAL B N 1
ATOM 3172 C CA . VAL B 1 184 ? 9.664 36.594 22.359 1 95.38 184 VAL B CA 1
ATOM 3173 C C . VAL B 1 184 ? 10.445 37.312 21.234 1 95.38 184 VAL B C 1
ATOM 3175 O O . VAL B 1 184 ? 10.383 36.875 20.078 1 95.38 184 VAL B O 1
ATOM 3178 N N . SER B 1 185 ? 11.141 38.312 21.578 1 94.94 185 SER B N 1
ATOM 3179 C CA . SER B 1 185 ? 11.977 39.031 20.625 1 94.94 185 SER B CA 1
ATOM 3180 C C . SER B 1 185 ? 13.016 38.094 20 1 94.94 185 SER B C 1
ATOM 3182 O O . SER B 1 185 ? 13.234 38.156 18.781 1 94.94 185 SER B O 1
ATOM 3184 N N . ARG B 1 186 ? 13.641 37.344 20.812 1 93.25 186 ARG B N 1
ATOM 3185 C CA . ARG B 1 186 ? 14.617 36.375 20.297 1 93.25 186 ARG B CA 1
ATOM 3186 C C . ARG B 1 186 ? 13.977 35.406 19.328 1 93.25 186 ARG B C 1
ATOM 3188 O O . ARG B 1 186 ? 14.586 35 18.328 1 93.25 186 ARG B O 1
ATOM 3195 N N . LEU B 1 187 ? 12.836 34.969 19.734 1 92.75 187 LEU B N 1
ATOM 3196 C CA . LEU B 1 187 ? 12.102 34.062 18.875 1 92.75 187 LEU B CA 1
ATOM 3197 C C . LEU B 1 187 ? 11.82 34.688 17.516 1 92.75 187 LEU B C 1
ATOM 3199 O O . LEU B 1 187 ? 11.945 34.031 16.484 1 92.75 187 LEU B O 1
ATOM 3203 N N . PHE B 1 188 ? 11.43 36 17.547 1 91.81 188 PHE B N 1
ATOM 3204 C CA . PHE B 1 188 ? 11.203 36.719 16.297 1 91.81 188 PHE B CA 1
ATOM 3205 C C . PHE B 1 188 ? 12.461 36.719 15.438 1 91.81 188 PHE B C 1
ATOM 3207 O O . PHE B 1 188 ? 12.398 36.438 14.242 1 91.81 188 PHE B O 1
ATOM 3214 N N . ILE B 1 189 ? 13.492 36.938 16.031 1 90.69 189 ILE B N 1
ATOM 3215 C CA . ILE B 1 189 ? 14.766 37.031 15.32 1 90.69 189 ILE B CA 1
ATOM 3216 C C . ILE B 1 189 ? 15.156 35.656 14.766 1 90.69 189 ILE B C 1
ATOM 3218 O O . ILE B 1 189 ? 15.461 35.531 13.578 1 90.69 189 ILE B O 1
ATOM 3222 N N . LYS B 1 190 ? 15.039 34.688 15.539 1 86.81 190 LYS B N 1
ATOM 3223 C CA . LYS B 1 190 ? 15.484 33.375 15.156 1 86.81 190 LYS B CA 1
ATOM 3224 C C . LYS B 1 190 ? 14.602 32.781 14.047 1 86.81 190 LYS B C 1
ATOM 3226 O O . LYS B 1 190 ? 15.07 32 13.219 1 86.81 190 LYS B O 1
ATOM 3231 N N . THR B 1 191 ? 13.453 33.219 14.055 1 87.31 191 THR B N 1
ATOM 3232 C CA . THR B 1 191 ? 12.516 32.656 13.086 1 87.31 191 THR B CA 1
ATOM 3233 C C . THR B 1 191 ? 12.266 33.656 11.945 1 87.31 191 THR B C 1
ATOM 3235 O O . THR B 1 191 ? 11.508 33.344 11.016 1 87.31 191 THR B O 1
ATOM 3238 N N . LYS B 1 192 ? 12.789 34.844 12.031 1 88.12 192 LYS B N 1
ATOM 3239 C CA . LYS B 1 192 ? 12.625 35.906 11.047 1 88.12 192 LYS B CA 1
ATOM 3240 C C . LYS B 1 192 ? 11.148 36.25 10.859 1 88.12 192 LYS B C 1
ATOM 3242 O O . LYS B 1 192 ? 10.672 36.344 9.727 1 88.12 192 LYS B O 1
ATOM 3247 N N . THR B 1 193 ? 10.492 36.281 11.969 1 90.12 193 THR B N 1
ATOM 3248 C CA . THR B 1 193 ? 9.094 36.688 11.977 1 90.12 193 THR B CA 1
ATOM 3249 C C . THR B 1 193 ? 8.945 38.094 12.609 1 90.12 193 THR B C 1
ATOM 3251 O O . THR B 1 193 ? 9.812 38.531 13.359 1 90.12 193 THR B O 1
ATOM 3254 N N . ARG B 1 194 ? 7.887 38.594 12.258 1 88.5 194 ARG B N 1
ATOM 3255 C CA . ARG B 1 194 ? 7.793 40 12.625 1 88.5 194 ARG B CA 1
ATOM 3256 C C . ARG B 1 194 ? 6.816 40.219 13.773 1 88.5 194 ARG B C 1
ATOM 3258 O O . ARG B 1 194 ? 6.82 41.281 14.422 1 88.5 194 ARG B O 1
ATOM 3265 N N . ASN B 1 195 ? 5.875 39.312 13.883 1 87.88 195 ASN B N 1
ATOM 3266 C CA . ASN B 1 195 ? 4.836 39.438 14.898 1 87.88 195 ASN B CA 1
ATOM 3267 C C . ASN B 1 195 ? 4.359 38.031 15.352 1 87.88 195 ASN B C 1
ATOM 3269 O O . ASN B 1 195 ? 4.816 37.031 14.828 1 87.88 195 ASN B O 1
ATOM 3273 N N . ARG B 1 196 ? 3.555 38.094 16.359 1 88.56 196 ARG B N 1
ATOM 3274 C CA . ARG B 1 196 ? 3.092 36.844 17 1 88.56 196 ARG B CA 1
ATOM 3275 C C . ARG B 1 196 ? 2.363 35.969 15.992 1 88.56 196 ARG B C 1
ATOM 3277 O O . ARG B 1 196 ? 2.506 34.75 16.016 1 88.56 196 ARG B O 1
ATOM 3284 N N . ALA B 1 197 ? 1.546 36.594 15.164 1 85.12 197 ALA B N 1
ATOM 3285 C CA . ALA B 1 197 ? 0.806 35.812 14.172 1 85.12 197 ALA B CA 1
ATOM 3286 C C . ALA B 1 197 ? 1.755 35.062 13.25 1 85.12 197 ALA B C 1
ATOM 3288 O O . ALA B 1 197 ? 1.571 33.875 13.008 1 85.12 197 ALA B O 1
ATOM 3289 N N . GLU B 1 198 ? 2.75 35.781 12.805 1 86.94 198 GLU B N 1
ATOM 3290 C CA . GLU B 1 198 ? 3.74 35.156 11.93 1 86.94 198 GLU B CA 1
ATOM 3291 C C . GLU B 1 198 ? 4.527 34.062 12.664 1 86.94 198 GLU B C 1
ATOM 3293 O O . GLU B 1 198 ? 4.863 33.031 12.078 1 86.94 198 GLU B O 1
ATOM 3298 N N . LEU B 1 199 ? 4.82 34.406 13.898 1 88.81 199 LEU B N 1
ATOM 3299 C CA . LEU B 1 199 ? 5.574 33.438 14.695 1 88.81 199 LEU B CA 1
ATOM 3300 C C . LEU B 1 199 ? 4.793 32.125 14.867 1 88.81 199 LEU B C 1
ATOM 3302 O O . LEU B 1 199 ? 5.355 31.047 14.727 1 88.81 199 LEU B O 1
ATOM 3306 N N . VAL B 1 200 ? 3.518 32.219 15.203 1 88.56 200 VAL B N 1
ATOM 3307 C CA . VAL B 1 200 ? 2.678 31.047 15.398 1 88.56 200 VAL B CA 1
ATOM 3308 C C . VAL B 1 200 ? 2.586 30.25 14.094 1 88.56 200 VAL B C 1
ATOM 3310 O O . VAL B 1 200 ? 2.736 29.031 14.094 1 88.56 200 VAL B O 1
ATOM 3313 N N . LYS B 1 201 ? 2.35 30.969 13.016 1 84.75 201 LYS B N 1
ATOM 3314 C CA . LYS B 1 201 ? 2.301 30.312 11.703 1 84.75 201 LYS B CA 1
ATOM 3315 C C . LYS B 1 201 ? 3.592 29.547 11.422 1 84.75 201 LYS B C 1
ATOM 3317 O O . LYS B 1 201 ? 3.555 28.375 11.055 1 84.75 201 LYS B O 1
ATOM 3322 N N . TYR B 1 202 ? 4.652 30.266 11.617 1 82.31 202 TYR B N 1
ATOM 3323 C CA . TYR B 1 202 ? 5.965 29.688 11.375 1 82.31 202 TYR B CA 1
ATOM 3324 C C . TYR B 1 202 ? 6.18 28.453 12.242 1 82.31 202 TYR B C 1
ATOM 3326 O O . TYR B 1 202 ? 6.652 27.422 11.766 1 82.31 202 TYR B O 1
ATOM 3334 N N . ALA B 1 203 ? 5.902 28.594 13.555 1 82.75 203 ALA B N 1
ATOM 3335 C CA . ALA B 1 203 ? 6.105 27.5 14.508 1 82.75 203 ALA B CA 1
ATOM 3336 C C . ALA B 1 203 ? 5.293 26.281 14.117 1 82.75 203 ALA B C 1
ATOM 3338 O O . ALA B 1 203 ? 5.785 25.141 14.188 1 82.75 203 ALA B O 1
ATOM 3339 N N . LEU B 1 204 ? 4.098 26.469 13.664 1 77.44 204 LEU B N 1
ATOM 3340 C CA . LEU B 1 204 ? 3.213 25.375 13.32 1 77.44 204 LEU B CA 1
ATOM 3341 C C . LEU B 1 204 ? 3.627 24.734 11.992 1 77.44 204 LEU B C 1
ATOM 3343 O O . LEU B 1 204 ? 3.627 23.516 11.859 1 77.44 204 LEU B O 1
ATOM 3347 N N . GLU B 1 205 ? 3.953 25.594 11.094 1 73.38 205 GLU B N 1
ATOM 3348 C CA . GLU B 1 205 ? 4.348 25.125 9.773 1 73.38 205 GLU B CA 1
ATOM 3349 C C . GLU B 1 205 ? 5.648 24.328 9.844 1 73.38 205 GLU B C 1
ATOM 3351 O O . GLU B 1 205 ? 5.867 23.422 9.039 1 73.38 205 GLU B O 1
ATOM 3356 N N . ASN B 1 206 ? 6.379 24.797 10.836 1 74.31 206 ASN B N 1
ATOM 3357 C CA . ASN B 1 206 ? 7.691 24.156 10.93 1 74.31 206 ASN B CA 1
ATOM 3358 C C . ASN B 1 206 ? 7.754 23.172 12.094 1 74.31 206 ASN B C 1
ATOM 3360 O O . ASN B 1 206 ? 8.836 22.719 12.477 1 74.31 206 ASN B O 1
ATOM 3364 N N . ASN B 1 207 ? 6.578 22.938 12.711 1 74.12 207 ASN B N 1
ATOM 3365 C CA . ASN B 1 207 ? 6.426 21.969 13.789 1 74.12 207 ASN B CA 1
ATOM 3366 C C . ASN B 1 207 ? 7.422 22.219 14.914 1 74.12 207 ASN B C 1
ATOM 3368 O O . ASN B 1 207 ? 8.117 21.297 15.352 1 74.12 207 ASN B O 1
ATOM 3372 N N . LEU B 1 208 ? 7.426 23.406 15.32 1 74.19 208 LEU B N 1
ATOM 3373 C CA . LEU B 1 208 ? 8.414 23.828 16.312 1 74.19 208 LEU B CA 1
ATOM 3374 C C . LEU B 1 208 ? 7.863 23.703 17.719 1 74.19 208 LEU B C 1
ATOM 3376 O O . LEU B 1 208 ? 8.539 24.047 18.688 1 74.19 208 LEU B O 1
ATOM 3380 N N . ILE B 1 209 ? 6.691 23.156 17.844 1 75 209 ILE B N 1
ATOM 3381 C CA . ILE B 1 209 ? 6.074 23.078 19.156 1 75 209 ILE B CA 1
ATOM 3382 C C . ILE B 1 209 ? 6.387 21.719 19.781 1 75 209 ILE B C 1
ATOM 3384 O O . ILE B 1 209 ? 6.441 20.703 19.094 1 75 209 ILE B O 1
ATOM 3388 N N . THR B 1 210 ? 6.762 21.641 20.938 1 69 210 THR B N 1
ATOM 3389 C CA . THR B 1 210 ? 7.043 20.406 21.656 1 69 210 THR B CA 1
ATOM 3390 C C . THR B 1 210 ? 6.016 20.172 22.766 1 69 210 THR B C 1
ATOM 3392 O O . THR B 1 210 ? 5.406 21.125 23.25 1 69 210 THR B O 1
#

Foldseek 3Di:
DAEEEEEDLDPVVLVVLCVVVVVVPYHYHYDNDLVVVVVCVVVDPHQEYEAEQDHPDPGRLVSLLVLCVDPVRVLRAYEYEYQPDDPVVQVSCVVSPHPYYHHPPDDSVVVVVSVVVSSVVVVVVVVVVVVVCVVCQQVLLVVQPCLVDDPVLQLLLQVLLVVDDLVRSCVVVVHDSVVSVVSVVVLCVSNVHDDSVRSNVSCNSNVVHD/DAEEEEEDLDPVVQVVLCVVVVVVPYHYHYDNDLVVVVVCVVVDPHQEYEAEQDHPDPGRLVSLLVLCVDPVRVLRAYEYEYQPDDPVVQVSCVVSPHPYYHHPPDDSVVVVVSVVVSSVVVVVVVVVVVVVCVVVLQVLLVVQPCLVDDPVLQLLLQVLLVVDDLVRSCVVVVHDSVVSVVSVVVLCVSNVHDDSVRSNVSCNSNVSHD

Organism: Cyanophora paradoxa (NCBI:txid2762)

Secondary structure (DSSP, 8-state):
--EEEEE-S-HHHHHHHHHHHHHTT-EEEEESSHHHHHHHHHHS--SEEEE-S--STTHHHHHHHHHHH-TTTTT--EEEEES---HHHHHHHHHHT-SEEEESS--HHHHHHHHHHHHHHHHHHHHHHHHHHHHHHHHHHHTS------HHHHHHHHHHHTT--HHHHHHHHTS-HHHHHHHHHHHHHHHT--SHHHHHHHHHHTT---/--EEEEE-S-HHHHHHHHHHHHHTT-EEEEESSHHHHHHHHHHS--SEEEE-S--STTHHHHHHHHHHH-TTTTT--EEEEES---HHHHHHHHHHT-SEEEESS--HHHHHHHHHHHHHHHHHHHHHHHHHHHHHHHHHHHTS------HHHHHHHHHHHTT--HHHHHHHHTS-HHHHHHHHHHHHHHHT--SHHHHHHHHHHTT---

Nearest PDB structures (foldseek):
  6rh1-assembly1_C  TM=9.746E-01  e=5.122E-10  Thermotoga maritima
  3t6k-assembly2_B  TM=9.550E-01  e=5.764E-10  Chloroflexus aurantiacus J-10-fl
  4h60-assembly1_A  TM=9.348E-01  e=8.715E-10  Vibrio cholerae O395
  3ffx-assembly2_B  TM=9.478E-01  e=2.523E-09  Escherichia coli K-12
  3oo1-assembly2_B  TM=9.356E-01  e=6.490E-09  Escherichia coli K-12

Solvent-accessible surface area (backbone atoms only — not comparable to full-atom values): 22126 Å² total; per-residue (Å²): 138,55,27,35,36,39,38,42,69,50,63,68,58,50,50,52,49,43,55,54,44,40,72,76,64,37,42,72,46,79,23,66,45,69,68,54,44,53,54,46,57,75,74,39,84,64,60,33,35,41,32,24,43,83,46,87,83,76,25,31,61,47,52,45,41,52,37,51,71,29,87,91,41,43,72,57,45,32,33,37,48,26,69,71,66,49,69,68,53,49,37,50,44,25,68,52,59,37,68,42,80,44,44,53,82,70,58,68,69,46,52,50,33,48,52,50,31,54,53,48,51,55,50,49,46,51,50,52,50,52,46,46,51,50,39,45,43,37,34,47,19,46,76,32,75,74,59,76,60,51,73,63,46,44,54,50,49,40,42,39,45,69,40,50,48,58,66,55,47,11,62,75,69,72,50,52,49,69,57,42,51,52,43,52,51,49,50,27,61,66,65,73,30,87,46,62,25,27,40,26,40,49,34,61,63,19,51,65,63,124,137,55,27,35,36,38,36,40,68,48,62,68,59,50,50,53,50,42,56,55,44,41,73,77,65,37,43,71,44,79,21,66,45,68,69,52,42,53,52,46,58,74,74,38,84,64,61,33,34,41,32,25,44,82,45,88,82,76,27,31,61,46,51,45,40,53,36,50,70,29,86,90,41,44,72,56,45,32,33,38,48,25,68,70,67,50,68,69,53,50,37,50,44,26,67,51,60,38,67,41,79,43,43,52,83,72,58,69,67,46,51,49,33,47,52,51,32,56,52,49,52,55,48,49,50,52,50,51,50,52,48,47,52,49,40,46,42,39,34,46,22,48,75,32,73,74,57,76,59,51,74,64,45,44,54,50,49,40,41,40,46,70,41,49,49,58,66,55,46,11,62,74,69,73,50,53,49,69,58,41,52,52,42,53,50,48,50,25,62,67,66,72,31,88,46,62,26,29,40,26,40,49,34,60,65,21,53,66,64,122

pLDDT: mean 89.51, std 13.37, range [37.81, 98.81]

Radius of gyration: 28.3 Å; Cα contacts (8 Å, |Δi|>4): 632; chains: 2; bounding box: 51×78×62 Å

Sequence (420 aa):
MINILILDTDIGIRNSLKLYLTEIGFHVEESTCVDQAWDILKRKKIDLIICDIIMPGMGGFNFLHQLRLNTDYCTLPVILLTTRGLTQDRIIGYKTGCDSYISKPFNIEELVVIIEGVLNRHTLIRLKLEKKQKNSFLLIKSNNLKINFTPREQSVLNLVVEGLLNKQIAANLNISIRIVEKYVSRLFIKTKTRNRAELVKYALENNLITMINILILDTDIGIRNSLKLYLTEIGFHVEESTCVDQAWDILKRKKIDLIICDIIMPGMGGFNFLHQLRLNTDYCTLPVILLTTRGLTQDRIIGYKTGCDSYISKPFNIEELVVIIEGVLNRHTLIRLKLEKKQKNSFLLIKSNNLKINFTPREQSVLNLVVEGLLNKQIAANLNISIRIVEKYVSRLFIKTKTRNRAELVKYALENNLIT